Protein 5TQI (pdb70)

Foldseek 3Di:
DDAAEEEQEFAAEPPFAARCSLFQVLLVLQRHHYRYHHQKYWPHDCVVVDIDIDGDFLVVLLVVLVVCVVVPRLLRHQEYEYADDPWLSNVVSSVVSLVVNCVSHVNHFYEYELHPDDDADLAQDPTSRVCCLPPVLQRHQEYAAEARSLSNNQVHDDAAPQSSQVSVLVSVVNHHFKYKHLFHHHPPDPPQWTWIWIYGNPFIKIWIDGHDDAPAAAHHLSVNLSNQLVSVVVVPDDNQRSNFLSNQLSNQQRVVCVVVNHRGTPCVVSSVCSNPNPDTIHIDTDYD/DAAEEEFEFAAEPPFAARCSQFQVLLVLQRHHYRYDHQKYWPHDCVVVDIDIDGDFLVVSLVVLVVCVVVVNLLRHQEYEYEDDPFLSNVVSSLVSLVVSCVSHVNHFYEYELHPDDDADQAQDPTSLCCCQPPVLQRHQEYAAAARSLSNNQSHDAAAPQSSQVSVLVSVVNHYFKYKRVFHHHPPDDPQWTKIWIYGNPFIKIWTDGHDDAPAAAHHLSVNLSSQLVSCVVVPDDRQVSNFLSRQLSNQQRVVCVVVSHRGTPPVVSSVCNNPPPDTIHIDTDYD

Radius of gyration: 24.23 Å; Cα contacts (8 Å, |Δi|>4): 1344; chains: 2; bounding box: 71×42×58 Å

Nearest PDB structures (foldseek):
  5tqi-assembly1_B  TM=9.957E-01  e=3.378E-58  Burkholderia multivorans ATCC 17616
  5trw-assembly1_A-2  TM=9.930E-01  e=1.772E-45  Paraburkholderia xenovorans LB400
  5b6a-assembly1_A-2  TM=9.728E-01  e=1.482E-38  Pseudomonas aeruginosa PAO1
  2ddm-assembly1_B  TM=9.161E-01  e=6.500E-19  Escherichia coli
  5zw9-assembly1_A  TM=9.145E-01  e=2.032E-16  Salmonella enterica

Secondary structure (DSSP, 8-state):
-PPPEEEEEEEEESSS-SBHHHHHHHHHHTT-EEEEEEEEEESS-GGGS---EEE--HHHHHHHHHHHHHTT-GGG--EEEE---SSHHHHHHHHHHHHHHHHH-TT-EEEE-----S--SSSPPTTHHHHHHHHGGGT-SEE---HHHHHHHHTS---SHHHHHHHHHHHHTTS-SEEEEEEE--TTS-TTEEEEEEEESS-EEEEEEEPPP-SSPPTTHHHHHHHHHHHHHHTT--HHHHHHHHHHHHHHHHHHHHHTT-SS--TTTTHHHHHS-SS----EE---/---EEEEEEEEESSS-STHHHHHHHHHHTT-EEEEEEEEEESS-GGGS---EEE--HHHHHHHHHHHHHTT-GGG--EEEE---SSHHHHHHHHHHHHHHHHH-TT-EEEE-----S--SSSPPTTHHHHHHHTSTTT-SEE---HHHHHHHHTS---SHHHHHHHHHHHHTTS-SEEEEEEE--TTS-TTEEEEEEEESS-EEEEEEEPP--SSPPTTHHHHHHHHHHHHHHTT--HHHHHHHHHHHHHHHHHHHHHTT-SS--TTTTHHHHHS-SS----EE---

B-factor: mean 16.96, std 9.17, range [5.1, 55.09]

Solvent-accessible surface area: 21378 Å² total; per-residue (Å²): 164,88,59,81,13,0,0,0,3,4,7,11,2,1,18,7,11,10,2,5,19,0,0,19,6,0,0,17,15,6,19,0,34,10,9,14,0,10,2,16,14,17,0,0,4,82,100,58,57,93,116,10,25,23,74,25,90,23,72,48,0,106,86,0,8,79,8,0,36,65,37,27,0,1,128,114,0,28,0,1,1,4,9,60,16,48,38,51,53,8,0,128,11,6,8,96,7,0,120,35,0,62,85,84,20,120,129,6,61,0,2,1,4,2,18,22,55,102,51,41,52,64,156,37,77,102,24,31,16,78,15,4,13,86,83,8,0,79,31,4,45,1,0,0,0,41,5,34,3,0,17,2,9,22,52,85,143,2,54,20,20,44,75,0,0,58,0,0,55,63,3,17,91,96,46,1,62,14,0,0,0,14,58,3,95,24,155,113,22,86,96,84,75,9,6,2,0,0,0,18,131,124,66,6,31,19,0,34,4,30,75,41,81,33,151,54,104,3,26,7,8,23,23,0,3,1,0,0,1,0,0,42,88,16,129,64,24,65,14,93,41,0,0,30,13,0,0,1,0,2,6,14,0,3,86,30,0,91,77,43,209,32,57,22,4,44,1,5,57,7,12,92,51,0,13,161,9,89,92,133,32,46,8,114,110,33,86,111,143,72,78,19,0,0,0,3,7,18,12,2,2,24,9,18,11,7,5,19,0,0,19,6,0,0,15,24,6,17,0,17,6,2,15,0,11,2,32,13,15,0,0,5,91,117,62,59,98,110,11,27,18,76,34,94,24,73,49,1,66,87,0,3,86,7,0,41,68,32,37,0,2,128,103,0,28,0,2,1,8,11,108,16,52,44,52,58,25,5,118,3,7,25,69,2,9,139,22,0,63,65,106,19,113,130,6,64,0,4,3,4,2,19,24,54,116,47,44,50,60,202,42,96,115,28,30,18,76,8,7,13,92,80,8,1,79,69,3,46,1,0,0,0,38,8,34,2,0,28,2,9,25,51,87,183,3,70,23,24,43,80,0,0,57,0,0,51,62,3,20,94,97,43,1,64,14,0,0,0,19,55,3,95,26,158,106,21,87,96,82,68,16,5,2,0,0,0,18,130,122,62,2,37,7,0,36,7,30,76,48,88,27,112,55,105,4,25,8,12,25,27,0,3,2,0,0,0,0,0,39,80,15,128,64,27,65,10,95,41,0,0,18,16,0,0,0,0,1,6,11,0,4,83,31,0,62,90,44,152,130,60,21,5,35,1,4,58,7,12,78,54,0,35,180,16,83,92,116,28,40,8,119,110,30,83,110

Structure (mmCIF, N/CA/C/O backbone):
data_5TQI
#
_entry.id   5TQI
#
_cell.length_a   82.970
_cell.length_b   42.490
_cell.length_c   90.510
_cell.angle_alpha   90.000
_cell.angle_beta   115.560
_cell.angle_gamma   90.000
#
_symmetry.space_group_name_H-M   'P 1 21 1'
#
loop_
_entity.id
_entity.type
_entity.pdbx_description
1 polymer 'Pyridoxal kinase PdxY'
2 non-polymer 'CHLORIDE ION'
3 water water
#
loop_
_atom_site.group_PDB
_atom_site.id
_atom_site.type_symbol
_atom_site.label_atom_id
_atom_site.label_alt_id
_atom_site.label_comp_id
_atom_site.label_asym_id
_atom_site.label_entity_id
_atom_site.label_seq_id
_atom_site.pdbx_PDB_ins_code
_atom_site.Cartn_x
_atom_site.Cartn_y
_atom_site.Cartn_z
_atom_site.occupancy
_atom_site.B_iso_or_equiv
_atom_site.auth_seq_id
_atom_site.auth_comp_id
_atom_site.auth_asym_id
_atom_site.auth_atom_id
_atom_site.pdbx_PDB_model_num
ATOM 1 N N . HIS A 1 7 ? 17.883 13.892 34.398 1.00 49.35 -1 HIS A N 1
ATOM 2 C CA . HIS A 1 7 ? 19.322 13.709 34.237 1.00 48.32 -1 HIS A CA 1
ATOM 3 C C . HIS A 1 7 ? 19.711 12.239 34.402 1.00 46.06 -1 HIS A C 1
ATOM 4 O O . HIS A 1 7 ? 20.895 11.896 34.422 1.00 47.66 -1 HIS A O 1
ATOM 6 N N . HIS A 1 8 ? 18.705 11.375 34.515 1.00 41.18 0 HIS A N 1
ATOM 7 C CA . HIS A 1 8 ? 18.936 9.956 34.758 1.00 35.50 0 HIS A CA 1
ATOM 8 C C . HIS A 1 8 ? 19.256 9.251 33.442 1.00 29.92 0 HIS A C 1
ATOM 9 O O . HIS A 1 8 ? 18.482 9.323 32.482 1.00 32.20 0 HIS A O 1
ATOM 11 N N . MET A 1 9 ? 20.398 8.575 33.405 1.00 22.60 1 MET A N 1
ATOM 12 C CA . MET A 1 9 ? 20.831 7.855 32.218 1.00 19.01 1 MET A CA 1
ATOM 13 C C . MET A 1 9 ? 19.890 6.690 31.926 1.00 13.73 1 MET A C 1
ATOM 14 O O . MET A 1 9 ? 19.562 5.908 32.823 1.00 16.02 1 MET A O 1
ATOM 19 N N . LYS A 1 10 ? 19.472 6.559 30.668 1.00 11.63 2 LYS A N 1
ATOM 20 C CA . LYS A 1 10 ? 18.629 5.454 30.229 1.00 9.33 2 LYS A CA 1
ATOM 21 C C . LYS A 1 10 ? 19.488 4.295 29.728 1.00 8.31 2 LYS A C 1
ATOM 22 O O . LYS A 1 10 ? 20.633 4.479 29.312 1.00 9.55 2 LYS A O 1
ATOM 28 N N . ASN A 1 11 ? 18.919 3.086 29.790 1.00 8.51 3 ASN A N 1
ATOM 29 C CA . ASN A 1 11 ? 19.600 1.845 29.429 1.00 8.53 3 ASN A CA 1
ATOM 30 C C . ASN A 1 11 ? 18.804 1.109 28.365 1.00 8.17 3 ASN A C 1
ATOM 31 O O . ASN A 1 11 ? 17.605 0.861 28.542 1.00 10.76 3 ASN A O 1
ATOM 36 N N . VAL A 1 12 ? 19.477 0.712 27.289 1.00 7.75 4 VAL A N 1
ATOM 37 C CA . VAL A 1 12 ? 18.859 -0.064 26.224 1.00 7.62 4 VAL A CA 1
ATOM 38 C C . VAL A 1 12 ? 19.611 -1.382 26.091 1.00 7.19 4 VAL A C 1
ATOM 39 O O . VAL A 1 12 ? 20.847 -1.396 26.027 1.00 9.47 4 VAL A O 1
ATOM 43 N N . LEU A 1 13 ? 18.868 -2.483 26.091 1.00 6.83 5 LEU A N 1
ATOM 44 C CA . LEU A 1 13 ? 19.429 -3.797 25.804 1.00 6.39 5 LEU A CA 1
ATOM 45 C C . LEU A 1 13 ? 19.294 -4.019 24.304 1.00 5.74 5 LEU A C 1
ATOM 46 O O . LEU A 1 13 ? 18.175 -4.038 23.782 1.00 7.96 5 LEU A O 1
ATOM 51 N N . SER A 1 14 ? 20.430 -4.147 23.599 1.00 5.77 6 SER A N 1
ATOM 52 C CA . SER A 1 14 ? 20.440 -4.198 22.136 1.00 5.46 6 SER A CA 1
ATOM 53 C C . SER A 1 14 ? 20.870 -5.597 21.712 1.00 6.08 6 SER A C 1
ATOM 54 O O . SER A 1 14 ? 22.032 -5.980 21.905 1.00 7.57 6 SER A O 1
ATOM 57 N N . ILE A 1 15 ? 19.932 -6.351 21.139 1.00 6.66 7 ILE A N 1
ATOM 58 C CA . ILE A 1 15 ? 20.095 -7.771 20.844 1.00 6.50 7 ILE A CA 1
ATOM 59 C C . ILE A 1 15 ? 20.269 -7.891 19.337 1.00 5.10 7 ILE A C 1
ATOM 60 O O . ILE A 1 15 ? 19.287 -7.875 18.589 1.00 7.27 7 ILE A O 1
ATOM 65 N N . GLN A 1 16 ? 21.519 -7.973 18.878 1.00 6.44 8 GLN A N 1
ATOM 66 C CA . GLN A 1 16 ? 21.818 -7.900 17.459 1.00 7.91 8 GLN A CA 1
ATOM 67 C C . GLN A 1 16 ? 23.100 -8.671 17.186 1.00 7.86 8 GLN A C 1
ATOM 68 O O . GLN A 1 16 ? 23.786 -9.120 18.102 1.00 9.46 8 GLN A O 1
ATOM 74 N N . SER A 1 17 ? 23.426 -8.804 15.903 1.00 8.64 9 SER A N 1
ATOM 75 C CA . SER A 1 17 ? 24.713 -9.354 15.514 1.00 9.47 9 SER A CA 1
ATOM 76 C C . SER A 1 17 ? 25.829 -8.373 15.853 1.00 10.36 9 SER A C 1
ATOM 77 O O . SER A 1 17 ? 25.605 -7.180 16.064 1.00 11.80 9 SER A O 1
ATOM 80 N N . HIS A 1 18 ? 27.049 -8.890 15.911 1.00 10.61 10 HIS A N 1
ATOM 81 C CA . HIS A 1 18 ? 28.240 -8.065 16.057 1.00 9.81 10 HIS A CA 1
ATOM 82 C C . HIS A 1 18 ? 29.156 -8.379 14.890 1.00 11.17 10 HIS A C 1
ATOM 83 O O . HIS A 1 18 ? 29.375 -9.551 14.576 1.00 12.60 10 HIS A O 1
ATOM 90 N N . VAL A 1 19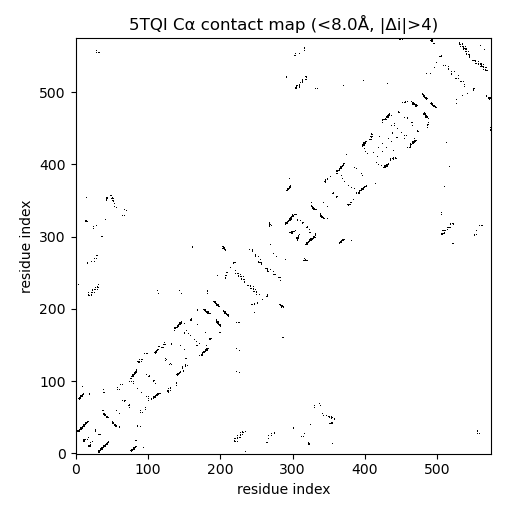 ? 29.687 -7.344 14.245 1.00 11.46 11 VAL A N 1
ATOM 91 C CA A VAL A 1 19 ? 30.615 -7.477 13.123 0.50 11.48 11 VAL A CA 1
ATOM 92 C CA B VAL A 1 19 ? 30.643 -7.540 13.165 0.50 12.91 11 VAL A CA 1
ATOM 93 C C . VAL A 1 19 ? 31.957 -6.870 13.542 1.00 10.35 11 VAL A C 1
ATOM 94 O O . VAL A 1 19 ? 32.004 -5.689 13.909 1.00 12.82 11 VAL A O 1
ATOM 101 N N . ILE A 1 20 ? 33.032 -7.656 13.481 1.00 9.47 12 ILE A N 1
ATOM 102 C CA . ILE A 1 20 ? 34.328 -7.180 13.960 1.00 10.85 12 ILE A CA 1
ATOM 103 C C . ILE A 1 20 ? 34.841 -6.043 13.085 1.00 9.85 12 ILE A C 1
ATOM 104 O O . ILE A 1 20 ? 35.167 -4.952 13.575 1.00 9.01 12 ILE A O 1
ATOM 109 N N . TYR A 1 21 ? 34.925 -6.281 11.777 1.00 9.58 13 TYR A N 1
ATOM 110 C CA . TYR A 1 21 ? 35.319 -5.257 10.822 1.00 9.15 13 TYR A CA 1
ATOM 111 C C . TYR A 1 21 ? 34.061 -4.634 10.238 1.00 9.92 13 TYR A C 1
ATOM 112 O O . TYR A 1 21 ? 33.182 -5.350 9.748 1.00 12.38 13 TYR A O 1
ATOM 121 N N . GLY A 1 22 ? 33.977 -3.311 10.278 1.00 9.54 14 GLY A N 1
ATOM 122 C CA . GLY A 1 22 ? 32.854 -2.646 9.648 1.00 9.92 14 GLY A CA 1
ATOM 123 C C . GLY A 1 22 ? 31.673 -2.459 10.580 1.00 11.04 14 GLY A C 1
ATOM 124 O O . GLY A 1 22 ? 31.747 -2.672 11.796 1.00 12.81 14 GLY A O 1
ATOM 125 N N . HIS A 1 23 ? 30.551 -2.046 9.992 1.00 10.06 15 HIS A N 1
ATOM 126 C CA . HIS A 1 23 ? 29.417 -1.541 10.772 1.00 9.03 15 HIS A CA 1
ATOM 127 C C . HIS A 1 23 ? 28.107 -2.168 10.311 1.00 9.93 15 HIS A C 1
ATOM 128 O O . HIS A 1 23 ? 27.574 -1.806 9.259 1.00 13.42 15 HIS A O 1
ATOM 135 N N . ALA A 1 24 ? 27.591 -3.094 11.109 1.00 10.29 16 ALA A N 1
ATOM 136 C CA . ALA A 1 24 ? 26.233 -3.600 10.967 1.00 11.75 16 ALA A CA 1
ATOM 137 C C . ALA A 1 24 ? 25.808 -4.150 12.316 1.00 10.43 16 ALA A C 1
ATOM 138 O O . ALA A 1 24 ? 26.643 -4.451 13.172 1.00 10.19 16 ALA A O 1
ATOM 140 N N . GLY A 1 25 ? 24.498 -4.291 12.491 1.00 10.11 17 GLY A N 1
ATOM 141 C CA . GLY A 1 25 ? 23.996 -4.755 13.772 1.00 9.86 17 GLY A CA 1
ATOM 142 C C . GLY A 1 25 ? 24.506 -3.885 14.905 1.00 8.32 17 GLY A C 1
ATOM 143 O O . GLY A 1 25 ? 24.473 -2.654 14.835 1.00 9.70 17 GLY A O 1
ATOM 144 N N . ASN A 1 26 ? 24.998 -4.525 15.967 1.00 8.59 18 ASN A N 1
ATOM 145 C CA . ASN A 1 26 ? 25.495 -3.768 17.107 1.00 7.35 18 ASN A CA 1
ATOM 146 C C . ASN A 1 26 ? 26.710 -2.916 16.752 1.00 8.42 18 ASN A C 1
ATOM 147 O O . ASN A 1 26 ? 26.953 -1.897 17.414 1.00 9.16 18 ASN A O 1
ATOM 152 N N . SER A 1 27 ? 27.480 -3.289 15.724 1.00 8.27 19 SER A N 1
ATOM 153 C CA A SER A 1 27 ? 28.597 -2.465 15.271 0.50 6.68 19 SER A CA 1
ATOM 154 C CA B SER A 1 27 ? 28.583 -2.400 15.376 0.50 8.11 19 SER A CA 1
ATOM 155 C C . SER A 1 27 ? 28.138 -1.223 14.519 1.00 8.07 19 SER A C 1
ATOM 156 O O . SER A 1 27 ? 28.971 -0.368 14.186 1.00 10.54 19 SER A O 1
ATOM 161 N N . ALA A 1 28 ? 26.845 -1.127 14.204 1.00 7.71 20 ALA A N 1
ATOM 162 C CA . ALA A 1 28 ? 26.272 0.100 13.683 1.00 8.21 20 ALA A CA 1
ATOM 163 C C . ALA A 1 28 ? 25.381 0.802 14.696 1.00 8.70 20 ALA A C 1
ATOM 164 O O . ALA A 1 28 ? 25.127 2.000 14.543 1.00 13.03 20 ALA A O 1
ATOM 166 N N . ALA A 1 29 ? 24.931 0.103 15.742 1.00 8.30 21 ALA A N 1
ATOM 167 C CA . ALA A 1 29 ? 23.909 0.626 16.649 1.00 7.21 21 ALA A CA 1
ATOM 168 C C . ALA A 1 29 ? 24.461 1.096 17.987 1.00 6.78 21 ALA A C 1
ATOM 169 O O . ALA A 1 29 ? 23.982 2.096 18.524 1.00 8.77 21 ALA A O 1
ATOM 171 N N . VAL A 1 30 ? 25.441 0.386 18.550 1.00 7.58 22 VAL A N 1
ATOM 172 C CA . VAL A 1 30 ? 25.829 0.639 19.934 1.00 5.80 22 VAL A CA 1
ATOM 173 C C . VAL A 1 30 ? 26.486 2.002 20.063 1.00 7.84 22 VAL A C 1
ATOM 174 O O . VAL A 1 30 ? 26.052 2.834 20.874 1.00 8.03 22 VAL A O 1
ATOM 178 N N . PHE A 1 31 ? 27.540 2.252 19.266 1.00 7.88 23 PHE A N 1
ATOM 179 C CA . PHE A 1 31 ? 28.247 3.528 19.369 1.00 7.86 23 PHE A CA 1
ATOM 180 C C . PHE A 1 31 ? 27.338 4.726 19.148 1.00 8.55 23 PHE A C 1
ATOM 181 O O . PHE A 1 31 ? 27.420 5.684 19.936 1.00 8.30 23 PHE A O 1
ATOM 189 N N . PRO A 1 32 ? 26.485 4.768 18.119 1.00 8.08 24 PRO A N 1
ATOM 190 C CA . PRO A 1 32 ? 25.628 5.951 17.964 1.00 8.34 24 PRO A CA 1
ATOM 191 C C . PRO A 1 32 ? 24.736 6.204 19.161 1.00 7.17 24 PRO A C 1
ATOM 192 O O . PRO A 1 32 ? 24.584 7.362 19.572 1.00 8.65 24 PRO A O 1
ATOM 196 N N . MET A 1 33 ? 24.137 5.158 19.739 1.00 7.00 25 MET A N 1
ATOM 197 C CA . MET A 1 33 ? 23.299 5.370 20.917 1.00 6.88 25 MET A CA 1
ATOM 198 C C . MET A 1 33 ? 24.127 5.876 22.095 1.00 5.77 25 MET A C 1
ATOM 199 O O . MET A 1 33 ? 23.701 6.787 22.812 1.00 6.93 25 MET A O 1
ATOM 204 N N . GLN A 1 34 ? 25.311 5.294 22.308 1.00 6.59 26 GLN A N 1
ATOM 205 C CA . GLN A 1 34 ? 26.200 5.772 23.365 1.00 6.65 26 GLN A CA 1
ATOM 206 C C . GLN A 1 34 ? 26.590 7.223 23.130 1.00 6.71 26 GLN A C 1
ATOM 207 O O . GLN A 1 34 ? 26.609 8.032 24.065 1.00 7.88 26 GLN A O 1
ATOM 213 N N . ARG A 1 35 ? 26.924 7.562 21.885 1.00 7.03 27 ARG A N 1
ATOM 214 C CA . ARG A 1 35 ? 27.323 8.926 21.561 1.00 6.62 27 ARG A CA 1
ATOM 215 C C . ARG A 1 35 ? 26.180 9.902 21.818 1.00 7.10 27 ARG A C 1
ATOM 216 O O . ARG A 1 35 ? 26.415 11.089 22.084 1.00 9.53 27 ARG A O 1
ATOM 224 N N . LEU A 1 36 ? 24.941 9.424 21.718 1.00 7.94 28 LEU A N 1
ATOM 225 C CA . LEU A 1 36 ? 23.753 10.217 21.984 1.00 8.96 28 LEU A CA 1
ATOM 226 C C . LEU A 1 36 ? 23.368 10.222 23.461 1.00 8.87 28 LEU A C 1
ATOM 227 O O . LEU A 1 36 ? 22.313 10.758 23.817 1.00 10.30 28 LEU A O 1
ATOM 232 N N . GLY A 1 37 ? 24.203 9.650 24.328 1.00 7.87 29 GLY A N 1
ATOM 233 C CA . GLY A 1 37 ? 23.994 9.768 25.756 1.00 9.29 29 GLY A CA 1
ATOM 234 C C . GLY A 1 37 ? 23.112 8.718 26.386 1.00 9.12 29 GLY A C 1
ATOM 235 O O . GLY A 1 37 ? 22.500 8.984 27.429 1.00 12.87 29 GLY A O 1
ATOM 236 N N . VAL A 1 38 ? 23.011 7.538 25.781 1.00 8.39 30 VAL A N 1
ATOM 237 C CA . VAL A 1 38 ? 22.231 6.421 26.303 1.00 8.95 30 VAL A CA 1
ATOM 238 C C . VAL A 1 38 ? 23.189 5.268 26.576 1.00 9.52 30 VAL A C 1
ATOM 239 O O . VAL A 1 38 ? 24.088 5.002 25.772 1.00 11.12 30 VAL A O 1
ATOM 243 N N . ASN A 1 39 ? 23.025 4.607 27.725 1.00 8.41 31 ASN A N 1
ATOM 244 C CA . ASN A 1 39 ? 23.815 3.416 28.014 1.00 9.37 31 ASN A CA 1
ATOM 245 C C . ASN A 1 39 ? 23.273 2.253 27.203 1.00 8.96 31 ASN A C 1
ATOM 246 O O . ASN A 1 39 ? 22.054 2.085 27.076 1.00 9.46 31 ASN A O 1
ATOM 251 N N . VAL A 1 40 ? 24.176 1.423 26.682 1.00 7.75 32 VAL A N 1
ATOM 252 C CA . VAL A 1 40 ? 23.793 0.291 25.850 1.00 8.02 32 VAL A CA 1
ATOM 253 C C . VAL A 1 40 ? 24.376 -0.979 26.438 1.00 7.00 32 VAL A C 1
ATOM 254 O O . VAL A 1 40 ? 25.576 -1.041 26.731 1.00 9.55 32 VAL A O 1
ATOM 258 N N . TRP A 1 41 ? 23.522 -1.992 26.609 1.00 7.19 33 TRP A N 1
ATOM 259 C CA . TRP A 1 41 ? 23.938 -3.328 27.006 1.00 6.88 33 TRP A CA 1
ATOM 260 C C . TRP A 1 41 ? 23.868 -4.183 25.752 1.00 7.19 33 TRP A C 1
ATOM 261 O O . TRP A 1 41 ? 22.769 -4.603 25.359 1.00 7.96 33 TRP A O 1
ATOM 272 N N . PRO A 1 42 ? 24.983 -4.433 25.064 1.00 7.87 34 PRO A N 1
ATOM 273 C CA . PRO A 1 42 ? 24.909 -5.167 23.796 1.00 7.51 34 PRO A CA 1
ATOM 274 C C . PRO A 1 42 ? 24.937 -6.666 24.015 1.00 7.44 34 PRO A C 1
ATOM 275 O O . PRO A 1 42 ? 25.917 -7.202 24.540 1.00 8.58 34 PRO A O 1
ATOM 279 N N . LEU A 1 43 ? 23.870 -7.352 23.632 1.00 6.90 35 LEU A N 1
ATOM 280 C CA A LEU A 1 43 ? 23.851 -8.807 23.610 0.71 6.71 35 LEU A CA 1
ATOM 281 C CA B LEU A 1 43 ? 23.843 -8.810 23.609 0.29 6.86 35 LEU A CA 1
ATOM 282 C C . LEU A 1 43 ? 24.094 -9.215 22.163 1.00 6.79 35 LEU A C 1
ATOM 283 O O . LEU A 1 43 ? 23.244 -8.984 21.295 1.00 8.70 35 LEU A O 1
ATOM 292 N N . ASN A 1 44 ? 25.256 -9.808 21.904 1.00 8.82 36 ASN A N 1
ATOM 293 C CA . ASN A 1 44 ? 25.647 -10.170 20.547 1.00 8.04 36 ASN A CA 1
ATOM 294 C C . ASN A 1 44 ? 25.200 -11.601 20.268 1.00 9.54 36 ASN A C 1
ATOM 295 O O . ASN A 1 44 ? 25.714 -12.552 20.868 1.00 11.79 36 ASN A O 1
ATOM 300 N N . THR A 1 45 ? 24.255 -11.756 19.344 1.00 9.91 37 THR A N 1
ATOM 301 C CA . THR A 1 45 ? 23.741 -13.078 19.007 1.00 12.11 37 THR A CA 1
ATOM 302 C C . THR A 1 45 ? 24.692 -13.853 18.108 1.00 11.76 37 THR A C 1
ATOM 303 O O . THR A 1 45 ? 24.602 -15.088 18.036 1.00 14.19 37 THR A O 1
ATOM 307 N N . VAL A 1 46 ? 25.580 -13.153 17.406 1.00 11.00 38 VAL A N 1
ATOM 308 C CA . VAL A 1 46 ? 26.613 -13.783 16.597 1.00 13.03 38 VAL A CA 1
ATOM 309 C C . VAL A 1 46 ? 27.752 -12.787 16.478 1.00 11.07 38 VAL A C 1
ATOM 310 O O . VAL A 1 46 ? 27.551 -11.576 16.574 1.00 11.62 38 VAL A O 1
ATOM 314 N N . GLN A 1 47 ? 28.959 -13.305 16.288 1.00 10.95 39 GLN A N 1
ATOM 315 C 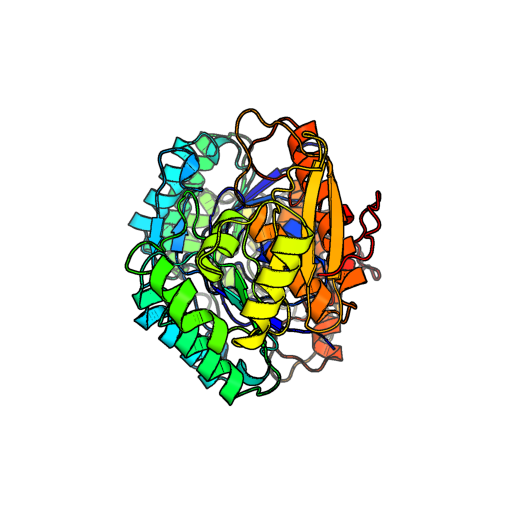CA . GLN A 1 47 ? 30.125 -12.482 16.004 1.00 9.73 39 GLN A CA 1
ATOM 316 C C . GLN A 1 47 ? 30.636 -12.866 14.625 1.00 10.87 39 GLN A C 1
ATOM 317 O O . GLN A 1 47 ? 31.034 -14.014 14.411 1.00 12.37 39 GLN A O 1
ATOM 323 N N . LEU A 1 48 ? 30.587 -11.924 13.689 1.00 12.23 40 LEU A N 1
ATOM 324 C CA . LEU A 1 48 ? 31.007 -12.150 12.315 1.00 12.08 40 LEU A CA 1
ATOM 325 C C . LEU A 1 48 ? 32.282 -11.365 12.040 1.00 9.43 40 LEU A C 1
ATOM 326 O O . LEU A 1 48 ? 32.492 -10.282 12.593 1.00 10.16 40 LEU A O 1
ATOM 331 N N . SER A 1 49 ? 33.128 -11.912 11.163 1.00 9.29 41 SER A N 1
ATOM 332 C CA . SER A 1 49 ? 34.335 -11.185 10.779 1.00 10.55 41 SER A CA 1
ATOM 333 C C . SER A 1 49 ? 33.989 -9.906 10.022 1.00 11.06 41 SER A C 1
ATOM 334 O O . SER A 1 49 ? 34.675 -8.883 10.160 1.00 11.63 41 SER A O 1
ATOM 337 N N . ASN A 1 50 ? 32.938 -9.950 9.209 1.00 11.31 42 ASN A N 1
ATOM 338 C CA . ASN A 1 50 ? 32.554 -8.878 8.299 1.00 12.71 42 ASN A CA 1
ATOM 339 C C . ASN A 1 50 ? 31.148 -9.210 7.819 1.00 12.45 42 ASN A C 1
ATOM 340 O O . ASN A 1 50 ? 30.658 -10.322 8.033 1.00 14.01 42 ASN A O 1
ATOM 345 N N . HIS A 1 51 ? 30.503 -8.250 7.157 1.00 15.58 43 HIS A N 1
ATOM 346 C CA A HIS A 1 51 ? 29.134 -8.424 6.658 0.60 15.18 43 HIS A CA 1
ATOM 347 C CA B HIS A 1 51 ? 29.133 -8.557 6.810 0.40 15.26 43 HIS A CA 1
ATOM 348 C C . HIS A 1 51 ? 29.060 -9.570 5.664 1.00 16.81 43 HIS A C 1
ATOM 349 O O . HIS A 1 51 ? 30.011 -9.814 4.915 1.00 17.05 43 HIS A O 1
ATOM 362 N N . MET A 1 52 ? 27.898 -10.215 5.590 1.00 20.92 44 MET A N 1
ATOM 363 C CA . MET A 1 52 ? 27.715 -11.283 4.619 1.00 24.70 44 MET A CA 1
ATOM 364 C C . MET A 1 52 ? 27.692 -10.773 3.185 1.00 24.23 44 MET A C 1
ATOM 365 O O . MET A 1 52 ? 27.960 -11.554 2.265 1.00 24.64 44 MET A O 1
ATOM 370 N N . GLN A 1 53 ? 27.415 -9.481 2.973 1.00 22.73 45 GLN A N 1
ATOM 371 C CA . GLN A 1 53 ? 27.378 -8.948 1.610 1.00 23.58 45 GLN A CA 1
ATOM 372 C C . GLN A 1 53 ? 28.732 -9.004 0.912 1.00 22.57 45 GLN A C 1
ATOM 373 O O . GLN A 1 53 ? 28.780 -8.880 -0.316 1.00 24.61 45 GLN A O 1
ATOM 379 N N . TYR A 1 54 ? 29.833 -9.166 1.652 1.00 19.76 46 TYR A N 1
ATOM 380 C CA . TYR A 1 54 ? 31.128 -9.338 1.001 1.00 18.93 46 TYR A CA 1
ATOM 381 C C . TYR A 1 54 ? 31.212 -10.649 0.233 1.00 22.06 46 TYR A C 1
ATOM 382 O O . TYR A 1 54 ? 32.082 -10.792 -0.633 1.00 24.56 46 TYR A O 1
ATOM 391 N N . GLY A 1 55 ? 30.336 -11.606 0.534 1.00 21.47 47 GLY A N 1
ATOM 392 C CA . GLY A 1 55 ? 30.302 -12.879 -0.142 1.00 21.80 47 GLY A CA 1
ATOM 393 C C . GLY A 1 55 ? 30.939 -14.012 0.633 1.00 24.29 47 GLY A C 1
ATOM 394 O O . GLY A 1 55 ? 30.653 -15.181 0.349 1.00 26.72 47 GLY A O 1
ATOM 395 N N . HIS A 1 56 ? 31.796 -13.697 1.598 1.00 23.16 48 HIS A N 1
ATOM 396 C CA . HIS A 1 56 ? 32.385 -14.708 2.457 1.00 24.00 48 HIS A CA 1
ATOM 397 C C . HIS A 1 56 ? 32.666 -14.074 3.805 1.00 19.98 48 HIS A C 1
ATOM 398 O O . HIS A 1 56 ? 32.939 -12.874 3.896 1.00 19.33 48 HIS A O 1
ATOM 405 N N . TRP A 1 57 ? 32.590 -14.889 4.850 1.00 17.55 49 TRP A N 1
ATOM 406 C CA . TRP A 1 57 ? 32.804 -14.396 6.202 1.00 15.65 49 TRP A CA 1
ATOM 407 C C . TRP A 1 57 ? 33.082 -15.589 7.097 1.00 13.35 49 TRP A C 1
ATOM 408 O O . TRP A 1 57 ? 32.838 -16.741 6.730 1.00 14.62 49 TRP A O 1
ATOM 419 N N . ALA A 1 58 ? 33.598 -15.294 8.282 1.00 13.26 50 ALA A N 1
ATOM 420 C CA . ALA A 1 58 ? 33.688 -16.264 9.356 1.00 12.20 50 ALA A CA 1
ATOM 421 C C . ALA A 1 58 ? 32.786 -15.794 10.487 1.00 12.16 50 ALA A C 1
ATOM 422 O O . ALA A 1 58 ? 32.481 -14.605 10.607 1.00 12.90 50 ALA A O 1
ATOM 424 N N . GLY A 1 59 ? 32.342 -16.734 11.315 1.00 13.95 51 GLY A N 1
ATOM 425 C CA . GLY A 1 59 ? 31.431 -16.359 12.377 1.00 13.74 51 GLY A CA 1
ATOM 426 C C . GLY A 1 59 ? 31.345 -17.388 13.478 1.00 13.45 51 GLY A C 1
ATOM 427 O O . GLY A 1 59 ? 31.697 -18.561 13.306 1.00 15.95 51 GLY A O 1
ATOM 428 N N . SER A 1 60 ? 30.870 -16.918 14.625 1.00 15.57 52 SER A N 1
ATOM 429 C CA A SER A 1 60 ? 30.577 -17.758 15.778 0.37 17.46 52 SER A CA 1
ATOM 430 C CA B SER A 1 60 ? 30.558 -17.775 15.758 0.63 17.96 52 SER A CA 1
ATOM 431 C C . SER A 1 60 ? 29.295 -17.233 16.399 1.00 17.41 52 SER A C 1
ATOM 432 O O . SER A 1 60 ? 29.181 -16.029 16.642 1.00 19.77 52 SER A O 1
ATOM 437 N N . ALA A 1 61 ? 28.342 -18.118 16.656 1.00 17.36 53 ALA A N 1
ATOM 438 C CA . ALA A 1 61 ? 27.054 -17.720 17.194 1.00 15.59 53 ALA A CA 1
ATOM 439 C C . ALA A 1 61 ? 26.838 -18.339 18.566 1.00 15.17 53 ALA A C 1
ATOM 440 O O . ALA A 1 61 ? 27.432 -19.360 18.917 1.00 19.25 53 ALA A O 1
ATOM 442 N N . ILE A 1 62 ? 25.981 -17.704 19.350 1.00 11.82 54 ILE A N 1
ATOM 443 C CA . ILE A 1 62 ? 25.451 -18.325 20.549 1.00 12.57 54 ILE A CA 1
ATOM 444 C C . ILE A 1 62 ? 24.049 -18.816 20.223 1.00 13.00 54 ILE A C 1
ATOM 445 O O . ILE A 1 62 ? 23.409 -18.361 19.270 1.00 16.02 54 ILE A O 1
ATOM 450 N N . ASP A 1 63 ? 23.561 -19.777 20.999 1.00 12.94 55 ASP A N 1
ATOM 451 C CA . ASP A 1 63 ? 22.223 -20.278 20.741 1.00 14.33 55 ASP A CA 1
ATOM 452 C C . ASP A 1 63 ? 21.211 -19.629 21.678 1.00 13.07 55 ASP A C 1
ATOM 453 O O . ASP A 1 63 ? 21.547 -18.810 22.545 1.00 11.51 55 ASP A O 1
ATOM 458 N N . ALA A 1 64 ? 19.947 -20.004 21.483 1.00 13.75 56 ALA A N 1
ATOM 459 C CA . ALA A 1 64 ? 18.860 -19.390 22.233 1.00 13.69 56 ALA A CA 1
ATOM 460 C C . ALA A 1 64 ? 18.999 -19.658 23.725 1.00 12.72 56 ALA A C 1
ATOM 461 O O . ALA A 1 64 ? 18.720 -18.779 24.549 1.00 14.01 56 ALA A O 1
ATOM 463 N N . ALA A 1 65 ? 19.445 -20.862 24.093 1.00 12.82 57 ALA A N 1
ATOM 464 C CA . ALA A 1 65 ? 19.618 -21.174 25.505 1.00 13.40 57 ALA A CA 1
ATOM 465 C C . ALA A 1 65 ? 20.650 -20.253 26.141 1.00 13.62 57 ALA A C 1
ATOM 466 O O . ALA A 1 65 ? 20.474 -19.804 27.283 1.00 15.01 57 ALA A O 1
ATOM 468 N N . LYS A 1 66 ? 21.726 -19.944 25.406 1.00 10.81 58 LYS A N 1
ATOM 469 C CA . LYS A 1 66 ? 22.760 -19.061 25.929 1.00 9.72 58 LYS A CA 1
ATOM 470 C C . LYS A 1 66 ? 22.252 -17.629 26.043 1.00 10.06 58 LYS A C 1
ATOM 471 O O . LYS A 1 66 ? 22.583 -16.923 27.004 1.00 10.85 58 LYS A O 1
ATOM 477 N N . MET A 1 67 ? 21.444 -17.180 25.076 1.00 10.04 59 MET A N 1
ATOM 478 C CA . MET A 1 67 ? 20.843 -15.855 25.187 1.00 10.08 59 MET A CA 1
ATOM 479 C C . MET A 1 67 ? 20.061 -15.727 26.486 1.00 10.90 59 MET A C 1
ATOM 480 O O . MET A 1 67 ? 20.193 -14.733 27.209 1.00 11.08 59 MET A O 1
ATOM 485 N N . GLU A 1 68 ? 19.242 -16.735 26.798 1.00 10.92 60 GLU A N 1
ATOM 486 C CA . GLU A 1 68 ? 18.462 -16.701 28.030 1.00 13.97 60 GLU A CA 1
ATOM 487 C C . GLU A 1 68 ? 19.369 -16.716 29.254 1.00 11.98 60 GLU A C 1
ATOM 488 O O . GLU A 1 68 ? 19.121 -16.000 30.231 1.00 13.87 60 GLU A O 1
ATOM 494 N N . GLN A 1 69 ? 20.435 -17.518 29.212 1.00 10.78 61 GLN A N 1
ATOM 495 C CA . GLN A 1 69 ? 21.336 -17.620 30.354 1.00 11.60 61 GLN A CA 1
ATOM 496 C C . GLN A 1 69 ? 22.054 -16.301 30.604 1.00 10.82 61 GLN A C 1
ATOM 497 O O . GLN A 1 69 ? 22.237 -15.888 31.758 1.00 11.79 61 GLN A O 1
ATOM 503 N N . LEU A 1 70 ? 22.481 -15.632 29.531 1.00 10.30 62 LEU A N 1
ATOM 504 C CA . LEU A 1 70 ? 23.155 -14.351 29.681 1.00 8.87 62 LEU A CA 1
ATOM 505 C C . LEU A 1 70 ? 22.223 -13.327 30.300 1.00 9.18 62 LEU A C 1
ATOM 506 O O . LEU A 1 70 ? 22.619 -12.578 31.198 1.00 9.91 62 LEU A O 1
ATOM 511 N N . VAL A 1 71 ? 20.975 -13.282 29.833 1.00 9.27 63 VAL A N 1
ATOM 512 C CA . VAL A 1 71 ? 20.008 -12.336 30.385 1.00 11.17 63 VAL A CA 1
ATOM 513 C C . VAL A 1 71 ? 19.675 -12.687 31.829 1.00 12.22 63 VAL A C 1
ATOM 514 O O . VAL A 1 71 ? 19.523 -11.794 32.669 1.00 12.34 63 VAL A O 1
ATOM 518 N N . ASP A 1 72 ? 19.598 -13.986 32.150 1.00 11.90 64 ASP A N 1
ATOM 519 C CA . ASP A 1 72 ? 19.442 -14.400 33.545 1.00 14.54 64 ASP A CA 1
ATOM 520 C C . ASP A 1 72 ? 20.544 -13.810 34.416 1.00 11.76 64 ASP A C 1
ATOM 521 O O . ASP A 1 72 ? 20.295 -13.405 35.559 1.00 11.57 64 ASP A O 1
ATOM 526 N N . GLY A 1 73 ? 21.778 -13.778 33.901 1.00 10.24 65 GLY A N 1
ATOM 527 C CA . GLY A 1 73 ? 22.877 -13.208 34.667 1.00 8.85 65 GLY A CA 1
ATOM 528 C C . GLY A 1 73 ? 22.690 -11.728 34.947 1.00 9.38 65 GLY A C 1
ATOM 529 O O . GLY A 1 73 ? 22.974 -11.255 36.050 1.00 11.74 65 GLY A O 1
ATOM 530 N N . ILE A 1 74 ? 22.214 -10.977 33.953 1.00 9.37 66 ILE A N 1
ATOM 531 C CA . ILE A 1 74 ? 21.973 -9.552 34.161 1.00 8.67 66 ILE A CA 1
ATOM 532 C C . ILE A 1 74 ? 20.883 -9.353 35.205 1.00 10.56 66 ILE A C 1
ATOM 533 O O . ILE A 1 74 ? 20.938 -8.425 36.017 1.00 12.52 66 ILE A O 1
ATOM 538 N N . ALA A 1 75 ? 19.875 -10.227 35.201 1.00 10.31 67 ALA A N 1
ATOM 539 C CA . ALA A 1 75 ? 18.824 -10.132 36.210 1.00 10.63 67 ALA A CA 1
ATOM 540 C C . ALA A 1 75 ? 19.349 -10.492 37.591 1.00 11.30 67 ALA A C 1
ATOM 541 O O . ALA A 1 75 ? 18.934 -9.895 38.594 1.00 14.52 67 ALA A O 1
ATOM 543 N N . ALA A 1 76 ? 20.269 -11.459 37.661 1.00 11.95 68 ALA A N 1
ATOM 544 C CA . ALA A 1 76 ? 20.731 -11.955 38.954 1.00 13.66 68 ALA A CA 1
ATOM 545 C C . ALA A 1 76 ? 21.443 -10.878 39.761 1.00 13.76 68 ALA A C 1
ATOM 546 O O . ALA A 1 76 ? 21.403 -10.909 40.999 1.00 17.39 68 ALA A O 1
ATOM 548 N N . ILE A 1 77 ? 22.092 -9.919 39.093 1.00 11.90 69 ILE A N 1
ATOM 549 C CA . ILE A 1 77 ? 22.781 -8.846 39.806 1.00 12.17 69 ILE A CA 1
ATOM 550 C C . ILE A 1 77 ? 21.868 -7.640 39.986 1.00 12.45 69 ILE A C 1
ATOM 551 O O . ILE A 1 77 ? 22.313 -6.577 40.430 1.00 14.84 69 ILE A O 1
ATOM 556 N N . GLY A 1 78 ? 20.592 -7.791 39.642 1.00 12.11 70 GLY A N 1
ATOM 557 C CA . GLY A 1 78 ? 19.617 -6.745 39.864 1.00 12.54 70 GLY A CA 1
ATOM 558 C C . GLY A 1 78 ? 19.549 -5.693 38.788 1.00 12.80 70 GLY A C 1
ATOM 559 O O . GLY A 1 78 ? 18.833 -4.697 38.964 1.00 15.33 70 GLY A O 1
ATOM 560 N N . ALA A 1 79 ? 20.246 -5.888 37.672 1.00 11.52 71 ALA A N 1
ATOM 561 C CA . ALA A 1 79 ? 20.350 -4.851 36.655 1.00 12.82 71 ALA A CA 1
ATOM 562 C C . ALA A 1 79 ? 19.226 -4.899 35.627 1.00 12.17 71 ALA A C 1
ATOM 563 O O . ALA A 1 79 ? 18.814 -3.847 35.129 1.00 12.31 71 ALA A O 1
ATOM 565 N N . LEU A 1 80 ? 18.721 -6.088 35.295 1.00 10.80 72 LEU A N 1
ATOM 566 C CA . LEU A 1 80 ? 17.807 -6.209 34.162 1.00 10.08 72 LEU A CA 1
ATOM 567 C C . LEU A 1 80 ? 16.541 -5.387 34.372 1.00 10.68 72 LEU A C 1
ATOM 568 O O . LEU A 1 80 ? 15.991 -4.824 33.420 1.00 11.30 72 LEU A O 1
ATOM 573 N N . LYS A 1 81 ? 16.062 -5.299 35.612 1.00 10.59 73 LYS A N 1
ATOM 574 C CA . LYS A 1 81 ? 14.849 -4.529 35.864 1.00 10.72 73 LYS A CA 1
ATOM 575 C C . LYS A 1 81 ? 15.027 -3.035 35.621 1.00 12.00 73 LYS A C 1
ATOM 576 O O . LYS A 1 81 ? 14.023 -2.313 35.573 1.00 13.79 73 LYS A O 1
ATOM 582 N N . ARG A 1 82 ? 16.263 -2.554 35.470 1.00 11.15 74 ARG A N 1
ATOM 583 C CA . ARG A 1 82 ? 16.519 -1.158 35.138 1.00 11.61 74 ARG A CA 1
ATOM 584 C C . ARG A 1 82 ? 16.626 -0.918 33.636 1.00 11.12 74 ARG A C 1
ATOM 585 O O . ARG A 1 82 ? 16.917 0.209 33.214 1.00 12.90 74 ARG A O 1
ATOM 593 N N . CYS A 1 83 ? 16.392 -1.940 32.821 1.00 10.09 75 CYS A N 1
ATOM 594 C CA . CYS A 1 83 ? 16.366 -1.751 31.380 1.00 10.00 75 CYS A CA 1
ATOM 595 C C . CYS A 1 83 ? 15.181 -0.874 30.995 1.00 8.55 75 CYS A C 1
ATOM 596 O O . CYS A 1 83 ? 14.042 -1.153 31.381 1.00 10.56 75 CYS A O 1
ATOM 599 N N . ASP A 1 84 ? 15.449 0.189 30.230 1.00 8.11 76 ASP A N 1
ATOM 600 C CA . ASP A 1 84 ? 14.404 1.106 29.785 1.00 8.01 76 ASP A CA 1
ATOM 601 C C . ASP A 1 84 ? 13.836 0.760 28.414 1.00 7.80 76 ASP A C 1
ATOM 602 O O . ASP A 1 84 ? 12.695 1.144 28.108 1.00 8.38 76 ASP A O 1
ATOM 607 N N . ALA A 1 85 ? 14.594 0.056 27.582 1.00 8.59 77 ALA A N 1
ATOM 608 C CA . ALA A 1 85 ? 14.112 -0.339 26.268 1.00 7.42 77 ALA A CA 1
ATOM 609 C C . ALA A 1 85 ? 14.911 -1.540 25.798 1.00 7.93 77 ALA A C 1
ATOM 610 O O . ALA A 1 85 ? 16.082 -1.701 26.154 1.00 9.47 77 ALA A O 1
ATOM 612 N N . VAL A 1 86 ? 14.268 -2.376 24.986 1.00 7.78 78 VAL A N 1
ATOM 613 C CA . VAL A 1 86 ? 14.934 -3.449 24.261 1.00 7.31 78 VAL A CA 1
ATOM 614 C C . VAL A 1 86 ? 14.880 -3.102 22.783 1.00 6.00 78 VAL A C 1
ATOM 615 O O . VAL A 1 86 ? 13.823 -2.706 22.279 1.00 8.42 78 VAL A O 1
ATOM 619 N N . LEU A 1 87 ? 16.021 -3.228 22.101 1.00 6.75 79 LEU A N 1
ATOM 620 C CA . LEU A 1 87 ? 16.125 -3.045 20.660 1.00 6.33 79 LEU A CA 1
ATOM 621 C C . LEU A 1 87 ? 16.609 -4.357 20.068 1.00 6.22 79 LEU A C 1
ATOM 622 O O . LEU A 1 87 ? 17.643 -4.880 20.489 1.00 8.11 79 LEU A O 1
ATOM 627 N N . SER A 1 88 ? 15.869 -4.899 19.103 1.00 6.48 80 SER A N 1
ATOM 628 C CA . SER A 1 88 ? 16.302 -6.121 18.442 1.00 7.77 80 SER A CA 1
ATOM 629 C C . SER A 1 88 ? 16.537 -5.849 16.968 1.00 8.87 80 SER A C 1
ATOM 630 O O . SER A 1 88 ? 15.917 -4.958 16.378 1.00 9.55 80 SER A O 1
ATOM 633 N N . GLY A 1 89 ? 17.447 -6.623 16.386 1.00 10.17 81 GLY A N 1
ATOM 634 C CA . GLY A 1 89 ? 17.729 -6.556 14.964 1.00 10.15 81 GLY A CA 1
ATOM 635 C C . GLY A 1 89 ? 17.781 -7.933 14.329 1.00 14.05 81 GLY A C 1
ATOM 636 O O . GLY A 1 89 ? 16.840 -8.720 14.474 1.00 14.65 81 GLY A O 1
ATOM 637 N N . PHE A 1 90 ? 18.892 -8.235 13.651 1.00 20.54 82 PHE A N 1
ATOM 638 C CA A PHE A 1 90 ? 19.058 -9.501 12.938 0.58 23.11 82 PHE A CA 1
ATOM 639 C CA B PHE A 1 90 ? 18.986 -9.497 12.933 0.42 23.45 82 PHE A CA 1
ATOM 640 C C . PHE A 1 90 ? 18.967 -10.679 13.895 1.00 23.59 82 PHE A C 1
ATOM 641 O O . PHE A 1 90 ? 19.592 -10.667 14.963 1.00 26.11 82 PHE A O 1
ATOM 656 N N . ALA A 1 91 ? 18.207 -11.697 13.513 1.00 19.73 83 ALA A N 1
ATOM 657 C CA . ALA A 1 91 ? 18.152 -12.961 14.227 1.00 20.78 83 ALA A CA 1
ATOM 658 C C . ALA A 1 91 ? 18.709 -14.036 13.308 1.00 21.20 83 ALA A C 1
ATOM 659 O O . ALA A 1 91 ? 18.293 -14.141 12.149 1.00 22.42 83 ALA A O 1
ATOM 661 N N . GLY A 1 92 ? 19.660 -14.818 13.820 1.00 20.36 84 GLY A N 1
ATOM 662 C CA . GLY A 1 92 ? 20.308 -15.836 13.017 1.00 20.47 84 GLY A CA 1
ATOM 663 C C . GLY A 1 92 ? 19.553 -17.140 12.880 1.00 20.33 84 GLY A C 1
ATOM 664 O O . GLY A 1 92 ? 19.951 -17.980 12.066 1.00 24.37 84 GLY A O 1
ATOM 665 N N . SER A 1 93 ? 18.487 -17.333 13.651 1.00 18.11 85 SER A N 1
ATOM 666 C CA . SER A 1 93 ? 17.721 -18.569 13.619 1.00 14.89 85 SER A CA 1
ATOM 667 C C . SER A 1 93 ? 16.355 -18.298 14.229 1.00 14.55 85 SER A C 1
ATOM 668 O O . SER A 1 93 ? 16.198 -17.342 14.997 1.00 12.98 85 SER A O 1
ATOM 671 N N . PRO A 1 94 ? 15.345 -19.109 13.894 1.00 14.14 86 PRO A N 1
ATOM 672 C CA . PRO A 1 94 ? 14.040 -18.958 14.557 1.00 14.43 86 PRO A CA 1
ATOM 673 C C . PRO A 1 94 ? 14.130 -19.068 16.067 1.00 13.77 86 PRO A C 1
ATOM 674 O O . PRO A 1 94 ? 13.405 -18.367 16.780 1.00 14.38 86 PRO A O 1
ATOM 678 N N . ALA A 1 95 ? 15.014 -19.927 16.580 1.00 13.94 87 ALA A N 1
ATOM 679 C CA . ALA A 1 95 ? 15.115 -20.072 18.027 1.00 13.57 87 ALA A CA 1
ATOM 680 C C . ALA A 1 95 ? 15.632 -18.794 18.672 1.00 12.96 87 ALA A C 1
ATOM 681 O O . ALA A 1 95 ? 15.200 -18.428 19.773 1.00 13.13 87 ALA A O 1
ATOM 683 N N . GLN A 1 96 ? 16.564 -18.108 18.008 1.00 11.08 88 GLN A N 1
ATOM 684 C CA . GLN A 1 96 ? 17.052 -16.839 18.536 1.00 10.73 88 GLN A CA 1
ATOM 685 C C . GLN A 1 96 ? 15.949 -15.792 18.559 1.00 10.76 88 GLN A C 1
ATOM 686 O O . GLN A 1 96 ? 15.844 -15.016 19.518 1.00 11.25 88 GLN A O 1
ATOM 692 N N . ALA A 1 97 ? 15.133 -15.738 17.502 1.00 11.15 89 ALA A N 1
ATOM 693 C CA . ALA A 1 97 ? 14.030 -14.783 17.470 1.00 11.02 89 ALA A CA 1
ATOM 694 C C . ALA A 1 97 ? 13.033 -15.073 18.583 1.00 10.57 89 ALA A C 1
ATOM 695 O O . ALA A 1 97 ? 12.536 -14.151 19.240 1.00 10.82 89 ALA A O 1
ATOM 697 N N . ARG A 1 98 ? 12.742 -16.355 18.825 1.00 11.47 90 ARG A N 1
ATOM 698 C CA . ARG A 1 98 ? 11.873 -16.707 19.940 1.00 12.47 90 ARG A CA 1
ATOM 699 C C . ARG A 1 98 ? 12.492 -16.312 21.276 1.00 12.05 90 ARG A C 1
ATOM 700 O O . ARG A 1 98 ? 11.784 -15.854 22.182 1.00 15.35 90 ARG A O 1
ATOM 708 N N . ALA A 1 99 ? 13.810 -16.481 21.423 1.00 10.09 91 ALA A N 1
ATOM 709 C CA . ALA A 1 99 ? 14.470 -16.083 22.664 1.00 10.03 91 ALA A CA 1
ATOM 710 C C . ALA A 1 99 ? 14.368 -14.577 22.879 1.00 10.25 91 ALA A C 1
ATOM 711 O O . ALA A 1 99 ? 14.206 -14.114 24.017 1.00 12.09 91 ALA A O 1
ATOM 713 N N . THR A 1 100 ? 14.460 -13.799 21.797 1.00 9.38 92 THR A N 1
ATOM 714 C CA . THR A 1 100 ? 14.322 -12.352 21.908 1.00 9.99 92 THR A CA 1
ATOM 715 C C . THR A 1 100 ? 12.959 -11.984 22.485 1.00 11.51 92 THR A C 1
ATOM 716 O O . THR A 1 100 ? 12.854 -11.132 23.379 1.00 11.00 92 THR A O 1
ATOM 720 N N . VAL A 1 101 ? 11.899 -12.621 21.981 1.00 10.38 93 VAL A N 1
ATOM 721 C CA . VAL A 1 101 ? 10.552 -12.368 22.494 1.00 12.28 93 VAL A CA 1
ATOM 722 C C . VAL A 1 101 ? 10.470 -12.682 23.983 1.00 10.39 93 VAL A C 1
ATOM 723 O O . VAL A 1 101 ? 9.870 -11.928 24.760 1.00 11.69 93 VAL A O 1
ATOM 727 N N . GLU A 1 102 ? 11.073 -13.794 24.410 1.00 10.18 94 GLU A N 1
ATOM 728 C CA . GLU A 1 102 ? 11.000 -14.146 25.829 1.00 11.03 94 GLU A CA 1
ATOM 729 C C . GLU A 1 102 ? 11.776 -13.157 26.696 1.00 9.44 94 GLU A C 1
ATOM 730 O O . GLU A 1 102 ? 11.366 -12.852 27.828 1.00 10.29 94 GLU A O 1
ATOM 736 N N . ILE A 1 103 ? 12.892 -12.642 26.182 1.00 7.94 95 ILE A N 1
ATOM 737 C CA . ILE A 1 103 ? 13.643 -11.619 26.904 1.00 6.61 95 ILE A CA 1
ATOM 738 C C . ILE A 1 103 ? 12.815 -10.351 27.032 1.00 6.98 95 ILE A C 1
ATOM 739 O O . ILE A 1 103 ? 12.751 -9.735 28.103 1.00 8.16 95 ILE A O 1
ATOM 744 N N . VAL A 1 104 ? 12.189 -9.930 25.929 1.00 7.62 96 VAL A N 1
ATOM 745 C CA . VAL A 1 104 ? 11.324 -8.754 25.955 1.00 8.68 96 VAL A CA 1
ATOM 746 C C . VAL A 1 104 ? 10.214 -8.933 26.983 1.00 9.24 96 VAL A C 1
ATOM 747 O O . VAL A 1 104 ? 9.930 -8.030 27.773 1.00 9.72 96 VAL A O 1
ATOM 751 N N . ARG A 1 105 ? 9.559 -10.099 26.977 1.00 9.06 97 ARG A N 1
ATOM 752 C CA . ARG A 1 105 ? 8.471 -10.336 27.925 1.00 9.40 97 ARG A CA 1
ATOM 753 C C . ARG A 1 105 ? 8.952 -10.155 29.363 1.00 10.59 97 ARG A C 1
ATOM 754 O O . ARG A 1 105 ? 8.264 -9.537 30.190 1.00 10.96 97 ARG A O 1
ATOM 762 N N . ALA A 1 106 ? 10.146 -10.670 29.669 1.00 9.08 98 ALA A N 1
ATOM 763 C CA . ALA A 1 106 ? 10.694 -10.562 31.017 1.00 9.95 98 ALA A CA 1
ATOM 764 C C . ALA A 1 106 ? 10.991 -9.115 31.373 1.00 9.74 98 ALA A C 1
ATOM 765 O O . ALA A 1 106 ? 10.618 -8.645 32.455 1.00 10.10 98 ALA A O 1
ATOM 767 N N . VAL A 1 107 ? 11.676 -8.393 30.480 1.00 8.07 99 VAL A N 1
ATOM 768 C CA . VAL A 1 107 ? 11.994 -6.996 30.759 1.00 8.86 99 VAL A CA 1
ATOM 769 C C . VAL A 1 107 ? 10.723 -6.201 31.017 1.00 9.04 99 VAL A C 1
ATOM 770 O O . VAL A 1 107 ? 10.648 -5.414 31.963 1.00 10.56 99 VAL A O 1
ATOM 774 N N . LYS A 1 108 ? 9.702 -6.394 30.175 1.00 9.84 100 LYS A N 1
ATOM 775 C CA . LYS A 1 108 ? 8.491 -5.589 30.314 1.00 9.54 100 LYS A CA 1
ATOM 776 C C . LYS A 1 108 ? 7.715 -5.939 31.580 1.00 10.01 100 LYS A C 1
ATOM 777 O O . LYS A 1 108 ? 7.051 -5.070 32.159 1.00 12.57 100 LYS A O 1
ATOM 783 N N . ALA A 1 109 ? 7.797 -7.191 32.035 1.00 10.06 101 ALA A N 1
ATOM 784 C CA . ALA A 1 109 ? 7.179 -7.541 33.311 1.00 12.50 101 ALA A CA 1
ATOM 785 C C . ALA A 1 109 ? 7.966 -6.990 34.497 1.00 11.53 101 ALA A C 1
ATOM 786 O O . ALA A 1 109 ? 7.376 -6.669 35.539 1.00 13.47 101 ALA A O 1
ATOM 788 N N . MET A 1 110 ? 9.291 -6.879 34.367 1.00 10.64 102 MET A N 1
ATOM 789 C CA . MET A 1 110 ? 10.095 -6.310 35.445 1.00 11.05 102 MET A CA 1
ATOM 790 C C . MET A 1 110 ? 9.928 -4.802 35.522 1.00 11.46 102 MET A C 1
ATOM 791 O O . MET A 1 110 ? 9.913 -4.225 36.618 1.00 14.13 102 MET A O 1
ATOM 796 N N . ASN A 1 111 ? 9.831 -4.143 34.371 1.00 9.86 103 ASN A N 1
ATOM 797 C CA . ASN A 1 111 ? 9.734 -2.688 34.303 1.00 9.49 103 ASN A CA 1
ATOM 798 C C . ASN A 1 111 ? 8.541 -2.317 33.433 1.00 11.70 103 ASN A C 1
ATOM 799 O O . ASN A 1 111 ? 8.642 -2.344 32.193 1.00 11.94 103 ASN A O 1
ATOM 804 N N . PRO A 1 112 ? 7.414 -1.927 34.034 1.00 15.79 104 PRO A N 1
ATOM 805 C CA . PRO A 1 112 ? 6.213 -1.631 33.236 1.00 16.62 104 PRO A CA 1
ATOM 806 C C . PRO A 1 112 ? 6.344 -0.413 32.341 1.00 16.35 104 PRO A C 1
ATOM 807 O O . PRO A 1 112 ? 5.449 -0.178 31.516 1.00 17.44 104 PRO A O 1
ATOM 811 N N . ASN A 1 113 ? 7.417 0.365 32.474 1.00 14.20 105 ASN A N 1
ATOM 812 C CA . ASN A 1 113 ? 7.662 1.490 31.587 1.00 12.07 105 ASN A CA 1
ATOM 813 C C . ASN A 1 113 ? 8.588 1.138 30.436 1.00 11.22 105 ASN A C 1
ATOM 814 O O . ASN A 1 113 ? 8.757 1.960 29.527 1.00 12.19 105 ASN A O 1
ATOM 819 N N . ALA A 1 114 ? 9.186 -0.052 30.444 1.00 9.60 106 ALA A N 1
ATOM 820 C CA . ALA A 1 114 ? 10.092 -0.415 29.361 1.00 8.28 106 ALA A CA 1
ATOM 821 C C . ALA A 1 114 ? 9.311 -0.654 28.074 1.00 9.20 106 ALA A C 1
ATOM 822 O O . ALA A 1 114 ? 8.150 -1.078 28.087 1.00 11.76 106 ALA A O 1
ATOM 824 N N . TRP A 1 115 ? 9.956 -0.370 26.950 1.00 7.99 107 TRP A N 1
ATOM 825 C CA . TRP A 1 115 ? 9.342 -0.617 25.659 1.00 7.79 107 TRP A CA 1
ATOM 826 C C . TRP A 1 115 ? 10.286 -1.395 24.752 1.00 8.30 107 TRP A C 1
ATOM 827 O O . TRP A 1 115 ? 11.497 -1.429 24.962 1.00 8.98 107 TRP A O 1
ATOM 838 N N . TYR A 1 116 ? 9.700 -2.060 23.761 1.00 8.02 108 TYR A N 1
ATOM 839 C CA . TYR A 1 116 ? 10.440 -2.890 22.823 1.00 7.23 108 TYR A CA 1
ATOM 840 C C . TYR A 1 116 ? 10.355 -2.279 21.435 1.00 7.88 108 TYR A C 1
ATOM 841 O O . TYR A 1 116 ? 9.257 -2.012 20.932 1.00 8.91 108 TYR A O 1
ATOM 850 N N . PHE A 1 117 ? 11.515 -2.048 20.825 1.00 8.00 109 PHE A N 1
ATOM 851 C CA . PHE A 1 117 ? 11.596 -1.536 19.464 1.00 8.38 109 PHE A CA 1
ATOM 852 C C . PHE A 1 117 ? 12.196 -2.636 18.596 1.00 8.98 109 PHE A C 1
ATOM 853 O O . PHE A 1 117 ? 13.351 -3.031 18.791 1.00 8.12 109 PHE A O 1
ATOM 861 N N . CYS A 1 118 ? 11.405 -3.140 17.654 1.00 7.77 110 CYS A N 1
ATOM 862 C CA . CYS A 1 118 ? 11.804 -4.248 16.798 1.00 8.49 110 CYS A CA 1
ATOM 863 C C . CYS A 1 118 ? 12.207 -3.701 15.438 1.00 9.67 110 CYS A C 1
ATOM 864 O O . CYS A 1 118 ? 11.373 -3.158 14.707 1.00 9.39 110 CYS A O 1
ATOM 867 N N . ASP A 1 119 ? 13.477 -3.849 15.087 1.00 10.15 111 ASP A N 1
ATOM 868 C CA . ASP A 1 119 ? 13.877 -3.660 13.703 1.00 11.18 111 ASP A CA 1
ATOM 869 C C . ASP A 1 119 ? 13.806 -5.032 13.052 1.00 10.90 111 ASP A C 1
ATOM 870 O O . ASP A 1 119 ? 14.554 -5.937 13.459 1.00 11.42 111 ASP A O 1
ATOM 875 N N . PRO A 1 120 ? 12.922 -5.250 12.071 1.00 13.33 112 PRO A N 1
ATOM 876 C CA . PRO A 1 120 ? 12.827 -6.592 11.462 1.00 14.50 112 PRO A CA 1
ATOM 877 C C . PRO A 1 120 ? 14.156 -7.135 10.949 1.00 16.80 112 PRO A C 1
ATOM 878 O O . PRO A 1 120 ? 14.424 -8.336 11.106 1.00 20.10 112 PRO A O 1
ATOM 882 N N . ALA A 1 121 ? 14.989 -6.296 10.348 1.00 18.88 113 ALA A N 1
ATOM 883 C CA . ALA A 1 121 ? 16.341 -6.660 9.917 1.00 20.59 113 ALA A CA 1
ATOM 884 C C . ALA A 1 121 ? 16.369 -8.010 9.199 1.00 20.74 113 ALA A C 1
ATOM 885 O O . ALA A 1 121 ? 17.017 -8.962 9.629 1.00 25.17 113 ALA A O 1
ATOM 887 N N . MET A 1 122 ? 15.647 -8.080 8.084 1.00 16.83 114 MET A N 1
ATOM 888 C CA . MET A 1 122 ? 15.553 -9.312 7.310 1.00 17.15 114 MET A CA 1
ATOM 889 C C . MET A 1 122 ? 16.695 -9.491 6.318 1.00 19.32 114 MET A C 1
ATOM 890 O O . MET A 1 122 ? 16.728 -10.507 5.614 1.00 21.73 114 MET A O 1
ATOM 895 N N . GLY A 1 123 ? 17.633 -8.547 6.252 1.00 20.00 115 GLY A N 1
ATOM 896 C CA . GLY A 1 123 ? 18.752 -8.722 5.340 1.00 21.70 115 GLY A CA 1
ATOM 897 C C . GLY A 1 123 ? 18.304 -8.627 3.889 1.00 21.39 115 GLY A C 1
ATOM 898 O O . GLY A 1 123 ? 17.295 -7.993 3.557 1.00 20.47 115 GLY A O 1
ATOM 899 N N . GLN A 1 124 ? 19.065 -9.276 3.010 1.00 22.97 116 GLN A N 1
ATOM 900 C CA . GLN A 1 124 ? 18.740 -9.294 1.587 1.00 24.02 116 GLN A CA 1
ATOM 901 C C . GLN A 1 124 ? 17.592 -10.273 1.371 1.00 24.53 116 GLN A C 1
ATOM 902 O O . GLN A 1 124 ? 17.754 -11.482 1.555 1.00 28.10 116 GLN A O 1
ATOM 904 N N . THR A 1 125 ? 16.430 -9.760 0.985 1.00 23.60 117 THR A N 1
ATOM 905 C CA . THR A 1 125 ? 15.270 -10.613 0.777 1.00 21.48 117 THR A CA 1
ATOM 906 C C . THR A 1 125 ? 14.341 -9.930 -0.217 1.00 21.97 117 THR A C 1
ATOM 907 O O . THR A 1 125 ? 14.612 -8.826 -0.697 1.00 25.06 117 THR A O 1
ATOM 911 N N . GLY A 1 126 ? 13.244 -10.604 -0.533 1.00 19.43 118 GLY A N 1
ATOM 912 C CA . GLY A 1 126 ? 12.261 -10.055 -1.444 1.00 18.63 118 GLY A CA 1
ATOM 913 C C . GLY A 1 126 ? 10.975 -10.836 -1.313 1.00 18.04 118 GLY A C 1
ATOM 914 O O . GLY A 1 126 ? 10.891 -11.814 -0.564 1.00 18.04 118 GLY A O 1
ATOM 915 N N . GLY A 1 127 ? 9.973 -10.393 -2.057 1.00 17.91 119 GLY A N 1
ATOM 916 C CA . GLY A 1 127 ? 8.666 -11.036 -2.050 1.00 17.08 119 GLY A CA 1
ATOM 917 C C . GLY A 1 127 ? 7.769 -10.517 -0.945 1.00 15.51 119 GLY A C 1
ATOM 918 O O . GLY A 1 127 ? 8.218 -10.056 0.103 1.00 16.90 119 GLY A O 1
ATOM 919 N N . ILE A 1 128 ? 6.458 -10.601 -1.189 1.00 13.24 120 ILE A N 1
ATOM 920 C CA . ILE A 1 128 ? 5.496 -10.244 -0.151 1.00 13.87 120 ILE A CA 1
ATOM 921 C C . ILE A 1 128 ? 5.377 -11.355 0.889 1.00 14.06 120 ILE A C 1
ATOM 922 O O . ILE A 1 128 ? 5.223 -11.087 2.085 1.00 14.19 120 ILE A O 1
ATOM 927 N N . ARG A 1 129 ? 5.455 -12.608 0.458 1.00 14.26 121 ARG A N 1
ATOM 928 C CA . ARG A 1 129 ? 5.340 -13.734 1.384 1.00 13.97 121 ARG A CA 1
ATOM 929 C C . ARG A 1 129 ? 6.526 -13.755 2.341 1.00 13.45 121 ARG A C 1
ATOM 930 O O . ARG A 1 129 ? 7.672 -13.628 1.897 1.00 13.87 121 ARG A O 1
ATOM 938 N N . PRO A 1 130 ? 6.298 -13.913 3.648 1.00 14.19 122 PRO A N 1
ATOM 939 C CA . PRO A 1 130 ? 7.421 -14.136 4.567 1.00 14.33 122 PRO A CA 1
ATOM 940 C C . PRO A 1 130 ? 7.983 -15.538 4.382 1.00 15.62 122 PRO A C 1
ATOM 941 O O . PRO A 1 130 ? 7.237 -16.515 4.267 1.00 17.65 122 PRO A O 1
ATOM 945 N N . GLU A 1 131 ? 9.308 -15.632 4.341 1.00 14.16 123 GLU A N 1
ATOM 946 C CA . GLU A 1 131 ? 9.938 -16.938 4.233 1.00 16.15 123 GLU A CA 1
ATOM 947 C C . GLU A 1 131 ? 9.731 -17.732 5.523 1.00 14.28 123 GLU A C 1
ATOM 948 O O . GLU A 1 131 ? 9.658 -17.157 6.613 1.00 14.53 123 GLU A O 1
ATOM 954 N N . PRO A 1 132 ? 9.618 -19.056 5.426 1.00 14.70 124 PRO A N 1
ATOM 955 C CA . PRO A 1 132 ? 9.488 -19.867 6.639 1.00 14.16 124 PRO A CA 1
ATOM 956 C C . PRO A 1 132 ? 10.646 -19.608 7.588 1.00 14.06 124 PRO A C 1
ATOM 957 O O . PRO A 1 132 ? 11.768 -19.313 7.172 1.00 14.29 124 PRO A O 1
ATOM 961 N N . GLY A 1 133 ? 10.360 -19.712 8.879 1.00 13.45 125 GLY A N 1
ATOM 962 C CA . GLY A 1 133 ? 11.401 -19.515 9.866 1.00 11.85 125 GLY A CA 1
ATOM 963 C C . GLY A 1 133 ? 11.407 -18.114 10.442 1.00 12.54 125 GLY A C 1
ATOM 964 O O . GLY A 1 133 ? 10.410 -17.673 11.027 1.00 13.08 125 GLY A O 1
ATOM 965 N N . VAL A 1 134 ? 12.517 -17.394 10.259 1.00 12.30 126 VAL A N 1
ATOM 966 C CA . VAL A 1 134 ? 12.688 -16.101 10.918 1.00 12.33 126 VAL A CA 1
ATOM 967 C C . VAL A 1 134 ? 11.693 -15.070 10.392 1.00 12.01 126 VAL A C 1
ATOM 968 O O . VAL A 1 134 ? 11.027 -14.385 11.178 1.00 10.91 126 VAL A O 1
ATOM 972 N N . GLU A 1 135 ? 11.588 -14.920 9.063 1.00 11.54 127 GLU A N 1
ATOM 973 C CA . GLU A 1 135 ? 10.686 -13.901 8.521 1.00 10.82 127 GLU A CA 1
ATOM 974 C C . GLU A 1 135 ? 9.251 -14.156 8.961 1.00 11.35 127 GLU A C 1
ATOM 975 O O . GLU A 1 135 ? 8.542 -13.232 9.387 1.00 11.61 127 GLU A O 1
ATOM 981 N N . GLU A 1 136 ? 8.804 -15.410 8.844 1.00 10.27 128 GLU A N 1
ATOM 982 C CA . GLU A 1 136 ? 7.477 -15.797 9.315 1.00 11.70 128 GLU A CA 1
ATOM 983 C C . GLU A 1 136 ? 7.277 -15.419 10.779 1.00 10.80 128 GLU A C 1
ATOM 984 O O . GLU A 1 136 ? 6.223 -14.893 11.158 1.00 12.29 128 GLU A O 1
ATOM 990 N N . PHE A 1 137 ? 8.281 -15.681 11.621 1.00 10.82 129 PHE A N 1
ATOM 991 C CA . PHE A 1 137 ? 8.144 -15.366 13.040 1.00 11.59 129 PHE A CA 1
ATOM 992 C C . PHE A 1 137 ? 8.046 -13.858 13.265 1.00 12.12 129 PHE A C 1
ATOM 993 O O . PHE A 1 137 ? 7.243 -13.393 14.088 1.00 12.85 129 PHE A O 1
ATOM 1001 N N . ILE A 1 138 ? 8.863 -13.081 12.559 1.00 12.79 130 ILE A N 1
ATOM 1002 C CA . ILE A 1 138 ? 8.801 -11.627 12.696 1.00 12.36 130 ILE A CA 1
ATOM 1003 C C . ILE A 1 138 ? 7.409 -11.123 12.344 1.00 14.11 130 ILE A C 1
ATOM 1004 O O . ILE A 1 138 ? 6.818 -10.305 13.063 1.00 16.29 130 ILE A O 1
ATOM 1009 N N . VAL A 1 139 ? 6.864 -11.608 11.228 1.00 13.16 131 VAL A N 1
ATOM 1010 C CA . VAL A 1 139 ? 5.569 -11.132 10.750 1.00 13.64 131 VAL A CA 1
ATOM 1011 C C . VAL A 1 139 ? 4.441 -11.579 11.675 1.00 13.25 131 VAL A C 1
ATOM 1012 O O . VAL A 1 139 ? 3.530 -10.802 11.984 1.00 14.58 131 VAL A O 1
ATOM 1016 N N . ASN A 1 140 ? 4.476 -12.830 12.133 1.00 13.28 132 ASN A N 1
ATOM 1017 C CA . ASN A 1 140 ? 3.347 -13.380 12.876 1.00 13.70 132 ASN A CA 1
ATOM 1018 C C . ASN A 1 140 ? 3.394 -13.073 14.369 1.00 15.17 132 ASN A C 1
ATOM 1019 O O . ASN A 1 140 ? 2.337 -12.936 14.996 1.00 20.37 132 ASN A O 1
ATOM 1024 N N . GLU A 1 141 ? 4.580 -12.968 14.963 1.00 14.74 133 GLU A N 1
ATOM 1025 C CA . GLU A 1 141 ? 4.697 -12.948 16.419 1.00 17.83 133 GLU A CA 1
ATOM 1026 C C . GLU A 1 141 ? 5.192 -11.633 16.995 1.00 18.03 133 GLU A C 1
ATOM 1027 O O . GLU A 1 141 ? 4.756 -11.242 18.079 1.00 20.67 133 GLU A O 1
ATOM 1033 N N . MET A 1 142 ? 6.094 -10.937 16.314 1.00 15.91 134 MET A N 1
ATOM 1034 C CA . MET A 1 142 ? 6.708 -9.764 16.931 1.00 17.13 134 MET A CA 1
ATOM 1035 C C . MET A 1 142 ? 5.804 -8.540 17.108 1.00 17.97 134 MET A C 1
ATOM 1036 O O . MET A 1 142 ? 5.962 -7.820 18.105 1.00 18.20 134 MET A O 1
ATOM 1041 N N . PRO A 1 143 ? 4.856 -8.252 16.205 1.00 16.51 135 PRO A N 1
ATOM 1042 C CA . PRO A 1 143 ? 4.037 -7.047 16.412 1.00 18.19 135 PRO A CA 1
ATOM 1043 C C . PRO A 1 143 ? 3.250 -7.049 17.710 1.00 19.68 135 PRO A C 1
ATOM 1044 O O . PRO A 1 143 ? 2.994 -5.971 18.262 1.00 19.70 135 PRO A O 1
ATOM 1048 N N . ALA A 1 144 ? 2.878 -8.227 18.227 1.00 19.22 136 ALA A N 1
ATOM 1049 C CA . ALA A 1 144 ? 2.074 -8.285 19.444 1.00 20.19 136 ALA A CA 1
ATOM 1050 C C . ALA A 1 144 ? 2.821 -7.744 20.659 1.00 19.75 136 ALA A C 1
ATOM 1051 O O . ALA A 1 144 ? 2.186 -7.251 21.601 1.00 21.11 136 ALA A O 1
ATOM 1053 N N . LEU A 1 145 ? 4.156 -7.836 20.670 1.00 16.55 137 LEU A N 1
ATOM 1054 C CA . LEU A 1 145 ? 4.948 -7.359 21.794 1.00 18.35 137 LEU A CA 1
ATOM 1055 C C . LEU A 1 145 ? 5.676 -6.059 21.515 1.00 15.79 137 LEU A C 1
ATOM 1056 O O . LEU A 1 145 ? 6.167 -5.429 22.460 1.00 16.92 137 LEU A O 1
ATOM 1061 N N . ALA A 1 146 ? 5.773 -5.643 20.258 1.00 13.79 138 ALA A N 1
ATOM 1062 C CA . ALA A 1 146 ? 6.591 -4.492 19.914 1.00 13.62 138 ALA A CA 1
ATOM 1063 C C . ALA A 1 146 ? 5.819 -3.211 20.172 1.00 13.31 138 ALA A C 1
ATOM 1064 O O . ALA A 1 146 ? 4.646 -3.095 19.808 1.00 17.11 138 ALA A O 1
ATOM 1066 N N . ASP A 1 147 ? 6.479 -2.257 20.819 1.00 10.39 139 ASP A N 1
ATOM 1067 C CA . ASP A 1 147 ? 5.929 -0.921 20.959 1.00 9.21 139 ASP A CA 1
ATOM 1068 C C . ASP A 1 147 ? 6.251 -0.064 19.751 1.00 9.72 139 ASP A C 1
ATOM 1069 O O . ASP A 1 147 ? 5.497 0.858 19.430 1.00 12.55 139 ASP A O 1
ATOM 1074 N N . GLY A 1 148 ? 7.354 -0.354 19.081 1.00 9.27 140 GLY A N 1
ATOM 1075 C CA . GLY A 1 148 ? 7.668 0.289 17.819 1.00 9.36 140 GLY A CA 1
ATOM 1076 C C . GLY A 1 148 ? 8.334 -0.710 16.900 1.00 9.73 140 GLY A C 1
ATOM 1077 O O . GLY A 1 148 ? 8.941 -1.683 17.348 1.00 9.22 140 GLY A O 1
ATOM 1078 N N . MET A 1 149 ? 8.186 -0.481 15.594 1.00 9.84 141 MET A N 1
ATOM 1079 C CA . MET A 1 149 ? 8.866 -1.296 14.595 1.00 7.34 141 MET A CA 1
ATOM 1080 C C . MET A 1 149 ? 9.446 -0.389 13.526 1.00 8.19 141 MET A C 1
ATOM 1081 O O . MET A 1 149 ? 8.862 0.646 13.198 1.00 9.25 141 MET A O 1
ATOM 1086 N N . SER A 1 150 ? 10.585 -0.792 12.961 1.00 7.35 142 SER A N 1
ATOM 1087 C CA . SER A 1 150 ? 11.272 -0.001 11.938 1.00 7.41 142 SER A CA 1
ATOM 1088 C C . SER A 1 150 ? 11.514 -0.783 10.643 1.00 7.26 142 SER A C 1
ATOM 1089 O O . SER A 1 150 ? 12.662 -0.928 10.203 1.00 9.85 142 SER A O 1
ATOM 1092 N N . PRO A 1 151 ? 10.453 -1.254 9.978 1.00 7.09 143 PRO A N 1
ATOM 1093 C CA . PRO A 1 151 ? 10.639 -1.961 8.703 1.00 7.27 143 PRO A CA 1
ATOM 1094 C C . PRO A 1 151 ? 11.142 -1.025 7.615 1.00 9.52 143 PRO A C 1
ATOM 1095 O O . PRO A 1 151 ? 10.786 0.154 7.568 1.00 9.27 143 PRO A O 1
ATOM 1099 N N . ASN A 1 152 ? 11.985 -1.563 6.733 1.00 8.73 144 ASN A N 1
ATOM 1100 C CA . ASN A 1 152 ? 12.160 -0.938 5.434 1.00 10.53 144 ASN A CA 1
ATOM 1101 C C . ASN A 1 152 ? 10.982 -1.325 4.544 1.00 9.59 144 ASN A C 1
ATOM 1102 O O . ASN A 1 152 ? 10.052 -2.013 4.976 1.00 9.80 144 ASN A O 1
ATOM 1107 N N . HIS A 1 153 ? 11.032 -0.901 3.279 1.00 11.02 145 HIS A N 1
ATOM 1108 C CA . HIS A 1 153 ? 9.898 -1.103 2.386 1.00 10.53 145 HIS A CA 1
ATOM 1109 C C . HIS A 1 153 ? 9.577 -2.582 2.209 1.00 11.56 145 HIS A C 1
ATOM 1110 O O . HIS A 1 153 ? 8.416 -2.999 2.321 1.00 12.34 145 HIS A O 1
ATOM 1117 N N . THR A 1 154 ? 10.596 -3.387 1.910 1.00 10.65 146 THR A N 1
ATOM 1118 C CA . THR A 1 154 ? 10.377 -4.814 1.714 1.00 10.63 146 THR A CA 1
ATOM 1119 C C . THR A 1 154 ? 9.818 -5.460 2.975 1.00 10.68 146 THR A C 1
ATOM 1120 O O . THR A 1 154 ? 8.912 -6.305 2.908 1.00 10.89 146 THR A O 1
ATOM 1124 N N . GLU A 1 155 ? 10.353 -5.076 4.135 1.00 9.19 147 GLU A N 1
ATOM 1125 C CA . GLU A 1 155 ? 9.876 -5.643 5.389 1.00 7.91 147 GLU A CA 1
ATOM 1126 C C . GLU A 1 155 ? 8.451 -5.195 5.683 1.00 8.73 147 GLU A C 1
ATOM 1127 O O . GLU A 1 155 ? 7.655 -5.963 6.235 1.00 9.39 147 GLU A O 1
ATOM 1133 N N . LEU A 1 156 ? 8.112 -3.954 5.318 1.00 8.52 148 LEU A N 1
ATOM 1134 C CA . LEU A 1 156 ? 6.755 -3.467 5.543 1.00 7.49 148 LEU A CA 1
ATOM 1135 C C . LEU A 1 156 ? 5.752 -4.241 4.697 1.00 8.73 148 LEU A C 1
ATOM 1136 O O . LEU A 1 156 ? 4.665 -4.587 5.174 1.00 10.55 148 LEU A O 1
ATOM 1141 N N . GLN A 1 157 ? 6.101 -4.527 3.439 1.00 9.27 149 GLN A N 1
ATOM 1142 C CA . GLN A 1 157 ? 5.215 -5.334 2.599 1.00 9.77 149 GLN A CA 1
ATOM 1143 C C . GLN A 1 157 ? 4.982 -6.713 3.200 1.00 11.66 149 GLN A C 1
ATOM 1144 O O . GLN A 1 157 ? 3.865 -7.247 3.139 1.00 12.23 149 GLN A O 1
ATOM 1150 N N . LYS A 1 158 ? 6.031 -7.318 3.758 1.00 9.76 150 LYS A N 1
ATOM 1151 C CA . LYS A 1 158 ? 5.872 -8.628 4.387 1.00 9.41 150 LYS A CA 1
ATOM 1152 C C . LYS A 1 158 ? 5.015 -8.538 5.643 1.00 9.66 150 LYS A C 1
ATOM 1153 O O . LYS A 1 158 ? 4.141 -9.381 5.866 1.00 12.28 150 LYS A O 1
ATOM 1159 N N . LEU A 1 159 ? 5.239 -7.513 6.468 1.00 9.05 151 LEU A N 1
ATOM 1160 C CA . LEU A 1 159 ? 4.438 -7.357 7.678 1.00 10.76 151 LEU A CA 1
ATOM 1161 C C . LEU A 1 159 ? 2.971 -7.116 7.344 1.00 12.99 151 LEU A C 1
ATOM 1162 O O . LEU A 1 159 ? 2.074 -7.604 8.044 1.00 13.74 151 LEU A O 1
ATOM 1167 N N . ALA A 1 160 ? 2.708 -6.357 6.283 1.00 13.50 152 ALA A N 1
ATOM 1168 C CA . ALA A 1 160 ? 1.349 -6.005 5.907 1.00 14.80 152 ALA A CA 1
ATOM 1169 C C . ALA A 1 160 ? 0.714 -6.992 4.936 1.00 15.56 152 ALA A C 1
ATOM 1170 O O . ALA A 1 160 ? -0.504 -6.949 4.747 1.00 18.56 152 ALA A O 1
ATOM 1172 N N . GLY A 1 161 ? 1.498 -7.870 4.318 1.00 15.48 153 GLY A N 1
ATOM 1173 C CA . GLY A 1 161 ? 0.954 -8.774 3.321 1.00 16.23 153 GLY A CA 1
ATOM 1174 C C . GLY A 1 161 ? 0.421 -8.084 2.087 1.00 15.77 153 GLY A C 1
ATOM 1175 O O . GLY A 1 161 ? -0.549 -8.562 1.489 1.00 20.85 153 GLY A O 1
ATOM 1176 N N . ARG A 1 162 ? 1.028 -6.969 1.683 1.00 15.92 154 ARG A N 1
ATOM 1177 C CA . ARG A 1 162 ? 0.516 -6.187 0.570 1.00 17.50 154 ARG A CA 1
ATOM 1178 C C . ARG A 1 162 ? 1.665 -5.623 -0.245 1.00 15.01 154 ARG A C 1
ATOM 1179 O O . ARG A 1 162 ? 2.758 -5.369 0.273 1.00 14.54 154 ARG A O 1
ATOM 1187 N N . ARG A 1 163 ? 1.382 -5.393 -1.523 1.00 15.56 155 ARG A N 1
ATOM 1188 C CA . ARG A 1 163 ? 2.210 -4.528 -2.346 1.00 15.67 155 ARG A CA 1
ATOM 1189 C C . ARG A 1 163 ? 1.941 -3.079 -1.956 1.00 14.42 155 ARG A C 1
ATOM 1190 O O . ARG A 1 163 ? 0.789 -2.681 -1.765 1.00 18.00 155 ARG A O 1
ATOM 1198 N N . ILE A 1 164 ? 3.011 -2.292 -1.838 1.00 12.19 156 ILE A N 1
ATOM 1199 C CA . ILE A 1 164 ? 2.951 -0.895 -1.420 1.00 12.92 156 ILE A CA 1
ATOM 1200 C C . ILE A 1 164 ? 3.807 -0.072 -2.378 1.00 13.17 156 ILE A C 1
ATOM 1201 O O . ILE A 1 164 ? 4.984 -0.382 -2.585 1.00 15.16 156 ILE A O 1
ATOM 1206 N N . GLU A 1 165 ? 3.228 0.986 -2.954 1.00 14.87 157 GLU A N 1
ATOM 1207 C CA . GLU A 1 165 ? 3.961 1.812 -3.909 1.00 17.29 157 GLU A CA 1
ATOM 1208 C C . GLU A 1 165 ? 3.883 3.307 -3.655 1.00 17.20 157 GLU A C 1
ATOM 1209 O O . GLU A 1 165 ? 4.650 4.055 -4.276 1.00 18.06 157 GLU A O 1
ATOM 1215 N N . THR A 1 166 ? 2.979 3.772 -2.802 1.00 15.60 158 THR A N 1
ATOM 1216 C CA . THR A 1 166 ? 2.790 5.194 -2.574 1.00 15.87 158 THR A CA 1
ATOM 1217 C C . THR A 1 166 ? 2.875 5.471 -1.083 1.00 14.45 158 THR A C 1
ATOM 1218 O O . THR A 1 166 ? 2.763 4.562 -0.251 1.00 15.23 158 THR A O 1
ATOM 1222 N N . VAL A 1 167 ? 3.066 6.750 -0.754 1.00 15.94 159 VAL A N 1
ATOM 1223 C CA . VAL A 1 167 ? 3.064 7.159 0.646 1.00 13.52 159 VAL A CA 1
ATOM 1224 C C . VAL A 1 167 ? 1.746 6.782 1.307 1.00 12.75 159 VAL A C 1
ATOM 1225 O O . VAL A 1 167 ? 1.726 6.220 2.405 1.00 11.60 159 VAL A O 1
ATOM 1229 N N . ALA A 1 168 ? 0.620 7.083 0.646 1.00 13.43 160 ALA A N 1
ATOM 1230 C CA . ALA A 1 168 ? -0.681 6.840 1.266 1.00 12.12 160 ALA A CA 1
ATOM 1231 C C . ALA A 1 168 ? -0.918 5.354 1.501 1.00 11.72 160 ALA A C 1
ATOM 1232 O O . ALA A 1 168 ? -1.475 4.963 2.536 1.00 10.82 160 ALA A O 1
ATOM 1234 N N . GLU A 1 169 ? -0.502 4.511 0.552 1.00 12.30 161 GLU A N 1
ATOM 1235 C CA . GLU A 1 169 ? -0.585 3.068 0.763 1.00 11.29 161 GLU A CA 1
ATOM 1236 C C . GLU A 1 169 ? 0.290 2.635 1.931 1.00 10.50 161 GLU A C 1
ATOM 1237 O O . GLU A 1 169 ? -0.084 1.741 2.702 1.00 11.81 161 GLU A O 1
ATOM 1243 N N . ALA A 1 170 ? 1.468 3.246 2.071 1.00 9.26 162 ALA A N 1
ATOM 1244 C CA . ALA A 1 170 ? 2.341 2.890 3.183 1.00 8.33 162 ALA A CA 1
ATOM 1245 C C . ALA A 1 170 ? 1.750 3.321 4.520 1.00 10.12 162 ALA A C 1
ATOM 1246 O O . ALA A 1 170 ? 1.831 2.575 5.501 1.00 10.72 162 ALA A O 1
ATOM 1248 N N . VAL A 1 171 ? 1.155 4.520 4.585 1.00 9.42 163 VAL A N 1
ATOM 1249 C CA . VAL A 1 171 ? 0.520 4.947 5.832 1.00 10.21 163 VAL A CA 1
ATOM 1250 C C . VAL A 1 171 ? -0.585 3.976 6.219 1.00 10.83 163 VAL A C 1
ATOM 1251 O O . VAL A 1 171 ? -0.710 3.584 7.388 1.00 11.16 163 VAL A O 1
ATOM 1255 N N . ASP A 1 172 ? -1.397 3.561 5.241 1.00 11.53 164 ASP A N 1
ATOM 1256 C CA . ASP A 1 172 ? -2.466 2.615 5.537 1.00 12.42 164 ASP A CA 1
ATOM 1257 C C . ASP A 1 172 ? -1.907 1.297 6.059 1.00 12.64 164 ASP A C 1
ATOM 1258 O O . ASP A 1 172 ? -2.443 0.727 7.016 1.00 12.63 164 ASP A O 1
ATOM 1263 N N . ALA A 1 173 ? -0.832 0.795 5.439 1.00 10.57 165 ALA A N 1
ATOM 1264 C CA . ALA A 1 173 ? -0.211 -0.441 5.911 1.00 10.60 165 ALA A CA 1
ATOM 1265 C C . ALA A 1 173 ? 0.291 -0.284 7.337 1.00 10.61 165 ALA A C 1
ATOM 1266 O O . ALA A 1 173 ? 0.130 -1.187 8.169 1.00 11.18 165 ALA A O 1
ATOM 1268 N N . CYS A 1 174 ? 0.896 0.865 7.637 1.00 11.02 166 CYS A N 1
ATOM 1269 C CA . CYS A 1 174 ? 1.366 1.129 8.993 1.00 11.12 166 CYS A CA 1
ATOM 1270 C C . CYS A 1 174 ? 0.212 1.134 9.983 1.00 11.73 166 CYS A C 1
ATOM 1271 O O . CYS A 1 174 ? 0.338 0.601 11.090 1.00 10.86 166 CYS A O 1
ATOM 1274 N N . ARG A 1 175 ? -0.916 1.749 9.610 1.00 12.20 167 ARG A N 1
ATOM 1275 C CA . ARG A 1 175 ? -2.054 1.816 10.520 1.00 13.05 167 ARG A CA 1
ATOM 1276 C C . ARG A 1 175 ? -2.630 0.432 10.793 1.00 14.47 167 ARG A C 1
ATOM 1277 O O . ARG A 1 175 ? -3.040 0.138 11.920 1.00 14.72 167 ARG A O 1
ATOM 1285 N N . THR A 1 176 ? -2.661 -0.436 9.779 1.00 14.68 168 THR A N 1
ATOM 1286 C CA . THR A 1 176 ? -3.119 -1.803 10.000 1.00 17.29 168 THR A CA 1
ATOM 1287 C C . THR A 1 176 ? -2.173 -2.547 10.937 1.00 15.31 168 THR A C 1
ATOM 1288 O O . THR A 1 176 ? -2.612 -3.331 11.787 1.00 17.23 168 THR A O 1
ATOM 1292 N N . LEU A 1 177 ? -0.867 -2.303 10.803 1.00 13.52 169 LEU A N 1
ATOM 1293 C CA . LEU A 1 177 ? 0.109 -2.930 11.684 1.00 13.85 169 LEU A CA 1
ATOM 1294 C C . LEU A 1 177 ? -0.013 -2.389 13.104 1.00 13.29 169 LEU A C 1
ATOM 1295 O O . LEU A 1 177 ? 0.094 -3.144 14.080 1.00 14.85 169 LEU A O 1
ATOM 1300 N N . ILE A 1 178 ? -0.258 -1.083 13.237 1.00 12.43 170 ILE A N 1
ATOM 1301 C CA . ILE A 1 178 ? -0.437 -0.475 14.555 1.00 13.01 170 ILE A CA 1
ATOM 1302 C C . ILE A 1 178 ? -1.626 -1.097 15.280 1.00 15.12 170 ILE A C 1
ATOM 1303 O O . ILE A 1 178 ? -1.592 -1.293 16.503 1.00 18.05 170 ILE A O 1
ATOM 1308 N N . ALA A 1 179 ? -2.679 -1.451 14.537 1.00 17.43 171 ALA A N 1
ATOM 1309 C CA . ALA A 1 179 ? -3.826 -2.129 15.137 1.00 18.40 171 ALA A CA 1
ATOM 1310 C C . ALA A 1 179 ? -3.473 -3.501 15.701 1.00 20.69 171 ALA A C 1
ATOM 1311 O O . ALA A 1 179 ? -4.258 -4.051 16.484 1.00 23.34 171 ALA A O 1
ATOM 1313 N N . ARG A 1 180 ? -2.319 -4.059 15.331 1.00 20.49 172 ARG A N 1
ATOM 1314 C CA A ARG A 1 180 ? -1.867 -5.335 15.868 0.47 21.56 172 ARG A CA 1
ATOM 1315 C CA B ARG A 1 180 ? -1.845 -5.335 15.853 0.53 22.10 172 ARG A CA 1
ATOM 1316 C C . ARG A 1 180 ? -1.008 -5.193 17.118 1.00 21.75 172 ARG A C 1
ATOM 1317 O O . ARG A 1 180 ? -0.609 -6.211 17.689 1.00 25.49 172 ARG A O 1
ATOM 1332 N N . GLY A 1 181 ? -0.707 -3.968 17.559 1.00 21.58 173 GLY A N 1
ATOM 1333 C CA . GLY A 1 181 ? 0.104 -3.797 18.746 1.00 21.12 173 GLY A CA 1
ATOM 1334 C C . GLY A 1 181 ? 0.997 -2.568 18.805 1.00 19.12 173 GLY A C 1
ATOM 1335 O O . GLY A 1 181 ? 0.905 -1.765 19.740 1.00 20.87 173 GLY A O 1
ATOM 1336 N N . PRO A 1 182 ? 1.904 -2.415 17.838 1.00 16.29 174 PRO A N 1
ATOM 1337 C CA . PRO A 1 182 ? 2.888 -1.325 17.916 1.00 13.15 174 PRO A CA 1
ATOM 1338 C C . PRO A 1 182 ? 2.225 0.042 17.901 1.00 13.05 174 PRO A C 1
ATOM 1339 O O . PRO A 1 182 ? 1.213 0.256 17.237 1.00 16.67 174 PRO A O 1
ATOM 1343 N N . LYS A 1 183 ? 2.829 0.984 18.628 1.00 11.96 175 LYS A N 1
ATOM 1344 C CA . LYS A 1 183 ? 2.338 2.356 18.629 1.00 11.77 175 LYS A CA 1
ATOM 1345 C C . LYS A 1 183 ? 2.975 3.210 17.548 1.00 11.36 175 LYS A C 1
ATOM 1346 O O . LYS A 1 183 ? 2.373 4.199 17.128 1.00 14.56 175 LYS A O 1
ATOM 1348 N N . ILE A 1 184 ? 4.183 2.873 17.098 1.00 9.89 176 ILE A N 1
ATOM 1349 C CA A ILE A 1 184 ? 4.889 3.686 16.121 0.54 10.45 176 ILE A CA 1
ATOM 1350 C CA B ILE A 1 184 ? 4.934 3.692 16.144 0.46 10.42 176 ILE A CA 1
ATOM 1351 C C . ILE A 1 184 ? 5.529 2.769 15.094 1.00 10.44 176 ILE A C 1
ATOM 1352 O O . ILE A 1 184 ? 6.124 1.745 15.442 1.00 10.55 176 ILE A O 1
ATOM 1361 N N . ILE A 1 185 ? 5.387 3.127 13.820 1.00 8.99 177 ILE A N 1
ATOM 1362 C CA . ILE A 1 185 ? 6.095 2.450 12.741 1.00 7.99 177 ILE A CA 1
ATOM 1363 C C . ILE A 1 185 ? 7.018 3.477 12.111 1.00 9.20 177 ILE A C 1
ATOM 1364 O O . ILE A 1 185 ? 6.557 4.516 11.627 1.00 9.49 177 ILE A O 1
ATOM 1369 N N . LEU A 1 186 ? 8.310 3.200 12.128 1.00 7.74 178 LEU A N 1
ATOM 1370 C CA . LEU A 1 186 ? 9.291 4.000 11.413 1.00 7.02 178 LEU A CA 1
ATOM 1371 C C . LEU A 1 186 ? 9.602 3.246 10.129 1.00 7.23 178 LEU A C 1
ATOM 1372 O O . LEU A 1 186 ? 10.225 2.188 10.165 1.00 8.66 178 LEU A O 1
ATOM 1377 N N . VAL A 1 187 ? 9.103 3.735 8.997 1.00 7.93 179 VAL A N 1
ATOM 1378 C CA . VAL A 1 187 ? 9.467 3.112 7.724 1.00 7.64 179 VAL A CA 1
ATOM 1379 C C . VAL A 1 187 ? 10.830 3.684 7.349 1.00 8.96 179 VAL A C 1
ATOM 1380 O O . VAL A 1 187 ? 10.940 4.834 6.904 1.00 9.12 179 VAL A O 1
ATOM 1384 N N . LYS A 1 188 ? 11.886 2.898 7.580 1.00 9.66 180 LYS A N 1
ATOM 1385 C CA . LYS A 1 188 ? 13.246 3.429 7.535 1.00 9.28 180 LYS A CA 1
ATOM 1386 C C . LYS A 1 188 ? 13.764 3.639 6.118 1.00 10.13 180 LYS A C 1
ATOM 1387 O O . LYS A 1 188 ? 14.807 4.287 5.948 1.00 11.39 180 LYS A O 1
ATOM 1393 N N . HIS A 1 189 ? 13.057 3.122 5.115 1.00 10.86 181 HIS A N 1
ATOM 1394 C CA . HIS A 1 189 ? 13.309 3.441 3.712 1.00 9.80 181 HIS A CA 1
ATOM 1395 C C . HIS A 1 189 ? 12.033 3.109 2.962 1.00 10.44 181 HIS A C 1
ATOM 1396 O O . HIS A 1 189 ? 11.615 1.949 2.953 1.00 12.34 181 HIS A O 1
ATOM 1403 N N . LEU A 1 190 ? 11.422 4.108 2.340 1.00 12.01 182 LEU A N 1
ATOM 1404 C CA . LEU A 1 190 ? 10.164 3.940 1.629 1.00 13.01 182 LEU A CA 1
ATOM 1405 C C . LEU A 1 190 ? 10.413 4.092 0.140 1.00 14.23 182 LEU A C 1
ATOM 1406 O O . LEU A 1 190 ? 11.051 5.059 -0.289 1.00 14.74 182 LEU A O 1
ATOM 1411 N N . HIS A 1 191 ? 9.899 3.148 -0.644 1.00 15.54 183 HIS A N 1
ATOM 1412 C CA . HIS A 1 191 ? 9.974 3.224 -2.101 1.00 18.42 183 HIS A CA 1
ATOM 1413 C C . HIS A 1 191 ? 8.699 3.902 -2.587 1.00 20.41 183 HIS A C 1
ATOM 1414 O O . HIS A 1 191 ? 7.653 3.263 -2.727 1.00 23.36 183 HIS A O 1
ATOM 1421 N N . ASP A 1 192 ? 8.787 5.211 -2.826 1.00 17.51 184 ASP A N 1
ATOM 1422 C CA . ASP A 1 192 ? 7.653 6.036 -3.230 1.00 17.71 184 ASP A CA 1
ATOM 1423 C C . ASP A 1 192 ? 7.747 6.278 -4.733 1.00 18.56 184 ASP A C 1
ATOM 1424 O O . ASP A 1 192 ? 8.604 7.041 -5.191 1.00 19.50 184 ASP A O 1
ATOM 1429 N N . ARG A 1 193 ? 6.851 5.646 -5.499 1.00 17.93 185 ARG A N 1
ATOM 1430 C CA . ARG A 1 193 ? 6.920 5.781 -6.950 1.00 20.61 185 ARG A CA 1
ATOM 1431 C C . ARG A 1 193 ? 6.645 7.201 -7.424 1.00 21.42 185 ARG A C 1
ATOM 1432 O O . ARG A 1 193 ? 6.957 7.518 -8.575 1.00 24.86 185 ARG A O 1
ATOM 1440 N N . ASN A 1 194 ? 6.091 8.060 -6.569 1.00 20.57 186 ASN A N 1
ATOM 1441 C CA . ASN A 1 194 ? 5.843 9.453 -6.913 1.00 22.23 186 ASN A CA 1
ATOM 1442 C C . ASN A 1 194 ? 6.976 10.381 -6.504 1.00 22.40 186 ASN A C 1
ATOM 1443 O O . ASN A 1 194 ? 6.920 11.576 -6.812 1.00 24.14 186 ASN A O 1
ATOM 1448 N N . SER A 1 195 ? 7.984 9.873 -5.833 1.00 22.53 187 SER A N 1
ATOM 1449 C CA . SER A 1 195 ? 9.063 10.732 -5.376 1.00 25.90 187 SER A CA 1
ATOM 1450 C C . SER A 1 195 ? 10.134 10.855 -6.454 1.00 29.06 187 SER A C 1
ATOM 1451 O O . SER A 1 195 ? 10.395 9.892 -7.182 1.00 31.40 187 SER A O 1
ATOM 1454 N N . PRO A 1 196 ? 10.761 12.027 -6.570 1.00 29.51 188 PRO A N 1
ATOM 1455 C CA . PRO A 1 196 ? 11.926 12.150 -7.452 1.00 31.35 188 PRO A CA 1
ATOM 1456 C C . PRO A 1 196 ? 12.993 11.128 -7.086 1.00 30.22 188 PRO A C 1
ATOM 1457 O O . PRO A 1 196 ? 13.142 10.732 -5.925 1.00 29.07 188 PRO A O 1
ATOM 1461 N N . ALA A 1 197 ? 13.743 10.705 -8.104 1.00 31.93 189 ALA A N 1
ATOM 1462 C CA . ALA A 1 197 ? 14.679 9.600 -7.946 1.00 31.97 189 ALA A CA 1
ATOM 1463 C C . ALA A 1 197 ? 15.831 9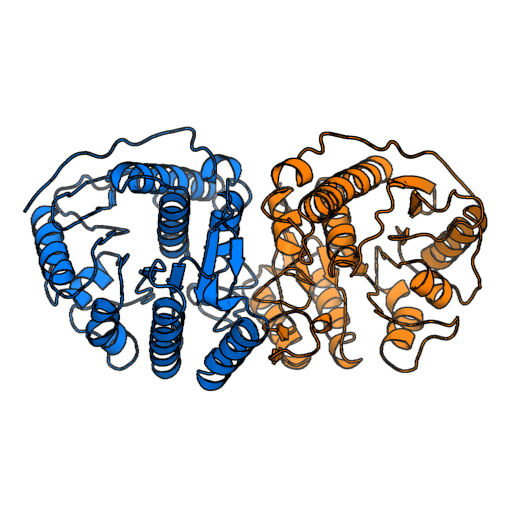.920 -7.002 1.00 31.99 189 ALA A C 1
ATOM 1464 O O . ALA A 1 197 ? 16.442 8.991 -6.465 1.00 34.15 189 ALA A O 1
ATOM 1466 N N . ASP A 1 198 ? 16.145 11.197 -6.779 1.00 29.92 190 ASP A N 1
ATOM 1467 C CA . ASP A 1 198 ? 17.294 11.564 -5.959 1.00 27.34 190 ASP A CA 1
ATOM 1468 C C . ASP A 1 198 ? 16.941 11.791 -4.493 1.00 22.78 190 ASP A C 1
ATOM 1469 O O . ASP A 1 198 ? 17.749 12.368 -3.755 1.00 21.83 190 ASP A O 1
ATOM 1474 N N . ARG A 1 199 ? 15.761 11.360 -4.059 1.00 20.14 191 ARG A N 1
ATOM 1475 C CA . ARG A 1 199 ? 15.328 11.519 -2.678 1.00 17.18 191 ARG A CA 1
ATOM 1476 C C . ARG A 1 199 ? 15.311 10.167 -1.980 1.00 15.21 191 ARG A C 1
ATOM 1477 O O . ARG A 1 199 ? 14.855 9.169 -2.545 1.00 15.11 191 ARG A O 1
ATOM 1485 N N . PHE A 1 200 ? 15.788 10.147 -0.743 1.00 12.03 192 PHE A N 1
ATOM 1486 C CA . PHE A 1 200 ? 15.646 8.999 0.142 1.00 10.23 192 PHE A CA 1
ATOM 1487 C C . PHE A 1 200 ? 14.493 9.297 1.094 1.00 9.67 192 PHE A C 1
ATOM 1488 O O . PHE A 1 200 ? 14.554 10.267 1.853 1.00 13.05 192 PHE A O 1
ATOM 1496 N N . ASN A 1 201 ? 13.445 8.477 1.046 1.00 10.70 193 ASN A N 1
ATOM 1497 C CA . ASN A 1 201 ? 12.214 8.751 1.779 1.00 10.17 193 ASN A CA 1
ATOM 1498 C C . ASN A 1 201 ? 12.104 7.898 3.035 1.00 9.19 193 ASN A C 1
ATOM 1499 O O . ASN A 1 201 ? 12.421 6.706 3.017 1.00 9.36 193 ASN A O 1
ATOM 1504 N N . MET A 1 202 ? 11.632 8.514 4.121 1.00 8.59 194 MET A N 1
ATOM 1505 C CA . MET A 1 202 ? 11.277 7.802 5.340 1.00 8.83 194 MET A CA 1
ATOM 1506 C C . MET A 1 202 ? 9.910 8.269 5.819 1.00 8.60 194 MET A C 1
ATOM 1507 O O . MET A 1 202 ? 9.444 9.353 5.470 1.00 9.46 194 MET A O 1
ATOM 1512 N N . LEU A 1 203 ? 9.281 7.452 6.663 1.00 8.82 195 LEU A N 1
ATOM 1513 C CA A LEU A 1 203 ? 7.968 7.755 7.208 0.44 10.06 195 LEU A CA 1
ATOM 1514 C CA B LEU A 1 203 ? 7.979 7.787 7.224 0.56 9.17 195 LEU A CA 1
ATOM 1515 C C . LEU A 1 203 ? 7.964 7.426 8.696 1.00 9.39 195 LEU A C 1
ATOM 1516 O O . LEU A 1 203 ? 8.588 6.459 9.123 1.00 11.54 195 LEU A O 1
ATOM 1525 N N . ALA A 1 204 ? 7.238 8.216 9.480 1.00 8.16 196 ALA A N 1
ATOM 1526 C CA . ALA A 1 204 ? 6.970 7.874 10.875 1.00 8.93 196 ALA A CA 1
ATOM 1527 C C . ALA A 1 204 ? 5.466 7.952 11.081 1.00 9.04 196 ALA A C 1
ATOM 1528 O O . ALA A 1 204 ? 4.857 8.998 10.835 1.00 11.77 196 ALA A O 1
ATOM 1530 N N . VAL A 1 205 ? 4.860 6.854 11.505 1.00 8.40 197 VAL A N 1
ATOM 1531 C CA . VAL A 1 205 ? 3.408 6.781 11.594 1.00 8.21 197 VAL A CA 1
ATOM 1532 C C . VAL A 1 205 ? 3.022 6.315 12.987 1.00 8.75 197 VAL A C 1
ATOM 1533 O O . VAL A 1 205 ? 3.564 5.326 13.488 1.00 8.71 197 VAL A O 1
ATOM 1537 N N . THR A 1 206 ? 2.096 7.031 13.614 1.00 10.14 198 THR A N 1
ATOM 1538 C CA . THR A 1 206 ? 1.437 6.574 14.827 1.00 10.50 198 THR A CA 1
ATOM 1539 C C . THR A 1 206 ? -0.050 6.488 14.533 1.00 11.33 198 THR A C 1
ATOM 1540 O O . THR A 1 206 ? -0.482 6.719 13.408 1.00 11.83 198 THR A O 1
ATOM 1544 N N . GLU A 1 207 ? -0.843 6.160 15.550 1.00 16.48 199 GLU A N 1
ATOM 1545 C CA . GLU A 1 207 ? -2.280 6.060 15.321 1.00 19.14 199 GLU A CA 1
ATOM 1546 C C . GLU A 1 207 ? -2.881 7.398 14.900 1.00 18.95 199 GLU A C 1
ATOM 1547 O O . GLU A 1 207 ? -3.873 7.426 14.159 1.00 22.49 199 GLU A O 1
ATOM 1553 N N . THR A 1 208 ? -2.286 8.513 15.335 1.00 17.96 200 THR A N 1
ATOM 1554 C CA . THR A 1 208 ? -2.833 9.838 15.069 1.00 21.18 200 THR A CA 1
ATOM 1555 C C . THR A 1 208 ? -1.918 10.766 14.276 1.00 21.83 200 THR A C 1
ATOM 1556 O O . THR A 1 208 ? -2.382 11.828 13.843 1.00 24.16 200 THR A O 1
ATOM 1560 N N . GLU A 1 209 ? -0.643 10.421 14.089 1.00 19.77 201 GLU A N 1
ATOM 1561 C CA . GLU A 1 209 ? 0.304 11.253 13.356 1.00 19.58 201 GLU A CA 1
ATOM 1562 C C . GLU A 1 209 ? 0.863 10.470 12.176 1.00 11.78 201 GLU A C 1
ATOM 1563 O O . GLU A 1 209 ? 0.936 9.239 12.207 1.00 11.45 201 GLU A O 1
ATOM 1569 N N . ALA A 1 210 ? 1.297 11.195 11.146 1.00 13.51 202 ALA A N 1
ATOM 1570 C CA . ALA A 1 210 ? 2.086 10.600 10.076 1.00 10.82 202 ALA A CA 1
ATOM 1571 C C . ALA A 1 210 ? 2.999 11.674 9.508 1.00 9.40 202 ALA A C 1
ATOM 1572 O O . ALA A 1 210 ? 2.531 12.759 9.154 1.00 12.00 202 ALA A O 1
ATOM 1574 N N . TRP A 1 211 ? 4.293 11.377 9.429 1.00 9.33 203 TRP A N 1
ATOM 1575 C CA . TRP A 1 211 ? 5.289 12.337 8.973 1.00 10.10 203 TRP A CA 1
ATOM 1576 C C . TRP A 1 211 ? 6.073 11.722 7.830 1.00 10.46 203 TRP A C 1
ATOM 1577 O O . TRP A 1 211 ? 6.482 10.563 7.918 1.00 11.19 203 TRP A O 1
ATOM 1588 N N . ILE A 1 212 ? 6.265 12.491 6.763 1.00 10.79 204 ILE A N 1
ATOM 1589 C CA . ILE A 1 212 ? 7.177 12.151 5.676 1.00 11.34 204 ILE A CA 1
ATOM 1590 C C . ILE A 1 212 ? 8.461 12.927 5.888 1.00 9.92 204 ILE A C 1
ATOM 1591 O O . ILE A 1 212 ? 8.425 14.114 6.232 1.00 11.00 204 ILE A O 1
ATOM 1596 N N . GLY A 1 213 ? 9.592 12.279 5.651 1.00 9.70 205 GLY A N 1
ATOM 1597 C CA . GLY A 1 213 ? 10.866 12.965 5.617 1.00 10.63 205 GLY A CA 1
ATOM 1598 C C . GLY A 1 213 ? 11.671 12.530 4.412 1.00 10.59 205 GLY A C 1
ATOM 1599 O O . GLY A 1 213 ? 11.542 11.406 3.923 1.00 11.13 205 GLY A O 1
ATOM 1600 N N . GLN A 1 214 ? 12.504 13.447 3.923 1.00 11.55 206 GLN A N 1
ATOM 1601 C CA . GLN A 1 214 ? 13.389 13.146 2.806 1.00 10.48 206 GLN A CA 1
ATOM 1602 C C . GLN A 1 214 ? 14.781 13.699 3.071 1.00 11.81 206 GLN A C 1
ATOM 1603 O O . GLN A 1 214 ? 14.932 14.783 3.642 1.00 13.13 206 GLN A O 1
ATOM 1609 N N . ARG A 1 215 ? 15.788 12.954 2.642 1.00 12.68 207 ARG A N 1
ATOM 1610 C CA . ARG A 1 215 ? 17.167 13.409 2.594 1.00 13.55 207 ARG A CA 1
ATOM 1611 C C . ARG A 1 215 ? 17.722 13.054 1.223 1.00 13.04 207 ARG A C 1
ATOM 1612 O O . ARG A 1 215 ? 17.133 12.242 0.503 1.00 13.30 207 ARG A O 1
ATOM 1620 N N . PRO A 1 216 ? 18.828 13.676 0.811 1.00 15.47 208 PRO A N 1
ATOM 1621 C CA . PRO A 1 216 ? 19.414 13.331 -0.492 1.00 15.02 208 PRO A CA 1
ATOM 1622 C C . PRO A 1 216 ? 19.751 11.849 -0.581 1.00 14.92 208 PRO A C 1
ATOM 1623 O O . PRO A 1 216 ? 20.266 11.250 0.366 1.00 17.73 208 PRO A O 1
ATOM 1627 N N . LEU A 1 217 ? 19.438 11.258 -1.732 1.00 15.94 209 LEU A N 1
ATOM 1628 C CA . LEU A 1 217 ? 19.820 9.886 -2.036 1.00 16.53 209 LEU A CA 1
ATOM 1629 C C . LEU A 1 217 ? 21.201 9.906 -2.680 1.00 17.91 209 LEU A C 1
ATOM 1630 O O . LEU A 1 217 ? 21.414 10.596 -3.684 1.00 22.45 209 LEU A O 1
ATOM 1635 N N . TYR A 1 218 ? 22.135 9.163 -2.097 1.00 17.14 210 TYR A N 1
ATOM 1636 C CA . TYR A 1 218 ? 23.486 9.039 -2.628 1.00 17.52 210 TYR A CA 1
ATOM 1637 C C . TYR A 1 218 ? 23.624 7.711 -3.355 1.00 21.45 210 TYR A C 1
ATOM 1638 O O . TYR A 1 218 ? 23.243 6.659 -2.827 1.00 22.16 210 TYR A O 1
ATOM 1647 N N . ALA A 1 219 ? 24.158 7.768 -4.567 1.00 23.82 211 ALA A N 1
ATOM 1648 C CA . ALA A 1 219 ? 24.346 6.584 -5.391 1.00 27.22 211 ALA A CA 1
ATOM 1649 C C . ALA A 1 219 ? 25.693 5.962 -5.051 1.00 28.90 211 ALA A C 1
ATOM 1650 O O . ALA A 1 219 ? 26.738 6.593 -5.240 1.00 35.14 211 ALA A O 1
ATOM 1652 N N . PHE A 1 220 ? 25.673 4.743 -4.543 1.00 26.63 212 PHE A N 1
ATOM 1653 C CA . PHE A 1 220 ? 26.924 4.057 -4.273 1.00 26.23 212 PHE A CA 1
ATOM 1654 C C . PHE A 1 220 ? 27.110 2.924 -5.268 1.00 30.62 212 PHE A C 1
ATOM 1655 O O . PHE A 1 220 ? 26.128 2.280 -5.648 1.00 29.25 212 PHE A O 1
ATOM 1663 N N . PRO A 1 221 ? 28.345 2.657 -5.703 1.00 37.51 213 PRO A N 1
ATOM 1664 C CA . PRO A 1 221 ? 28.600 1.405 -6.440 1.00 40.01 213 PRO A CA 1
ATOM 1665 C C . PRO A 1 221 ? 28.058 0.184 -5.713 1.00 41.37 213 PRO A C 1
ATOM 1666 O O . PRO A 1 221 ? 27.428 -0.684 -6.331 1.00 43.20 213 PRO A O 1
ATOM 1670 N N . ARG A 1 222 ? 28.288 0.103 -4.403 1.00 40.66 214 ARG A N 1
ATOM 1671 C CA . ARG A 1 222 ? 27.650 -0.873 -3.531 1.00 39.79 214 ARG A CA 1
ATOM 1672 C C . ARG A 1 222 ? 27.126 -0.123 -2.316 1.00 37.39 214 ARG A C 1
ATOM 1673 O O . ARG A 1 222 ? 27.886 0.592 -1.654 1.00 36.41 214 ARG A O 1
ATOM 1675 N N . HIS A 1 223 ? 25.834 -0.277 -2.031 1.00 34.96 215 HIS A N 1
ATOM 1676 C CA . HIS A 1 223 ? 25.201 0.501 -0.968 1.00 34.51 215 HIS A CA 1
ATOM 1677 C C . HIS A 1 223 ? 25.710 0.041 0.395 1.00 29.34 215 HIS A C 1
ATOM 1678 O O . HIS A 1 223 ? 25.772 -1.168 0.647 1.00 29.89 215 HIS A O 1
ATOM 1685 N N . PRO A 1 224 ? 26.081 0.964 1.293 1.00 23.33 216 PRO A N 1
ATOM 1686 C CA . PRO A 1 224 ? 26.636 0.552 2.589 1.00 20.56 216 PRO A CA 1
ATOM 1687 C C . PRO A 1 224 ? 25.647 -0.267 3.399 1.00 20.25 216 PRO A C 1
ATOM 1688 O O . PRO A 1 224 ? 24.460 0.057 3.494 1.00 22.70 216 PRO A O 1
ATOM 1692 N N . VAL A 1 225 ? 26.152 -1.336 3.972 1.00 16.45 217 VAL A N 1
ATOM 1693 C CA . VAL A 1 225 ? 25.400 -2.129 4.927 1.00 16.80 217 VAL A CA 1
ATOM 1694 C C . VAL A 1 225 ? 25.348 -1.346 6.230 1.00 19.01 217 VAL A C 1
ATOM 1695 O O . VAL A 1 225 ? 26.223 -0.523 6.520 1.00 22.51 217 VAL A O 1
ATOM 1699 N N . GLY A 1 226 ? 24.301 -1.555 7.001 1.00 17.53 218 GLY A N 1
ATOM 1700 C CA . GLY A 1 226 ? 24.215 -0.939 8.305 1.00 12.68 218 GLY A CA 1
ATOM 1701 C C . GLY A 1 226 ? 23.443 0.360 8.375 1.00 9.33 218 GLY A C 1
ATOM 1702 O O . GLY A 1 226 ? 23.219 0.857 9.482 1.00 9.75 218 GLY A O 1
ATOM 1703 N N . VAL A 1 227 ? 23.003 0.924 7.242 1.00 9.18 219 VAL A N 1
ATOM 1704 C CA . VAL A 1 227 ? 22.243 2.173 7.308 1.00 8.83 219 VAL A CA 1
ATOM 1705 C C . VAL A 1 227 ? 20.928 1.961 8.053 1.00 7.96 219 VAL A C 1
ATOM 1706 O O . VAL A 1 227 ? 20.517 2.801 8.868 1.00 10.43 219 VAL A O 1
ATOM 1710 N N . GLY A 1 228 ? 20.251 0.830 7.796 1.00 8.05 220 GLY A N 1
ATOM 1711 C CA . GLY A 1 228 ? 19.013 0.543 8.512 1.00 10.09 220 GLY A CA 1
ATOM 1712 C C . GLY A 1 228 ? 19.227 0.367 10.005 1.00 10.08 220 GLY A C 1
ATOM 1713 O O . GLY A 1 228 ? 18.458 0.892 10.818 1.00 9.74 220 GLY A O 1
ATOM 1714 N N . ASP A 1 229 ? 20.285 -0.362 10.388 1.00 9.44 221 ASP A N 1
ATOM 1715 C CA . ASP A 1 229 ? 20.582 -0.555 11.806 1.00 9.52 221 ASP A CA 1
ATOM 1716 C C . ASP A 1 229 ? 20.897 0.776 12.481 1.00 9.72 221 ASP A C 1
ATOM 1717 O O . ASP A 1 229 ? 20.453 1.041 13.609 1.00 9.66 221 ASP A O 1
ATOM 1722 N N . LEU A 1 230 ? 21.674 1.620 11.802 1.00 8.21 222 LEU A N 1
ATOM 1723 C CA . LEU A 1 230 ? 21.988 2.946 12.319 1.00 7.56 222 LEU A CA 1
ATOM 1724 C C . LEU A 1 230 ? 20.723 3.779 12.493 1.00 6.70 222 LEU A C 1
ATOM 1725 O O . LEU A 1 230 ? 20.556 4.476 13.506 1.00 7.81 222 LEU A O 1
ATOM 1730 N N . THR A 1 231 ? 19.829 3.728 11.506 1.00 7.34 223 THR A N 1
ATOM 1731 C CA . THR A 1 231 ? 18.597 4.507 11.556 1.00 5.70 223 THR A CA 1
ATOM 1732 C C . THR A 1 231 ? 17.751 4.126 12.768 1.00 7.02 223 THR A C 1
ATOM 1733 O O . THR A 1 231 ? 17.299 4.993 13.524 1.00 8.78 223 THR A O 1
ATOM 1737 N N . SER A 1 232 ? 17.516 2.826 12.961 1.00 7.40 224 SER A N 1
ATOM 1738 C CA . SER A 1 232 ? 16.709 2.390 14.098 1.00 7.37 224 SER A CA 1
ATOM 1739 C C . SER A 1 232 ? 17.351 2.809 15.418 1.00 7.53 224 SER A C 1
ATOM 1740 O O . SER A 1 232 ? 16.661 3.246 16.351 1.00 7.68 224 SER A O 1
ATOM 1743 N N . ALA A 1 233 ? 18.675 2.686 15.509 1.00 6.97 225 ALA A N 1
ATOM 1744 C CA . ALA A 1 233 ? 19.363 2.962 16.765 1.00 7.30 225 ALA A CA 1
ATOM 1745 C C . ALA A 1 233 ? 19.264 4.433 17.141 1.00 6.60 225 ALA A C 1
ATOM 1746 O O . ALA A 1 233 ? 19.020 4.763 18.307 1.00 7.28 225 ALA A O 1
ATOM 1748 N N . ILE A 1 234 ? 19.474 5.331 16.178 1.00 6.02 226 ILE A N 1
ATOM 1749 C CA . ILE A 1 234 ? 19.398 6.751 16.496 1.00 6.67 226 ILE A CA 1
ATOM 1750 C C . ILE A 1 234 ? 17.986 7.125 16.924 1.00 6.08 226 ILE A C 1
ATOM 1751 O O . ILE A 1 234 ? 17.792 7.875 17.893 1.00 8.36 226 ILE A O 1
ATOM 1756 N N . PHE A 1 235 ? 16.977 6.604 16.221 1.00 6.86 227 PHE A N 1
ATOM 1757 C CA . PHE A 1 235 ? 15.591 6.880 16.601 1.00 7.00 227 PHE A CA 1
ATOM 1758 C C . PHE A 1 235 ? 15.301 6.425 18.032 1.00 7.05 227 PHE A C 1
ATOM 1759 O O . PHE A 1 235 ? 14.715 7.170 18.826 1.00 8.10 227 PHE A O 1
ATOM 1767 N N . VAL A 1 236 ? 15.720 5.206 18.381 1.00 6.70 228 VAL A N 1
ATOM 1768 C CA . VAL A 1 236 ? 15.524 4.701 19.743 1.00 6.43 228 VAL A CA 1
ATOM 1769 C C . VAL A 1 236 ? 16.205 5.605 20.767 1.00 7.40 228 VAL A C 1
ATOM 1770 O O . VAL A 1 236 ? 15.618 5.961 21.801 1.00 9.13 228 VAL A O 1
ATOM 1774 N N . ALA A 1 237 ? 17.463 5.971 20.511 1.00 7.45 229 ALA A N 1
ATOM 1775 C CA . ALA A 1 237 ? 18.183 6.807 21.468 1.00 7.56 229 ALA A CA 1
ATOM 1776 C C . ALA A 1 237 ? 17.502 8.162 21.636 1.00 8.12 229 ALA A C 1
ATOM 1777 O O . ALA A 1 237 ? 17.362 8.662 22.761 1.00 8.65 229 ALA A O 1
ATOM 1779 N N . ARG A 1 238 ? 17.050 8.766 20.534 1.00 7.91 230 ARG A N 1
ATOM 1780 C CA . ARG A 1 238 ? 16.407 10.073 20.650 1.00 8.54 230 ARG A CA 1
ATOM 1781 C C . ARG A 1 238 ? 15.096 9.985 21.423 1.00 9.76 230 ARG A C 1
ATOM 1782 O O . ARG A 1 238 ? 14.770 10.882 22.210 1.00 10.14 230 ARG A O 1
ATOM 1790 N N . ARG A 1 239 ? 14.322 8.921 21.206 1.00 8.23 231 ARG A N 1
ATOM 1791 C CA . ARG A 1 239 ? 13.122 8.716 22.005 1.00 8.40 231 ARG A CA 1
ATOM 1792 C C . ARG A 1 239 ? 13.466 8.568 23.482 1.00 9.52 231 ARG A C 1
ATOM 1793 O O . ARG A 1 239 ? 12.792 9.148 24.348 1.00 10.85 231 ARG A O 1
ATOM 1801 N N . LEU A 1 240 ? 14.527 7.813 23.792 1.00 9.55 232 LEU A N 1
ATOM 1802 C CA . LEU A 1 240 ? 14.930 7.652 25.187 1.00 9.21 232 LEU A CA 1
ATOM 1803 C C . LEU A 1 240 ? 15.392 8.966 25.795 1.00 10.63 232 LEU A C 1
ATOM 1804 O O . LEU A 1 240 ? 15.234 9.168 27.004 1.00 12.43 232 LEU A O 1
ATOM 1809 N N . ARG A 1 241 ? 15.943 9.874 24.980 1.00 10.67 233 ARG A N 1
ATOM 1810 C CA . ARG A 1 241 ? 16.334 11.202 25.444 1.00 12.12 233 ARG A CA 1
ATOM 1811 C C . ARG A 1 241 ? 15.152 12.152 25.570 1.00 13.96 233 ARG A C 1
ATOM 1812 O O . ARG A 1 241 ? 15.346 13.313 25.945 1.00 16.88 233 ARG A O 1
ATOM 1820 N N . GLY A 1 242 ? 13.939 11.695 25.261 1.00 12.13 234 GLY A N 1
ATOM 1821 C CA . GLY A 1 242 ? 12.746 12.484 25.484 1.00 12.77 234 GLY A CA 1
ATOM 1822 C C . GLY A 1 242 ? 12.158 13.152 24.259 1.00 12.64 234 GLY A C 1
ATOM 1823 O O . GLY A 1 242 ? 11.206 13.932 24.400 1.00 14.47 234 GLY A O 1
ATOM 1824 N N . ASP A 1 243 ? 12.691 12.886 23.070 1.00 12.51 235 ASP A N 1
ATOM 1825 C CA . ASP A 1 243 ? 12.195 13.548 21.870 1.00 11.70 235 ASP A CA 1
ATOM 1826 C C . ASP A 1 243 ? 10.770 13.101 21.545 1.00 10.30 235 ASP A C 1
ATOM 1827 O O . ASP A 1 243 ? 10.407 11.933 21.719 1.00 11.32 235 ASP A O 1
ATOM 1832 N N . SER A 1 244 ? 9.972 14.035 21.031 1.00 10.60 236 SER A N 1
ATOM 1833 C CA . SER A 1 244 ? 8.706 13.684 20.403 1.00 11.53 236 SER A CA 1
ATOM 1834 C C . SER A 1 244 ? 8.963 12.797 19.181 1.00 12.22 236 SER A C 1
ATOM 1835 O O . SER A 1 244 ? 10.100 12.638 18.716 1.00 10.96 236 SER A O 1
ATOM 1838 N N . VAL A 1 245 ? 7.886 12.215 18.647 1.00 11.55 237 VAL A N 1
ATOM 1839 C CA . VAL A 1 245 ? 8.032 11.393 17.445 1.00 11.43 237 VAL A CA 1
ATOM 1840 C C . VAL A 1 245 ? 8.631 12.209 16.306 1.00 10.55 237 VAL A C 1
ATOM 1841 O O . VAL A 1 245 ? 9.581 11.774 15.644 1.00 10.53 237 VAL A O 1
ATOM 1845 N N . ARG A 1 246 ? 8.101 13.415 16.077 1.00 10.82 238 ARG A N 1
ATOM 1846 C CA . ARG A 1 246 ? 8.606 14.237 14.981 1.00 10.37 238 ARG A CA 1
ATOM 1847 C C . ARG A 1 246 ? 10.071 14.614 15.188 1.00 9.60 238 ARG A C 1
ATOM 1848 O O . ARG A 1 246 ? 10.865 14.572 14.243 1.00 10.04 238 ARG A O 1
ATOM 1856 N N . ALA A 1 247 ? 10.438 15.020 16.408 1.00 9.13 239 ALA A N 1
ATOM 1857 C CA . ALA A 1 247 ? 11.815 15.433 16.667 1.00 9.13 239 ALA A CA 1
ATOM 1858 C C . ALA A 1 247 ? 12.777 14.260 16.549 1.00 8.87 239 ALA A C 1
ATOM 1859 O O . ALA A 1 247 ? 13.867 14.400 15.979 1.00 9.55 239 ALA A O 1
ATOM 1861 N N . ALA A 1 248 ? 12.398 13.093 17.084 1.00 7.49 240 ALA A N 1
ATOM 1862 C CA . ALA A 1 248 ? 13.271 11.931 16.955 1.00 7.81 240 ALA A CA 1
ATOM 1863 C C . ALA A 1 248 ? 13.429 11.544 15.492 1.00 6.71 240 ALA A C 1
ATOM 1864 O O . ALA A 1 248 ? 14.528 11.195 15.045 1.00 8.24 240 ALA A O 1
ATOM 1866 N N . PHE A 1 249 ? 12.334 11.624 14.733 1.00 8.13 241 PHE A N 1
ATOM 1867 C CA . PHE A 1 249 ? 12.344 11.340 13.301 1.00 7.47 241 PHE A CA 1
ATOM 1868 C C . PHE A 1 249 ? 13.275 12.294 12.563 1.00 7.86 241 PHE A C 1
ATOM 1869 O O . PHE A 1 249 ? 14.132 11.867 11.780 1.00 7.78 241 PHE A O 1
ATOM 1877 N N . GLU A 1 250 ? 13.134 13.598 12.814 1.00 7.87 242 GLU A N 1
ATOM 1878 C CA . GLU A 1 250 ? 13.977 14.569 12.124 1.00 7.90 242 GLU A CA 1
ATOM 1879 C C . GLU A 1 250 ? 15.446 14.438 12.520 1.00 7.98 242 GLU A C 1
ATOM 1880 O O . GLU A 1 250 ? 16.337 14.608 11.679 1.00 8.76 242 GLU A O 1
ATOM 1886 N N . HIS A 1 251 ? 15.728 14.147 13.791 1.00 6.88 243 HIS A N 1
ATOM 1887 C CA . HIS A 1 251 ? 17.122 13.968 14.184 1.00 6.90 243 HIS A CA 1
ATOM 1888 C C . HIS A 1 251 ? 17.717 12.740 13.503 1.00 7.99 243 HIS A C 1
ATOM 1889 O O . HIS A 1 251 ? 18.858 12.771 13.019 1.00 7.95 243 HIS A O 1
ATOM 1896 N N . THR A 1 252 ? 16.943 11.657 13.438 1.00 7.03 244 THR A N 1
ATOM 1897 C CA . THR A 1 252 ? 17.409 10.451 12.767 1.00 7.25 244 THR A CA 1
ATOM 1898 C C . THR A 1 252 ? 17.709 10.736 11.302 1.00 8.43 244 THR A C 1
ATOM 1899 O O . THR A 1 252 ? 18.778 10.373 10.786 1.00 8.69 244 THR A O 1
ATOM 1903 N N . LEU A 1 253 ? 16.768 11.390 10.615 1.00 8.17 245 LEU A N 1
ATOM 1904 C CA . LEU A 1 253 ? 16.961 11.690 9.204 1.00 8.33 245 LEU A CA 1
ATOM 1905 C C . LEU A 1 253 ? 18.231 12.508 8.993 1.00 9.00 245 LEU A C 1
ATOM 1906 O O . LEU A 1 253 ? 19.043 12.202 8.112 1.00 9.52 245 LEU A O 1
ATOM 1911 N N . ALA A 1 254 ? 18.439 13.531 9.827 1.00 8.95 246 ALA A N 1
ATOM 1912 C CA . ALA A 1 254 ? 19.580 14.425 9.649 1.00 8.94 246 ALA A CA 1
ATOM 1913 C C . ALA A 1 254 ? 20.898 13.756 10.026 1.00 8.17 246 ALA A C 1
ATOM 1914 O O . ALA A 1 254 ? 21.922 13.985 9.364 1.00 9.08 246 ALA A O 1
ATOM 1916 N N . ALA A 1 255 ? 20.902 12.950 11.101 1.00 8.54 247 ALA A N 1
ATOM 1917 C CA . ALA A 1 255 ? 22.126 12.270 11.509 1.00 8.67 247 ALA A CA 1
ATOM 1918 C C . ALA A 1 255 ? 22.526 11.207 10.499 1.00 8.65 247 ALA A C 1
ATOM 1919 O O . ALA A 1 255 ? 23.713 11.079 10.164 1.00 8.88 247 ALA A O 1
ATOM 1921 N N . VAL A 1 256 ? 21.553 10.433 10.001 1.00 7.80 248 VAL A N 1
ATOM 1922 C CA . VAL A 1 256 ? 21.873 9.405 9.012 1.00 7.15 248 VAL A CA 1
ATOM 1923 C C . VAL A 1 256 ? 22.382 10.048 7.732 1.00 7.63 248 VAL A C 1
ATOM 1924 O O . VAL A 1 256 ? 23.344 9.565 7.122 1.00 8.91 248 VAL A O 1
ATOM 1928 N N . HIS A 1 257 ? 21.765 11.160 7.317 1.00 8.99 249 HIS A N 1
ATOM 1929 C CA . HIS A 1 257 ? 22.279 11.892 6.165 1.00 8.32 249 HIS A CA 1
ATOM 1930 C C . HIS A 1 257 ? 23.757 12.232 6.338 1.00 8.19 249 HIS A C 1
ATOM 1931 O O . HIS A 1 257 ? 24.568 12.017 5.430 1.00 10.03 249 HIS A O 1
ATOM 1938 N N . ALA A 1 258 ? 24.124 12.771 7.504 1.00 9.26 250 ALA A N 1
ATOM 1939 C CA . ALA A 1 258 ? 25.513 13.170 7.716 1.00 10.36 250 ALA A CA 1
ATOM 1940 C C . ALA A 1 258 ? 26.461 11.979 7.604 1.00 9.47 250 ALA A C 1
ATOM 1941 O O . ALA A 1 258 ? 27.553 12.090 7.025 1.00 10.72 250 ALA A O 1
ATOM 1943 N N . VAL A 1 259 ? 26.060 10.829 8.143 1.00 7.40 251 VAL A N 1
ATOM 1944 C CA . VAL A 1 259 ? 26.921 9.650 8.088 1.00 8.40 251 VAL A CA 1
ATOM 1945 C C . VAL A 1 259 ? 27.027 9.138 6.660 1.00 8.56 251 VAL A C 1
ATOM 1946 O O . VAL A 1 259 ? 28.119 8.826 6.171 1.00 9.24 251 VAL A O 1
ATOM 1950 N N . VAL A 1 260 ? 25.894 9.043 5.971 1.00 8.87 252 VAL A N 1
ATOM 1951 C CA . VAL A 1 260 ? 25.911 8.525 4.610 1.00 8.32 252 VAL A CA 1
ATOM 1952 C C . VAL A 1 260 ? 26.677 9.462 3.685 1.00 9.08 252 VAL A C 1
ATOM 1953 O O . VAL A 1 260 ? 27.468 9.011 2.847 1.00 10.26 252 VAL A O 1
ATOM 1957 N N . LYS A 1 261 ? 26.454 10.776 3.814 1.00 9.62 253 LYS A N 1
ATOM 1958 C CA . LYS A 1 261 ? 27.202 11.739 3.006 1.00 9.49 253 LYS A CA 1
ATOM 1959 C C . LYS A 1 261 ? 28.699 11.602 3.245 1.00 9.91 253 LYS A C 1
ATOM 1960 O O . LYS A 1 261 ? 29.490 11.594 2.294 1.00 11.51 253 LYS A O 1
ATOM 1966 N N . ALA A 1 262 ? 29.106 11.479 4.517 1.00 8.97 254 ALA A N 1
ATOM 1967 C CA . ALA A 1 262 ? 30.523 11.316 4.824 1.00 10.45 254 ALA A CA 1
ATOM 1968 C C . ALA A 1 262 ? 31.088 10.058 4.178 1.00 9.06 254 ALA A C 1
ATOM 1969 O O . ALA A 1 262 ? 32.216 10.068 3.668 1.00 10.68 254 ALA A O 1
ATOM 1971 N N . THR A 1 263 ? 30.315 8.968 4.195 1.00 9.35 255 THR A N 1
ATOM 1972 C CA . THR A 1 263 ? 30.735 7.719 3.560 1.00 10.99 255 THR A CA 1
ATOM 1973 C C . THR A 1 263 ? 30.892 7.893 2.051 1.00 11.55 255 THR A C 1
ATOM 1974 O O . THR A 1 263 ? 31.892 7.457 1.461 1.00 12.22 255 THR A O 1
ATOM 1978 N N . TYR A 1 264 ? 29.926 8.556 1.421 1.00 9.92 256 TYR A N 1
ATOM 1979 C CA . TYR A 1 264 ? 29.975 8.801 -0.015 1.00 11.61 256 TYR A CA 1
ATOM 1980 C C . TYR A 1 264 ? 31.161 9.689 -0.381 1.00 11.39 256 TYR A C 1
ATOM 1981 O O . TYR A 1 264 ? 31.909 9.398 -1.331 1.00 12.21 256 TYR A O 1
ATOM 1990 N N . ASP A 1 265 ? 31.343 10.787 0.359 1.00 10.77 257 ASP A N 1
ATOM 1991 C CA . ASP A 1 265 ? 32.423 11.724 0.051 1.00 10.57 257 ASP A CA 1
ATOM 1992 C C . ASP A 1 265 ? 33.790 11.084 0.231 1.00 11.83 257 ASP A C 1
ATOM 1993 O O . ASP A 1 265 ? 34.756 11.493 -0.424 1.00 14.27 257 ASP A O 1
ATOM 1998 N N . ALA A 1 266 ? 33.894 10.102 1.125 1.00 12.43 258 ALA A N 1
ATOM 1999 C CA . ALA A 1 266 ? 35.142 9.393 1.366 1.00 12.11 258 ALA A CA 1
ATOM 2000 C C . ALA A 1 266 ? 35.340 8.222 0.419 1.00 13.40 258 ALA A C 1
ATOM 2001 O O . ALA A 1 266 ? 36.391 7.572 0.480 1.00 13.24 258 ALA A O 1
ATOM 2003 N N . ARG A 1 267 ? 34.363 7.947 -0.457 1.00 13.26 259 ARG A N 1
ATOM 2004 C CA . ARG A 1 267 ? 34.444 6.842 -1.417 1.00 12.88 259 ARG A CA 1
ATOM 2005 C C . ARG A 1 267 ? 34.582 5.499 -0.703 1.00 13.23 259 ARG A C 1
ATOM 2006 O O . ARG A 1 267 ? 35.328 4.620 -1.135 1.00 15.61 259 ARG A O 1
ATOM 2014 N N . ARG A 1 268 ? 33.865 5.340 0.408 1.00 13.14 260 ARG A N 1
ATOM 2015 C CA . ARG A 1 268 ? 33.965 4.138 1.219 1.00 14.34 260 ARG A CA 1
ATOM 2016 C C . ARG A 1 268 ? 32.690 3.312 1.113 1.00 13.46 260 ARG A C 1
ATOM 2017 O O . ARG A 1 268 ? 31.631 3.798 0.706 1.00 13.93 260 ARG A O 1
ATOM 2019 N N . TYR A 1 269 ? 32.824 2.037 1.462 1.00 13.43 261 TYR A N 1
ATOM 2020 C CA . TYR A 1 269 ? 31.720 1.092 1.535 1.00 13.34 261 TYR A CA 1
ATOM 2021 C C . TYR A 1 269 ? 31.207 0.924 2.958 1.00 13.95 261 TYR A C 1
ATOM 2022 O O . TYR A 1 269 ? 29.996 0.880 3.174 1.00 15.76 261 TYR A O 1
ATOM 2031 N N . GLU A 1 270 ? 32.103 0.842 3.938 1.00 11.74 262 GLU A N 1
ATOM 2032 C CA . GLU A 1 270 ? 31.687 0.824 5.333 1.00 10.68 262 GLU A CA 1
ATOM 2033 C C . GLU A 1 270 ? 31.372 2.240 5.794 1.00 10.42 262 GLU A C 1
ATOM 2034 O O . GLU A 1 270 ? 32.052 3.200 5.406 1.00 11.53 262 GLU A O 1
ATOM 2040 N N . LEU A 1 271 ? 30.332 2.370 6.619 1.00 10.45 263 LEU A N 1
ATOM 2041 C CA . LEU A 1 271 ? 29.904 3.688 7.076 1.00 10.96 263 LEU A CA 1
ATOM 2042 C C . LEU A 1 271 ? 31.023 4.421 7.805 1.00 12.67 263 LEU A C 1
ATOM 2043 O O . LEU A 1 271 ? 31.784 3.827 8.578 1.00 12.69 263 LEU A O 1
ATOM 2048 N N . GLU A 1 272 ? 31.100 5.733 7.567 1.00 11.07 264 GLU A N 1
ATOM 2049 C CA . GLU A 1 272 ? 32.056 6.613 8.244 1.00 12.38 264 GLU A CA 1
ATOM 2050 C C . GLU A 1 272 ? 31.490 7.034 9.602 1.00 12.01 264 GLU A C 1
ATOM 2051 O O . GLU A 1 272 ? 31.313 8.210 9.919 1.00 12.22 264 GLU A O 1
ATOM 2057 N N . LEU A 1 273 ? 31.193 6.016 10.406 1.00 12.08 265 LEU A N 1
ATOM 2058 C CA . LEU A 1 273 ? 30.454 6.219 11.644 1.00 12.40 265 LEU A CA 1
ATOM 2059 C C . LEU A 1 273 ? 31.248 7.047 12.646 1.00 10.31 265 LEU A C 1
ATOM 2060 O O . LEU A 1 273 ? 30.730 8.025 13.210 1.00 11.26 265 LEU A O 1
ATOM 2065 N N . ILE A 1 274 ? 32.505 6.665 12.889 1.00 9.76 266 ILE A N 1
ATOM 2066 C CA . ILE A 1 274 ? 33.305 7.361 13.892 1.00 10.53 266 ILE A CA 1
ATOM 2067 C C . ILE A 1 274 ? 33.693 8.752 13.399 1.00 9.58 266 ILE A C 1
ATOM 2068 O O . ILE A 1 274 ? 33.672 9.723 14.167 1.00 10.23 266 ILE A O 1
ATOM 2073 N N . ALA A 1 275 ? 34.034 8.872 12.108 1.00 10.69 267 ALA A N 1
ATOM 2074 C CA . ALA A 1 275 ? 34.405 10.170 11.551 1.00 10.85 267 ALA A CA 1
ATOM 2075 C C . ALA A 1 275 ? 33.272 11.179 11.682 1.00 10.29 267 ALA A C 1
ATOM 2076 O O . ALA A 1 275 ? 33.518 12.376 11.894 1.00 11.82 267 ALA A O 1
ATOM 2078 N N . ALA A 1 276 ? 32.024 10.721 11.547 1.00 9.24 268 ALA A N 1
ATOM 2079 C CA . ALA A 1 276 ? 30.861 11.598 11.550 1.00 9.98 268 ALA A CA 1
ATOM 2080 C C . ALA A 1 276 ? 30.195 11.708 12.918 1.00 9.94 268 ALA A C 1
ATOM 2081 O O . ALA A 1 276 ? 29.071 12.208 13.012 1.00 11.36 268 ALA A O 1
ATOM 2083 N N . GLN A 1 277 ? 30.879 11.296 13.986 1.00 8.96 269 GLN A N 1
ATOM 2084 C CA . GLN A 1 277 ? 30.204 11.148 15.274 1.00 8.13 269 GLN A CA 1
ATOM 2085 C C . GLN A 1 277 ? 29.636 12.461 15.806 1.00 7.82 269 GLN A C 1
ATOM 2086 O O . GLN A 1 277 ? 28.588 12.455 16.462 1.00 10.26 269 GLN A O 1
ATOM 2092 N N . ASP A 1 278 ? 30.311 13.589 15.568 1.00 9.21 270 ASP A N 1
ATOM 2093 C CA . ASP A 1 278 ? 29.780 14.850 16.082 1.00 9.37 270 ASP A CA 1
ATOM 2094 C C . ASP A 1 278 ? 28.478 15.222 15.387 1.00 9.27 270 ASP A C 1
ATOM 2095 O O . ASP A 1 278 ? 27.614 15.877 15.991 1.00 13.12 270 ASP A O 1
ATOM 2100 N N . GLU A 1 279 ? 28.329 14.826 14.119 1.00 9.90 271 GLU A N 1
ATOM 2101 C CA . GLU A 1 279 ? 27.094 15.070 13.386 1.00 10.40 271 GLU A CA 1
ATOM 2102 C C . GLU A 1 279 ? 25.988 14.122 13.815 1.00 8.83 271 GLU A C 1
ATOM 2103 O O . GLU A 1 279 ? 24.809 14.463 13.689 1.00 12.48 271 GLU A O 1
ATOM 2109 N N . ILE A 1 280 ? 26.334 12.925 14.298 1.00 8.62 272 ILE A N 1
ATOM 2110 C CA . ILE A 1 280 ? 25.325 12.077 14.927 1.00 9.30 272 ILE A CA 1
ATOM 2111 C C . ILE A 1 280 ? 24.732 12.788 16.137 1.00 10.74 272 ILE A C 1
ATOM 2112 O O . ILE A 1 280 ? 23.508 12.868 16.303 1.00 12.06 272 ILE A O 1
ATOM 2117 N N . ALA A 1 281 ? 25.600 13.329 16.994 1.00 11.07 273 ALA A N 1
ATOM 2118 C CA . ALA A 1 281 ? 25.136 13.995 18.207 1.00 12.02 273 ALA A CA 1
ATOM 2119 C C . ALA A 1 281 ? 24.407 15.298 17.897 1.00 13.07 273 ALA A C 1
ATOM 2120 O O . ALA A 1 281 ? 23.382 15.609 18.524 1.00 14.03 273 ALA A O 1
ATOM 2122 N N . ARG A 1 282 ? 24.938 16.090 16.965 1.00 12.60 274 ARG A N 1
ATOM 2123 C CA . ARG A 1 282 ? 24.392 17.412 16.654 1.00 13.85 274 ARG A CA 1
ATOM 2124 C C . ARG A 1 282 ? 24.480 17.647 15.152 1.00 14.35 274 ARG A C 1
ATOM 2125 O O . ARG A 1 282 ? 25.443 18.252 14.663 1.00 14.30 274 ARG A O 1
ATOM 2133 N N . PRO A 1 283 ? 23.484 17.187 14.383 1.00 13.07 275 PRO A N 1
ATOM 2134 C CA . PRO A 1 283 ? 23.525 17.389 12.926 1.00 12.13 275 PRO A CA 1
ATOM 2135 C C . PRO A 1 283 ? 23.571 18.864 12.549 1.00 13.98 275 PRO A C 1
ATOM 2136 O O . PRO A 1 283 ? 22.933 19.708 13.180 1.00 16.45 275 PRO A O 1
ATOM 2140 N N . SER A 1 284 ? 24.352 19.170 11.512 1.00 13.93 276 SER A N 1
ATOM 2141 C CA . SER A 1 284 ? 24.489 20.546 11.041 1.00 14.97 276 SER A CA 1
ATOM 2142 C C . SER A 1 284 ? 23.445 20.927 10.007 1.00 16.19 276 SER A C 1
ATOM 2143 O O . SER A 1 284 ? 23.045 22.094 9.941 1.00 19.11 276 SER A O 1
ATOM 2146 N N . GLU A 1 285 ? 23.008 19.983 9.188 1.00 15.60 277 GLU A N 1
ATOM 2147 C CA . GLU A 1 285 ? 22.005 20.235 8.164 1.00 16.68 277 GLU A CA 1
ATOM 2148 C C . GLU A 1 285 ? 20.729 19.502 8.548 1.00 12.60 277 GLU A C 1
ATOM 2149 O O . GLU A 1 285 ? 20.773 18.314 8.877 1.00 13.61 277 GLU A O 1
ATOM 2155 N N . TRP A 1 286 ? 19.601 20.202 8.492 1.00 12.15 278 TRP A N 1
ATOM 2156 C CA A TRP A 1 286 ? 18.329 19.652 8.931 0.59 9.61 278 TRP A CA 1
ATOM 2157 C CA B TRP A 1 286 ? 18.320 19.671 8.936 0.41 10.60 278 TRP A CA 1
ATOM 2158 C C . TRP A 1 286 ? 17.353 19.567 7.769 1.00 10.12 278 TRP A C 1
ATOM 2159 O O . TRP A 1 286 ? 17.374 20.396 6.849 1.00 12.57 278 TRP A O 1
ATOM 2180 N N . PHE A 1 287 ? 16.489 18.545 7.830 1.00 8.65 279 PHE A N 1
ATOM 2181 C CA . PHE A 1 287 ? 15.459 18.262 6.825 1.00 9.37 279 PHE A CA 1
ATOM 2182 C C . PHE A 1 287 ? 14.120 18.139 7.550 1.00 9.80 279 PHE A C 1
ATOM 2183 O O . PHE A 1 287 ? 13.747 17.051 8.005 1.00 10.73 279 PHE A O 1
ATOM 2191 N N . GLY A 1 288 ? 13.407 19.256 7.660 1.00 11.65 280 GLY A N 1
ATOM 2192 C CA . GLY A 1 288 ? 12.113 19.235 8.328 1.00 10.71 280 GLY A CA 1
ATOM 2193 C C . GLY A 1 288 ? 11.150 18.264 7.669 1.00 11.42 280 GLY A C 1
ATOM 2194 O O . GLY A 1 288 ? 11.075 18.163 6.441 1.00 11.46 280 GLY A O 1
ATOM 2195 N N . ALA A 1 289 ? 10.409 17.533 8.501 1.00 9.84 281 ALA A N 1
ATOM 2196 C CA . ALA A 1 289 ? 9.384 16.622 8.012 1.00 9.97 281 ALA A CA 1
ATOM 2197 C C . ALA A 1 289 ? 8.083 17.381 7.735 1.00 10.94 281 ALA A C 1
ATOM 2198 O O . ALA A 1 289 ? 7.913 18.545 8.116 1.00 13.48 281 ALA A O 1
ATOM 2200 N N . TRP A 1 290 ? 7.148 16.709 7.064 1.00 11.39 282 TRP A N 1
ATOM 2201 C CA . TRP A 1 290 ? 5.832 17.292 6.824 1.00 11.82 282 TRP A CA 1
ATOM 2202 C C . TRP A 1 290 ? 4.743 16.242 7.000 1.00 10.37 282 TRP A C 1
ATOM 2203 O O . TRP A 1 290 ? 4.989 15.033 6.915 1.00 10.98 282 TRP A O 1
ATOM 2214 N N . VAL A 1 291 ? 3.524 16.731 7.232 1.00 12.69 283 VAL A N 1
ATOM 2215 C CA A VAL A 1 291 ? 2.395 15.873 7.580 0.62 13.59 283 VAL A CA 1
ATOM 2216 C CA B VAL A 1 291 ? 2.388 15.882 7.579 0.38 13.03 283 VAL A CA 1
ATOM 2217 C C . VAL A 1 291 ? 1.869 15.161 6.341 1.00 13.01 283 VAL A C 1
ATOM 2218 O O . VAL A 1 291 ? 1.826 15.726 5.242 1.00 15.94 283 VAL A O 1
ATOM 2225 N N . THR A 1 292 ? 1.452 13.908 6.526 1.00 13.28 284 THR A N 1
ATOM 2226 C CA . THR A 1 292 ? 0.749 13.150 5.504 1.00 14.19 284 THR A CA 1
ATOM 2227 C C . THR A 1 292 ? -0.386 12.392 6.187 1.00 16.37 284 THR A C 1
ATOM 2228 O O . THR A 1 292 ? -0.603 12.525 7.397 1.00 15.46 284 THR A O 1
ATOM 2232 N N . ASP A 1 293 ? -1.113 11.586 5.418 1.00 15.65 285 ASP A N 1
ATOM 2233 C CA . ASP A 1 293 ? -2.240 10.840 5.968 1.00 17.60 285 ASP A CA 1
ATOM 2234 C C . ASP A 1 293 ? -2.603 9.709 5.013 1.00 18.59 285 ASP A C 1
ATOM 2235 O O . ASP A 1 293 ? -2.027 9.571 3.930 1.00 18.77 285 ASP A O 1
ATOM 2240 N N . VAL A 1 294 ? -3.565 8.889 5.434 1.00 18.07 286 VAL A N 1
ATOM 2241 C CA . VAL A 1 294 ? -4.128 7.854 4.571 1.00 19.13 286 VAL A CA 1
ATOM 2242 C C . VAL A 1 294 ? -4.942 8.454 3.430 1.00 19.93 286 VAL A C 1
ATOM 2243 O O . VAL A 1 294 ? -5.206 7.761 2.447 1.00 17.84 286 VAL A O 1
ATOM 2248 N N . HIS B 1 8 ? 42.341 10.885 7.633 1.00 42.76 0 HIS B N 1
ATOM 2249 C CA . HIS B 1 8 ? 43.304 9.858 8.015 1.00 40.06 0 HIS B CA 1
ATOM 2250 C C . HIS B 1 8 ? 42.852 9.080 9.258 1.00 34.43 0 HIS B C 1
ATOM 2251 O O . HIS B 1 8 ? 43.485 9.160 10.309 1.00 34.20 0 HIS B O 1
ATOM 2253 N N . MET B 1 9 ? 41.766 8.320 9.125 1.00 28.13 1 MET B N 1
ATOM 2254 C CA . MET B 1 9 ? 41.207 7.571 10.245 1.00 23.79 1 MET B CA 1
ATOM 2255 C C . MET B 1 9 ? 42.043 6.326 10.522 1.00 17.06 1 MET B C 1
ATOM 2256 O O . MET B 1 9 ? 42.386 5.578 9.601 1.00 20.55 1 MET B O 1
ATOM 2261 N N . LYS B 1 10 ? 42.373 6.102 11.787 1.00 12.09 2 LYS B N 1
ATOM 2262 C CA . LYS B 1 10 ? 43.140 4.932 12.183 1.00 9.55 2 LYS B CA 1
ATOM 2263 C C . LYS B 1 10 ? 42.210 3.831 12.688 1.00 9.57 2 LYS B C 1
ATOM 2264 O O . LYS B 1 10 ? 41.106 4.094 13.165 1.00 10.62 2 LYS B O 1
ATOM 2270 N N . ASN B 1 11 ? 42.679 2.586 12.589 1.00 9.43 3 ASN B N 1
ATOM 2271 C CA . ASN B 1 11 ? 41.906 1.410 12.981 1.00 8.87 3 ASN B CA 1
ATOM 2272 C C . ASN B 1 11 ? 42.706 0.569 13.963 1.00 10.33 3 ASN B C 1
ATOM 2273 O O . ASN B 1 11 ? 43.854 0.204 13.682 1.00 11.01 3 ASN B O 1
ATOM 2278 N N . VAL B 1 12 ? 42.090 0.214 15.086 1.00 8.41 4 VAL B N 1
ATOM 2279 C CA . VAL B 1 12 ? 42.711 -0.672 16.065 1.00 8.01 4 VAL B CA 1
ATOM 2280 C C . VAL B 1 12 ? 41.854 -1.926 16.220 1.00 8.62 4 VAL B C 1
ATOM 2281 O O . VAL B 1 12 ? 40.629 -1.836 16.368 1.00 9.24 4 VAL B O 1
ATOM 2285 N N . LEU B 1 13 ? 42.496 -3.093 16.142 1.00 8.30 5 LEU B N 1
ATOM 2286 C CA . LEU B 1 13 ? 41.862 -4.374 16.436 1.00 7.30 5 LEU B CA 1
ATOM 2287 C C . LEU B 1 13 ? 42.044 -4.632 17.928 1.00 8.04 5 LEU B C 1
ATOM 2288 O O . LEU B 1 13 ? 43.174 -4.769 18.405 1.00 10.01 5 LEU B O 1
ATOM 2293 N N . SER B 1 14 ? 40.939 -4.665 18.675 1.00 8.08 6 SER B N 1
ATOM 2294 C CA . SER B 1 14 ? 40.979 -4.790 20.133 1.00 7.48 6 SER B CA 1
ATOM 2295 C C . SER B 1 14 ? 40.456 -6.166 20.519 1.00 7.72 6 SER B C 1
ATOM 2296 O O . SER B 1 14 ? 39.273 -6.473 20.313 1.00 8.14 6 SER B O 1
ATOM 2299 N N . ILE B 1 15 ? 41.341 -6.985 21.087 1.00 7.71 7 ILE B N 1
ATOM 2300 C CA . ILE B 1 15 ? 41.060 -8.390 21.364 1.00 8.37 7 ILE B CA 1
ATOM 2301 C C . ILE B 1 15 ? 40.907 -8.559 22.869 1.00 8.37 7 ILE B C 1
ATOM 2302 O O . ILE B 1 15 ? 41.907 -8.693 23.584 1.00 8.94 7 ILE B O 1
ATOM 2307 N N . GLN B 1 16 ? 39.667 -8.513 23.365 1.00 9.53 8 GLN B N 1
ATOM 2308 C CA . GLN B 1 16 ? 39.406 -8.547 24.798 1.00 9.45 8 GLN B CA 1
ATOM 2309 C C . GLN B 1 16 ? 38.025 -9.134 25.049 1.00 8.49 8 GLN B C 1
ATOM 2310 O O . GLN B 1 16 ? 37.262 -9.416 24.118 1.00 8.55 8 GLN B O 1
ATOM 2316 N N . SER B 1 17 ? 37.702 -9.293 26.328 1.00 8.79 9 SER B N 1
ATOM 2317 C CA A SER B 1 17 ? 36.390 -9.786 26.709 0.57 9.47 9 SER B CA 1
ATOM 2318 C CA B SER B 1 17 ? 36.389 -9.778 26.729 0.43 9.89 9 SER B CA 1
ATOM 2319 C C . SER B 1 17 ? 35.323 -8.736 26.423 1.00 9.39 9 SER B C 1
ATOM 2320 O O . SER B 1 17 ? 35.581 -7.532 26.428 1.00 11.10 9 SER B O 1
ATOM 2325 N N . HIS B 1 18 ? 34.105 -9.208 26.182 1.00 8.99 10 HIS B N 1
ATOM 2326 C CA . HIS B 1 18 ? 32.943 -8.337 26.079 1.00 10.31 10 HIS B CA 1
ATOM 2327 C C . HIS B 1 18 ? 32.068 -8.609 27.292 1.00 9.43 10 HIS B C 1
ATOM 2328 O O . HIS B 1 18 ? 31.851 -9.769 27.648 1.00 11.54 10 HIS B O 1
ATOM 2335 N N . VAL B 1 19 ? 31.594 -7.552 27.943 1.00 8.81 11 VAL B N 1
ATOM 2336 C CA A VAL B 1 19 ? 30.636 -7.690 29.034 0.39 8.60 11 VAL B CA 1
ATOM 2337 C CA B VAL B 1 19 ? 30.668 -7.644 29.070 0.61 9.43 11 VAL B CA 1
ATOM 2338 C C . VAL B 1 19 ? 29.381 -6.913 28.671 1.00 8.15 11 VAL B C 1
ATOM 2339 O O . VAL B 1 19 ? 29.438 -5.739 28.288 1.00 11.24 11 VAL B O 1
ATOM 2346 N N . ILE B 1 20 ? 28.238 -7.599 28.751 1.00 7.98 12 ILE B N 1
ATOM 2347 C CA . ILE B 1 20 ? 26.984 -7.011 28.275 1.00 7.25 12 ILE B CA 1
ATOM 2348 C C . ILE B 1 20 ? 26.581 -5.838 29.153 1.00 7.28 12 ILE B C 1
ATOM 2349 O O . ILE B 1 20 ? 26.341 -4.726 28.668 1.00 8.24 12 ILE B O 1
ATOM 2354 N N . TYR B 1 21 ? 26.463 -6.085 30.456 1.00 8.02 13 TYR B N 1
ATOM 2355 C CA . TYR B 1 21 ? 26.168 -5.047 31.433 1.00 7.87 13 TYR B CA 1
ATOM 2356 C C . TYR B 1 21 ? 27.477 -4.573 32.054 1.00 8.86 13 TYR B C 1
ATOM 2357 O O . TYR B 1 21 ? 28.282 -5.391 32.511 1.00 11.27 13 TYR B O 1
ATOM 2366 N N . GLY B 1 22 ? 27.672 -3.263 32.101 1.00 9.33 14 GLY B N 1
ATOM 2367 C CA . GLY B 1 22 ? 28.857 -2.713 32.744 1.00 9.96 14 GLY B CA 1
ATOM 2368 C C . GLY B 1 22 ? 30.073 -2.616 31.836 1.00 9.52 14 GLY B C 1
ATOM 2369 O O . GLY B 1 22 ? 30.006 -2.804 30.616 1.00 11.07 14 GLY B O 1
ATOM 2370 N N . HIS B 1 23 ? 31.221 -2.321 32.451 1.00 8.94 15 HIS B N 1
ATOM 2371 C CA . HIS B 1 23 ? 32.398 -1.887 31.690 1.00 9.07 15 HIS B CA 1
ATOM 2372 C C . HIS B 1 23 ? 33.669 -2.596 32.137 1.00 10.61 15 HIS B C 1
ATOM 2373 O O . HIS B 1 23 ? 34.204 -2.312 33.216 1.00 13.23 15 HIS B O 1
ATOM 2380 N N . ALA B 1 24 ? 34.161 -3.492 31.287 1.00 8.28 16 ALA B N 1
ATOM 2381 C CA . ALA B 1 24 ? 35.434 -4.173 31.455 1.00 10.38 16 ALA B CA 1
ATOM 2382 C C . ALA B 1 24 ? 35.825 -4.698 30.085 1.00 9.34 16 ALA B C 1
ATOM 2383 O O . ALA B 1 24 ? 34.971 -4.896 29.217 1.00 9.65 16 ALA B O 1
ATOM 2385 N N . GLY B 1 25 ? 37.124 -4.906 29.893 1.00 9.37 17 GLY B N 1
ATOM 2386 C CA . GLY B 1 25 ? 37.585 -5.402 28.604 1.00 9.77 17 GLY B CA 1
ATOM 2387 C C . GLY B 1 25 ? 37.145 -4.479 27.483 1.00 7.90 17 GLY B C 1
ATOM 2388 O O . GLY B 1 25 ? 37.264 -3.252 27.578 1.00 9.64 17 GLY B O 1
ATOM 2389 N N . ASN B 1 26 ? 36.609 -5.069 26.412 1.00 8.00 18 ASN B N 1
ATOM 2390 C CA . ASN B 1 26 ? 36.143 -4.261 25.288 1.00 8.20 18 ASN B CA 1
ATOM 2391 C C . ASN B 1 26 ? 35.006 -3.331 25.678 1.00 8.28 18 ASN B C 1
ATOM 2392 O O . ASN B 1 26 ? 34.839 -2.270 25.062 1.00 9.36 18 ASN B O 1
ATOM 2397 N N . SER B 1 27 ? 34.219 -3.688 26.694 1.00 7.27 19 SER B N 1
ATOM 2398 C CA A SER B 1 27 ? 33.166 -2.785 27.148 0.77 8.57 19 SER B CA 1
ATOM 2399 C CA B SER B 1 27 ? 33.169 -2.772 27.123 0.23 8.38 19 SER B CA 1
ATOM 2400 C C . SER B 1 27 ? 33.706 -1.585 27.913 1.00 8.38 19 SER B C 1
ATOM 2401 O O . SER B 1 27 ? 32.937 -0.677 28.234 1.00 10.04 19 SER B O 1
ATOM 2406 N N . ALA B 1 28 ? 35.002 -1.562 28.216 1.00 8.22 20 ALA B N 1
ATOM 2407 C CA . ALA B 1 28 ? 35.635 -0.377 28.763 1.00 7.74 20 ALA B CA 1
ATOM 2408 C C . ALA B 1 28 ? 36.554 0.306 27.763 1.00 9.42 20 ALA B C 1
ATOM 2409 O O . ALA B 1 28 ? 36.843 1.494 27.925 1.00 13.35 20 ALA B O 1
ATOM 2411 N N . ALA B 1 29 ? 37.004 -0.406 26.731 1.00 8.42 21 ALA B N 1
ATOM 2412 C CA . ALA B 1 29 ? 38.027 0.079 25.813 1.00 9.15 21 ALA B CA 1
ATOM 2413 C C . ALA B 1 29 ? 37.468 0.610 24.504 1.00 7.82 21 ALA B C 1
ATOM 2414 O O . ALA B 1 29 ? 37.982 1.602 23.982 1.00 8.23 21 ALA B O 1
ATOM 2416 N N . VAL B 1 30 ? 36.452 -0.048 23.940 1.00 7.48 22 VAL B N 1
ATOM 2417 C CA . VAL B 1 30 ? 36.022 0.273 22.582 1.00 7.06 22 VAL B CA 1
ATOM 2418 C C . VAL B 1 30 ? 35.432 1.677 22.514 1.00 7.75 22 VAL B C 1
ATOM 2419 O O . VAL B 1 30 ? 35.861 2.510 21.702 1.00 8.55 22 VAL B O 1
ATOM 2423 N N . PHE B 1 31 ? 34.426 1.962 23.352 1.00 6.98 23 PHE B N 1
ATOM 2424 C CA . PHE B 1 31 ? 33.782 3.275 23.268 1.00 7.52 23 PHE B CA 1
ATOM 2425 C C . PHE B 1 31 ? 34.748 4.429 23.494 1.00 6.78 23 PHE B C 1
ATOM 2426 O O . PHE B 1 31 ? 34.690 5.410 22.732 1.00 8.01 23 PHE B O 1
ATOM 2434 N N . PRO B 1 32 ? 35.627 4.413 24.498 1.00 7.35 24 PRO B N 1
ATOM 2435 C CA . PRO B 1 32 ? 36.538 5.556 24.646 1.00 7.47 24 PRO B CA 1
ATOM 2436 C C . PRO B 1 32 ? 37.422 5.778 23.435 1.00 7.61 24 PRO B C 1
ATOM 2437 O O . PRO B 1 32 ? 37.642 6.932 23.052 1.00 8.11 24 PRO B O 1
ATOM 2441 N N . MET B 1 33 ? 37.938 4.711 22.818 1.00 7.12 25 MET B N 1
ATOM 2442 C CA . MET B 1 33 ? 38.777 4.899 21.635 1.00 7.48 25 MET B CA 1
ATOM 2443 C C . MET B 1 33 ? 37.971 5.486 20.482 1.00 6.87 25 MET B C 1
ATOM 2444 O O . MET B 1 33 ? 38.446 6.389 19.782 1.00 7.19 25 MET B O 1
ATOM 2449 N N . GLN B 1 34 ? 36.752 4.985 20.272 1.00 7.57 26 GLN B N 1
ATOM 2450 C CA . GLN B 1 34 ? 35.880 5.549 19.248 1.00 6.45 26 GLN B CA 1
ATOM 2451 C C . GLN B 1 34 ? 35.573 7.010 19.533 1.00 7.39 26 GLN B C 1
ATOM 2452 O O . GLN B 1 34 ? 35.580 7.847 18.619 1.00 8.77 26 GLN B O 1
ATOM 2458 N N . ARG B 1 35 ? 35.280 7.332 20.797 1.00 7.03 27 ARG B N 1
ATOM 2459 C CA . ARG B 1 35 ? 34.944 8.706 21.158 1.00 7.06 27 ARG B CA 1
ATOM 2460 C C . ARG B 1 35 ? 36.112 9.641 20.896 1.00 8.85 27 ARG B C 1
ATOM 2461 O O . ARG B 1 35 ? 35.911 10.836 20.640 1.00 8.89 27 ARG B O 1
ATOM 2469 N N . LEU B 1 36 ? 37.336 9.116 20.969 1.00 8.44 28 LEU B N 1
ATOM 2470 C CA . LEU B 1 36 ? 38.558 9.860 20.695 1.00 7.73 28 LEU B CA 1
ATOM 2471 C C . LEU B 1 36 ? 38.911 9.894 19.209 1.00 7.52 28 LEU B C 1
ATOM 2472 O O . LEU B 1 36 ? 39.987 10.383 18.849 1.00 10.37 28 LEU B O 1
ATOM 2477 N N . GLY B 1 37 ? 38.037 9.393 18.336 1.00 8.69 29 GLY B N 1
ATOM 2478 C CA . GLY B 1 37 ? 38.259 9.513 16.905 1.00 8.42 29 GLY B CA 1
ATOM 2479 C C . GLY B 1 37 ? 39.056 8.396 16.266 1.00 7.56 29 GLY B C 1
ATOM 2480 O O . GLY B 1 37 ? 39.630 8.603 15.188 1.00 12.40 29 GLY B O 1
ATOM 2481 N N . VAL B 1 38 ? 39.117 7.224 16.893 1.00 8.89 30 VAL B N 1
ATOM 2482 C CA . VAL B 1 38 ? 39.821 6.064 16.358 1.00 9.41 30 VAL B CA 1
ATOM 2483 C C . VAL B 1 38 ? 38.807 4.955 16.115 1.00 10.56 30 VAL B C 1
ATOM 2484 O O . VAL B 1 38 ? 37.978 4.670 16.984 1.00 11.74 30 VAL B O 1
ATOM 2488 N N . ASN B 1 39 ? 38.864 4.333 14.937 1.00 8.78 31 ASN B N 1
ATOM 2489 C CA A ASN B 1 39 ? 37.967 3.228 14.661 0.51 10.39 31 ASN B CA 1
ATOM 2490 C CA B ASN B 1 39 ? 37.990 3.210 14.622 0.49 10.22 31 ASN B CA 1
ATOM 2491 C C . ASN B 1 39 ? 38.463 1.977 15.373 1.00 9.33 31 ASN B C 1
ATOM 2492 O O . ASN B 1 39 ? 39.667 1.726 15.464 1.00 10.61 31 ASN B O 1
ATOM 2501 N N . VAL B 1 40 ? 37.520 1.194 15.898 1.00 8.18 32 VAL B N 1
ATOM 2502 C CA . VAL B 1 40 ? 37.849 -0.007 16.654 1.00 8.13 32 VAL B CA 1
ATOM 2503 C C . VAL B 1 40 ? 37.176 -1.208 16.013 1.00 7.74 32 VAL B C 1
ATOM 2504 O O . VAL B 1 40 ? 35.971 -1.177 15.739 1.00 10.59 32 VAL B O 1
ATOM 2508 N N . TRP B 1 41 ? 37.955 -2.262 15.771 1.00 7.67 33 TRP B N 1
ATOM 2509 C CA . TRP B 1 41 ? 37.420 -3.549 15.345 1.00 7.68 33 TRP B CA 1
ATOM 2510 C C . TRP B 1 41 ? 37.441 -4.434 16.576 1.00 8.05 33 TRP B C 1
ATOM 2511 O O . TRP B 1 41 ? 38.522 -4.914 16.970 1.00 8.23 33 TRP B O 1
ATOM 2522 N N . PRO B 1 42 ? 36.313 -4.667 17.232 1.00 8.72 34 PRO B N 1
ATOM 2523 C CA . PRO B 1 42 ? 36.351 -5.445 18.476 1.00 7.86 34 PRO B CA 1
ATOM 2524 C C . PRO B 1 42 ? 36.231 -6.934 18.221 1.00 7.57 34 PRO B C 1
ATOM 2525 O O . PRO B 1 42 ? 35.223 -7.401 17.680 1.00 9.19 34 PRO B O 1
ATOM 2529 N N . LEU B 1 43 ? 37.264 -7.681 18.588 1.00 7.65 35 LEU B N 1
ATOM 2530 C CA A LEU B 1 43 ? 37.222 -9.136 18.584 0.46 8.13 35 LEU B CA 1
ATOM 2531 C CA B LEU B 1 43 ? 37.218 -9.137 18.584 0.54 8.57 35 LEU B CA 1
ATOM 2532 C C . LEU B 1 43 ? 36.971 -9.554 20.027 1.00 8.15 35 LEU B C 1
ATOM 2533 O O . LEU B 1 43 ? 37.847 -9.396 20.884 1.00 9.56 35 LEU B O 1
ATOM 2542 N N . ASN B 1 44 ? 35.768 -10.049 20.298 1.00 8.33 36 ASN B N 1
ATOM 2543 C CA . ASN B 1 44 ? 35.367 -10.395 21.655 1.00 8.34 36 ASN B CA 1
ATOM 2544 C C . ASN B 1 44 ? 35.719 -11.851 21.946 1.00 9.73 36 ASN B C 1
ATOM 2545 O O . ASN B 1 44 ? 35.161 -12.767 21.330 1.00 10.94 36 ASN B O 1
ATOM 2550 N N . THR B 1 45 ? 36.630 -12.062 22.899 1.00 9.67 37 THR B N 1
ATOM 2551 C CA . THR B 1 45 ? 37.095 -13.411 23.213 1.00 10.42 37 THR B CA 1
ATOM 2552 C C . THR B 1 45 ? 36.073 -14.189 24.027 1.00 10.39 37 THR B C 1
ATOM 2553 O O . THR B 1 45 ? 36.035 -15.426 23.958 1.00 12.25 37 THR B O 1
ATOM 2557 N N . VAL B 1 46 ? 35.273 -13.485 24.827 1.00 9.88 38 VAL B N 1
ATOM 2558 C CA . VAL B 1 46 ? 34.161 -14.061 25.568 1.00 10.46 38 VAL B CA 1
ATOM 2559 C C . VAL B 1 46 ? 33.070 -13.007 25.613 1.00 9.12 38 VAL B C 1
ATOM 2560 O O . VAL B 1 46 ? 33.307 -11.824 25.361 1.00 9.77 38 VAL B O 1
ATOM 2564 N N . GLN B 1 47 ? 31.858 -13.449 25.941 1.00 10.72 39 GLN B N 1
ATOM 2565 C CA . GLN B 1 47 ? 30.742 -12.547 26.211 1.00 9.39 39 GLN B CA 1
ATOM 2566 C C . GLN B 1 47 ? 30.188 -12.909 27.582 1.00 9.81 39 GLN B C 1
ATOM 2567 O O . GLN B 1 47 ? 29.647 -14.002 27.767 1.00 10.69 39 GLN B O 1
ATOM 2573 N N . LEU B 1 48 ? 30.361 -12.018 28.550 1.00 9.89 40 LEU B N 1
ATOM 2574 C CA . LEU B 1 48 ? 29.901 -12.236 29.914 1.00 8.68 40 LEU B CA 1
ATOM 2575 C C . LEU B 1 48 ? 28.670 -11.377 30.170 1.00 8.07 40 LEU B C 1
ATOM 2576 O O . LEU B 1 48 ? 28.539 -10.286 29.615 1.00 10.08 40 LEU B O 1
ATOM 2581 N N . SER B 1 49 ? 27.774 -11.866 31.031 1.00 8.24 41 SER B N 1
ATOM 2582 C CA . SER B 1 49 ? 26.622 -11.055 31.411 1.00 7.71 41 SER B CA 1
ATOM 2583 C C . SER B 1 49 ? 27.069 -9.813 32.166 1.00 8.20 41 SER B C 1
ATOM 2584 O O . SER B 1 49 ? 26.474 -8.738 32.027 1.00 8.56 41 SER B O 1
ATOM 2587 N N . ASN B 1 50 ? 28.122 -9.950 32.962 1.00 9.06 42 ASN B N 1
ATOM 2588 C CA . ASN B 1 50 ? 28.599 -8.914 33.864 1.00 10.38 42 ASN B CA 1
ATOM 2589 C C . ASN B 1 50 ? 29.976 -9.365 34.323 1.00 12.04 42 ASN B C 1
ATOM 2590 O O . ASN B 1 50 ? 30.369 -10.517 34.121 1.00 12.29 42 ASN B O 1
ATOM 2595 N N . HIS B 1 51 ? 30.716 -8.453 34.933 1.00 16.80 43 HIS B N 1
ATOM 2596 C CA . HIS B 1 51 ? 32.075 -8.855 35.239 1.00 17.82 43 HIS B CA 1
ATOM 2597 C C . HIS B 1 51 ? 32.107 -9.826 36.426 1.00 20.27 43 HIS B C 1
ATOM 2598 O O . HIS B 1 51 ? 31.133 -9.982 37.172 1.00 19.34 43 HIS B O 1
ATOM 2605 N N . MET B 1 52 ? 33.227 -10.539 36.554 1.00 22.77 44 MET B N 1
ATOM 2606 C CA . MET B 1 52 ? 33.268 -11.656 37.490 1.00 25.07 44 MET B CA 1
ATOM 2607 C C . MET B 1 52 ? 33.310 -11.214 38.948 1.00 25.36 44 MET B C 1
ATOM 2608 O O . MET B 1 52 ? 33.019 -12.028 39.833 1.00 27.17 44 MET B O 1
ATOM 2613 N N . GLN B 1 53 ? 33.639 -9.950 39.221 1.00 24.07 45 GLN B N 1
ATOM 2614 C CA . GLN B 1 53 ? 33.746 -9.483 40.600 1.00 25.68 45 GLN B CA 1
ATOM 2615 C C . GLN B 1 53 ? 32.402 -9.388 41.314 1.00 23.57 45 GLN B C 1
ATOM 2616 O O . GLN B 1 53 ? 32.388 -9.232 42.537 1.00 26.07 45 GLN B O 1
ATOM 2622 N N . TYR B 1 54 ? 31.281 -9.475 40.594 1.00 20.43 46 TYR B N 1
ATOM 2623 C CA . TYR B 1 54 ? 29.981 -9.562 41.252 1.00 19.79 46 TYR B CA 1
ATOM 2624 C C . TYR B 1 54 ? 29.800 -10.873 41.997 1.00 24.04 46 TYR B C 1
ATOM 2625 O O . TYR B 1 54 ? 28.909 -10.969 42.847 1.00 26.06 46 TYR B O 1
ATOM 2634 N N . GLY B 1 55 ? 30.602 -11.888 41.690 1.00 24.93 47 GLY B N 1
ATOM 2635 C CA . GLY B 1 55 ? 30.510 -13.169 42.338 1.00 26.37 47 GLY B CA 1
ATOM 2636 C C . GLY B 1 55 ? 29.764 -14.216 41.537 1.00 26.69 47 GLY B C 1
ATOM 2637 O O . GLY B 1 55 ? 30.057 -15.408 41.671 1.00 27.97 47 GLY B O 1
ATOM 2638 N N . HIS B 1 56 ? 28.798 -13.801 40.720 1.00 25.42 48 HIS B N 1
ATOM 2639 C CA . HIS B 1 56 ? 28.154 -14.712 39.790 1.00 24.15 48 HIS B CA 1
ATOM 2640 C C . HIS B 1 56 ? 27.999 -14.033 38.439 1.00 18.57 48 HIS B C 1
ATOM 2641 O O . HIS B 1 56 ? 27.901 -12.809 38.342 1.00 16.64 48 HIS B O 1
ATOM 2648 N N . TRP B 1 57 ? 27.988 -14.850 37.396 1.00 15.82 49 TRP B N 1
ATOM 2649 C CA . TRP B 1 57 ? 27.933 -14.340 36.038 1.00 15.42 49 TRP B CA 1
ATOM 2650 C C . TRP B 1 57 ? 27.622 -15.510 35.123 1.00 13.06 49 TRP B C 1
ATOM 2651 O O . TRP B 1 57 ? 27.795 -16.676 35.494 1.00 14.71 49 TRP B O 1
ATOM 2662 N N . ALA B 1 58 ? 27.171 -15.183 33.923 1.00 10.91 50 ALA B N 1
ATOM 2663 C CA . ALA B 1 58 ? 27.019 -16.155 32.856 1.00 10.05 50 ALA B CA 1
ATOM 2664 C C . ALA B 1 58 ? 27.937 -15.747 31.713 1.00 9.43 50 ALA B C 1
ATOM 2665 O O . ALA B 1 58 ? 28.306 -14.579 31.581 1.00 9.59 50 ALA B O 1
ATOM 2667 N N . GLY B 1 59 ? 28.323 -16.705 30.878 1.00 10.60 51 GLY B N 1
ATOM 2668 C CA . GLY B 1 59 ? 29.235 -16.369 29.803 1.00 10.62 51 GLY B CA 1
ATOM 2669 C C . GLY B 1 59 ? 29.190 -17.347 28.657 1.00 10.87 51 GLY B C 1
ATOM 2670 O O . GLY B 1 59 ? 28.869 -18.526 28.831 1.00 12.93 51 GLY B O 1
ATOM 2671 N N . SER B 1 60 ? 29.527 -16.846 27.471 1.00 14.19 52 SER B N 1
ATOM 2672 C CA . SER B 1 60 ? 29.855 -17.656 26.309 1.00 15.15 52 SER B CA 1
ATOM 2673 C C . SER B 1 60 ? 31.300 -17.353 25.929 1.00 14.48 52 SER B C 1
ATOM 2674 O O . SER B 1 60 ? 31.869 -16.341 26.342 1.00 14.28 52 SER B O 1
ATOM 2677 N N . ALA B 1 61 ? 31.914 -18.244 25.162 1.00 15.09 53 ALA B N 1
ATOM 2678 C CA . ALA B 1 61 ? 33.312 -18.025 24.827 1.00 15.75 53 ALA B CA 1
ATOM 2679 C C . ALA B 1 61 ? 33.609 -18.612 23.459 1.00 17.05 53 ALA B C 1
ATOM 2680 O O . ALA B 1 61 ? 32.919 -19.519 22.987 1.00 19.36 53 ALA B O 1
ATOM 2682 N N . ILE B 1 62 ? 34.648 -18.078 22.823 1.00 16.64 54 ILE B N 1
ATOM 2683 C CA . ILE B 1 62 ? 35.205 -18.677 21.621 1.00 15.24 54 ILE B CA 1
ATOM 2684 C C . ILE B 1 62 ? 36.583 -19.237 21.952 1.00 17.11 54 ILE B C 1
ATOM 2685 O O . ILE B 1 62 ? 37.235 -18.831 22.920 1.00 18.29 54 ILE B O 1
ATOM 2690 N N . ASP B 1 63 ? 37.026 -20.198 21.150 1.00 18.56 55 ASP B N 1
ATOM 2691 C CA . ASP B 1 63 ? 38.335 -20.778 21.406 1.00 20.01 55 ASP B CA 1
ATOM 2692 C C . ASP B 1 63 ? 39.405 -20.098 20.558 1.00 16.43 55 ASP B C 1
ATOM 2693 O O . ASP B 1 63 ? 39.125 -19.227 19.728 1.00 16.01 55 ASP B O 1
ATOM 2698 N N . ALA B 1 64 ? 40.655 -20.500 20.789 1.00 18.25 56 ALA B N 1
ATOM 2699 C CA . ALA B 1 64 ? 41.777 -19.912 20.072 1.00 16.97 56 ALA B CA 1
ATOM 2700 C C . ALA B 1 64 ? 41.622 -20.077 18.564 1.00 16.18 56 ALA B C 1
ATOM 2701 O O . ALA B 1 64 ? 41.865 -19.133 17.803 1.00 16.66 56 ALA B O 1
ATOM 2703 N N . ALA B 1 65 ? 41.194 -21.262 18.114 1.00 16.06 57 ALA B N 1
ATOM 2704 C CA . ALA B 1 65 ? 41.035 -21.491 16.679 1.00 16.04 57 ALA B CA 1
ATOM 2705 C C . ALA B 1 65 ? 40.010 -20.542 16.068 1.00 16.54 57 ALA B C 1
ATOM 2706 O O . ALA B 1 65 ? 40.203 -20.044 14.951 1.00 17.89 57 ALA B O 1
ATOM 2708 N N . LYS B 1 66 ? 38.914 -20.279 16.782 1.00 14.94 58 LYS B N 1
ATOM 2709 C CA . LYS B 1 66 ? 37.896 -19.379 16.251 1.00 14.86 58 LYS B CA 1
ATOM 2710 C C . LYS B 1 66 ? 38.407 -17.943 16.180 1.00 11.87 58 LYS B C 1
ATOM 2711 O O . LYS B 1 66 ? 38.089 -17.216 15.232 1.00 12.98 58 LYS B O 1
ATOM 2717 N N . MET B 1 67 ? 39.215 -17.521 17.158 1.00 12.34 59 MET B N 1
ATOM 2718 C CA . MET B 1 67 ? 39.834 -16.197 17.090 1.00 11.32 59 MET B CA 1
ATOM 2719 C C . MET B 1 67 ? 40.636 -16.028 15.802 1.00 12.41 59 MET B C 1
ATOM 2720 O O . MET B 1 67 ? 40.499 -15.021 15.094 1.00 12.24 59 MET B O 1
ATOM 2725 N N . GLU B 1 68 ? 41.482 -17.007 15.483 1.00 11.83 60 GLU B N 1
ATOM 2726 C CA . GLU B 1 68 ? 42.271 -16.919 14.258 1.00 13.41 60 GLU B CA 1
ATOM 2727 C C . GLU B 1 68 ? 41.389 -16.980 13.014 1.00 14.00 60 GLU B C 1
ATOM 2728 O O . GLU B 1 68 ? 41.654 -16.285 12.027 1.00 14.13 60 GLU B O 1
ATOM 2734 N N . GLN B 1 69 ? 40.326 -17.789 13.051 1.00 14.64 61 GLN B N 1
ATOM 2735 C CA . GLN B 1 69 ? 39.438 -17.904 11.897 1.00 14.60 61 GLN B CA 1
ATOM 2736 C C . GLN B 1 69 ? 38.695 -16.597 11.639 1.00 12.95 61 GLN B C 1
ATOM 2737 O O . GLN B 1 69 ? 38.459 -16.227 10.483 1.00 14.22 61 GLN B O 1
ATOM 2743 N N . LEU B 1 70 ? 38.294 -15.899 12.704 1.00 13.57 62 LEU B N 1
ATOM 2744 C CA . LEU B 1 70 ? 37.626 -14.613 12.537 1.00 12.01 62 LEU B CA 1
ATOM 2745 C C . LEU B 1 70 ? 38.552 -13.591 11.886 1.00 11.60 62 LEU B C 1
ATOM 2746 O O . LEU B 1 70 ? 38.147 -12.865 10.972 1.00 12.82 62 LEU B O 1
ATOM 2751 N N . VAL B 1 71 ? 39.805 -13.526 12.331 1.00 11.89 63 VAL B N 1
ATOM 2752 C CA . VAL B 1 71 ? 40.747 -12.600 11.709 1.00 11.89 63 VAL B CA 1
ATOM 2753 C C . VAL B 1 71 ? 41.058 -13.025 10.274 1.00 12.86 63 VAL B C 1
ATOM 2754 O O . VAL B 1 71 ? 41.212 -12.178 9.386 1.00 14.52 63 VAL B O 1
ATOM 2758 N N . ASP B 1 72 ? 41.119 -14.338 10.018 1.00 12.42 64 ASP B N 1
ATOM 2759 C CA . ASP B 1 72 ? 41.262 -14.830 8.649 1.00 13.59 64 ASP B CA 1
ATOM 2760 C C . ASP B 1 72 ? 40.152 -14.299 7.751 1.00 14.01 64 ASP B C 1
ATOM 2761 O O . ASP B 1 72 ? 40.368 -14.056 6.559 1.00 15.38 64 ASP B O 1
ATOM 2766 N N . GLY B 1 73 ? 38.944 -14.150 8.298 1.00 12.06 65 GLY B N 1
ATOM 2767 C CA . GLY B 1 73 ? 37.854 -13.603 7.506 1.00 11.95 65 GLY B CA 1
ATOM 2768 C C . GLY B 1 73 ? 38.085 -12.151 7.130 1.00 12.05 65 GLY B C 1
ATOM 2769 O O . GLY B 1 73 ? 37.797 -11.741 6.000 1.00 14.58 65 GLY B O 1
ATOM 2770 N N . ILE B 1 74 ? 38.604 -11.352 8.071 1.00 10.49 66 ILE B N 1
ATOM 2771 C CA . ILE B 1 74 ? 38.977 -9.975 7.755 1.00 10.56 66 ILE B CA 1
ATOM 2772 C C . ILE B 1 74 ? 40.081 -9.948 6.708 1.00 11.66 66 ILE B C 1
ATOM 2773 O O . ILE B 1 74 ? 40.067 -9.125 5.783 1.00 12.87 66 ILE B O 1
ATOM 2778 N N . ALA B 1 75 ? 41.064 -10.838 6.842 1.00 10.58 67 ALA B N 1
ATOM 2779 C CA . ALA B 1 75 ? 42.142 -10.886 5.864 1.00 13.17 67 ALA B CA 1
ATOM 2780 C C . ALA B 1 75 ? 41.611 -11.268 4.487 1.00 14.45 67 ALA B C 1
ATOM 2781 O O . ALA B 1 75 ? 42.068 -10.736 3.470 1.00 15.62 67 ALA B O 1
ATOM 2783 N N . ALA B 1 76 ? 40.614 -12.160 4.440 1.00 14.65 68 ALA B N 1
ATOM 2784 C CA . ALA B 1 76 ? 40.121 -12.676 3.165 1.00 16.24 68 ALA B CA 1
ATOM 2785 C C . ALA B 1 76 ? 39.419 -11.607 2.332 1.00 18.04 68 ALA B C 1
ATOM 2786 O O . ALA B 1 76 ? 39.376 -11.724 1.102 1.00 21.83 68 ALA B O 1
ATOM 2788 N N . ILE B 1 77 ? 38.859 -10.571 2.963 1.00 16.25 69 ILE B N 1
ATOM 2789 C CA . ILE B 1 77 ? 38.233 -9.491 2.204 1.00 16.88 69 ILE B CA 1
ATOM 2790 C C . ILE B 1 77 ? 39.244 -8.381 1.940 1.00 17.77 69 ILE B C 1
ATOM 2791 O O . ILE B 1 77 ? 38.893 -7.318 1.415 1.00 20.04 69 ILE B O 1
ATOM 2796 N N . GLY B 1 78 ? 40.504 -8.617 2.306 1.00 18.15 70 GLY B N 1
ATOM 2797 C CA . GLY B 1 78 ? 41.558 -7.663 2.026 1.00 18.99 70 GLY B CA 1
ATOM 2798 C C . GLY B 1 78 ? 41.637 -6.480 2.959 1.00 19.56 70 GLY B C 1
ATOM 2799 O O . GLY B 1 78 ? 42.316 -5.499 2.639 1.00 23.28 70 GLY B O 1
ATOM 2800 N N . ALA B 1 79 ? 40.983 -6.544 4.114 1.00 16.88 71 ALA B N 1
ATOM 2801 C CA . ALA B 1 79 ? 40.889 -5.397 5.005 1.00 17.46 71 ALA B CA 1
ATOM 2802 C C . ALA B 1 79 ? 42.000 -5.346 6.046 1.00 18.47 71 ALA B C 1
ATOM 2803 O O . ALA B 1 79 ? 42.176 -4.306 6.691 1.00 17.57 71 ALA B O 1
ATOM 2805 N N . LEU B 1 80 ? 42.757 -6.430 6.223 1.00 18.68 72 LEU B N 1
ATOM 2806 C CA . LEU B 1 80 ? 43.703 -6.476 7.333 1.00 18.08 72 LEU B CA 1
ATOM 2807 C C . LEU B 1 80 ? 44.817 -5.448 7.165 1.00 16.95 72 LEU B C 1
ATOM 2808 O O . LEU B 1 80 ? 45.347 -4.940 8.160 1.00 18.24 72 LEU B O 1
ATOM 2813 N N . LYS B 1 81 ? 45.157 -5.095 5.922 1.00 15.05 73 LYS B N 1
ATOM 2814 C CA . LYS B 1 81 ? 46.166 -4.068 5.697 1.00 15.13 73 LYS B CA 1
ATOM 2815 C C . LYS B 1 81 ? 45.749 -2.713 6.252 1.00 16.13 73 LYS B C 1
ATOM 2816 O O . LYS B 1 81 ? 46.609 -1.841 6.426 1.00 17.91 73 LYS B O 1
ATOM 2822 N N . ARG B 1 82 ? 44.458 -2.518 6.543 1.00 15.60 74 ARG B N 1
ATOM 2823 C CA . ARG B 1 82 ? 43.981 -1.262 7.103 1.00 16.26 74 ARG B CA 1
ATOM 2824 C C . ARG B 1 82 ? 44.109 -1.213 8.614 1.00 13.76 74 ARG B C 1
ATOM 2825 O O . ARG B 1 82 ? 43.813 -0.174 9.209 1.00 12.31 74 ARG B O 1
ATOM 2833 N N . CYS B 1 83 ? 44.533 -2.304 9.243 1.00 12.53 75 CYS B N 1
ATOM 2834 C CA . CYS B 1 83 ? 44.714 -2.330 10.688 1.00 12.27 75 CYS B CA 1
ATOM 2835 C C . CYS B 1 83 ? 46.001 -1.607 11.057 1.00 10.65 75 CYS B C 1
ATOM 2836 O O . CYS B 1 83 ? 47.085 -1.982 10.600 1.00 13.05 75 CYS B O 1
ATOM 2839 N N . ASP B 1 84 ? 45.886 -0.583 11.903 1.00 8.75 76 ASP B N 1
ATOM 2840 C CA . ASP B 1 84 ? 47.039 0.210 12.310 1.00 9.91 76 ASP B CA 1
ATOM 2841 C C . ASP B 1 84 ? 47.622 -0.212 13.651 1.00 10.98 76 ASP B C 1
ATOM 2842 O O . ASP B 1 84 ? 48.779 0.115 13.944 1.00 10.45 76 ASP B O 1
ATOM 2847 N N . ALA B 1 85 ? 46.860 -0.933 14.463 1.00 9.79 77 ALA B N 1
ATOM 2848 C CA . ALA B 1 85 ? 47.355 -1.368 15.756 1.00 8.71 77 ALA B CA 1
ATOM 2849 C C . ALA B 1 85 ? 46.504 -2.530 16.228 1.00 7.65 77 ALA B C 1
ATOM 2850 O O . ALA B 1 85 ? 45.335 -2.669 15.844 1.00 8.79 77 ALA B O 1
ATOM 2852 N N . VAL B 1 86 ? 47.104 -3.357 17.081 1.00 8.14 78 VAL B N 1
ATOM 2853 C CA . VAL B 1 86 ? 46.404 -4.416 17.793 1.00 8.99 78 VAL B CA 1
ATOM 2854 C C . VAL B 1 86 ? 46.568 -4.143 19.277 1.00 8.96 78 VAL B C 1
ATOM 2855 O O . VAL B 1 86 ? 47.676 -3.842 19.733 1.00 10.66 78 VAL B O 1
ATOM 2859 N N . LEU B 1 87 ? 45.467 -4.236 20.019 1.00 8.76 79 LEU B N 1
ATOM 2860 C CA . LEU B 1 87 ? 45.459 -4.049 21.460 1.00 8.02 79 LEU B CA 1
ATOM 2861 C C . LEU B 1 87 ? 44.916 -5.322 22.089 1.00 7.50 79 LEU B C 1
ATOM 2862 O O . LEU B 1 87 ? 43.853 -5.810 21.685 1.00 9.78 79 LEU B O 1
ATOM 2867 N N . SER B 1 88 ? 45.661 -5.884 23.040 1.00 7.72 80 SER B N 1
ATOM 2868 C CA . SER B 1 88 ? 45.212 -7.065 23.756 1.00 10.05 80 SER B CA 1
ATOM 2869 C C . SER B 1 88 ? 45.257 -6.792 25.251 1.00 9.85 80 SER B C 1
ATOM 2870 O O . SER B 1 88 ? 45.972 -5.902 25.722 1.00 10.77 80 SER B O 1
ATOM 2873 N N . GLY B 1 89 ? 44.469 -7.568 25.987 1.00 11.82 81 GLY B N 1
ATOM 2874 C CA . GLY B 1 89 ? 44.423 -7.467 27.434 1.00 12.44 81 GLY B CA 1
ATOM 2875 C C . GLY B 1 89 ? 44.424 -8.827 28.105 1.00 13.47 81 GLY B C 1
ATOM 2876 O O . GLY B 1 89 ? 45.326 -9.643 27.872 1.00 15.45 81 GLY B O 1
ATOM 2877 N N . PHE B 1 90 ? 43.408 -9.087 28.926 1.00 14.00 82 PHE B N 1
ATOM 2878 C CA . PHE B 1 90 ? 43.339 -10.332 29.681 1.00 15.42 82 PHE B CA 1
ATOM 2879 C C . PHE B 1 90 ? 43.245 -11.538 28.753 1.00 16.15 82 PHE B C 1
ATOM 2880 O O . PHE B 1 90 ? 42.499 -11.530 27.769 1.00 18.05 82 PHE B O 1
ATOM 2888 N N . ALA B 1 91 ? 44.001 -12.586 29.085 1.00 17.36 83 ALA B N 1
ATOM 2889 C CA . ALA B 1 91 ? 43.953 -13.865 28.384 1.00 17.47 83 ALA B CA 1
ATOM 2890 C C . ALA B 1 91 ? 43.662 -14.975 29.388 1.00 19.58 83 ALA B C 1
ATOM 2891 O O . ALA B 1 91 ? 44.370 -15.117 30.391 1.00 19.96 83 ALA B O 1
ATOM 2893 N N . GLY B 1 92 ? 42.629 -15.772 29.112 1.00 21.62 84 GLY B N 1
ATOM 2894 C CA . GLY B 1 92 ? 42.232 -16.803 30.054 1.00 22.75 84 GLY B CA 1
ATOM 2895 C C . GLY B 1 92 ? 43.031 -18.083 29.973 1.00 26.09 84 GLY B C 1
ATOM 2896 O O . GLY B 1 92 ? 42.957 -18.904 30.894 1.00 28.52 84 GLY B O 1
ATOM 2897 N N . SER B 1 93 ? 43.791 -18.276 28.898 1.00 21.35 85 SER B N 1
ATOM 2898 C CA . SER B 1 93 ? 44.511 -19.522 28.694 1.00 19.18 85 SER B CA 1
ATOM 2899 C C . SER B 1 93 ? 45.756 -19.227 27.876 1.00 15.32 85 SER B C 1
ATOM 2900 O O . SER B 1 93 ? 45.780 -18.252 27.117 1.00 15.60 85 SER B O 1
ATOM 2903 N N . PRO B 1 94 ? 46.800 -20.041 28.017 1.00 15.75 86 PRO B N 1
ATOM 2904 C CA . PRO B 1 94 ? 47.955 -19.887 27.117 1.00 16.16 86 PRO B CA 1
ATOM 2905 C C . PRO B 1 94 ? 47.585 -19.985 25.648 1.00 16.25 86 PRO B C 1
ATOM 2906 O O . PRO B 1 94 ? 48.164 -19.264 24.828 1.00 16.51 86 PRO B O 1
ATOM 2910 N N . ALA B 1 95 ? 46.615 -20.837 25.290 1.00 15.54 87 ALA B N 1
ATOM 2911 C CA . ALA B 1 95 ? 46.236 -20.963 23.884 1.00 15.79 87 ALA B CA 1
ATOM 2912 C C . ALA B 1 95 ? 45.678 -19.652 23.336 1.00 15.94 87 ALA B C 1
ATOM 2913 O O . ALA B 1 95 ? 45.977 -19.271 22.196 1.00 15.88 87 ALA B O 1
ATOM 2915 N N . GLN B 1 96 ? 44.865 -18.949 24.130 1.00 15.20 88 GLN B N 1
ATOM 2916 C CA . GLN B 1 96 ? 44.343 -17.660 23.686 1.00 14.84 88 GLN B CA 1
ATOM 2917 C C . GLN B 1 96 ? 45.464 -16.648 23.496 1.00 14.51 88 GLN B C 1
ATOM 2918 O O . GLN B 1 96 ? 45.465 -15.891 22.517 1.00 14.21 88 GLN B O 1
ATOM 2924 N N . ALA B 1 97 ? 46.419 -16.603 24.433 1.00 14.75 89 ALA B N 1
ATOM 2925 C CA . ALA B 1 97 ? 47.552 -15.695 24.283 1.00 14.50 89 ALA B CA 1
ATOM 2926 C C . ALA B 1 97 ? 48.348 -16.015 23.023 1.00 14.89 89 ALA B C 1
ATOM 2927 O O . ALA B 1 97 ? 48.819 -15.105 22.329 1.00 14.96 89 ALA B O 1
ATOM 2929 N N . ARG B 1 98 ? 48.500 -17.305 22.705 1.00 15.04 90 ARG B N 1
ATOM 2930 C CA A ARG B 1 98 ? 49.233 -17.661 21.498 0.50 15.67 90 ARG B CA 1
ATOM 2931 C CA B ARG B 1 98 ? 49.219 -17.705 21.496 0.50 15.08 90 ARG B CA 1
ATOM 2932 C C . ARG B 1 98 ? 48.446 -17.319 20.237 1.00 14.91 90 ARG B C 1
ATOM 2933 O O . ARG B 1 98 ? 49.043 -16.916 19.229 1.00 16.12 90 ARG B O 1
ATOM 2948 N N . ALA B 1 99 ? 47.114 -17.438 20.275 1.00 13.04 91 ALA B N 1
ATOM 2949 C CA . ALA B 1 99 ? 46.305 -17.011 19.135 1.00 11.54 91 ALA B CA 1
ATOM 2950 C C . ALA B 1 99 ? 46.437 -15.508 18.906 1.00 11.70 91 ALA B C 1
ATOM 2951 O O . ALA B 1 99 ? 46.501 -15.042 17.758 1.00 12.18 91 ALA B O 1
ATOM 2953 N N . THR B 1 100 ? 46.478 -14.730 19.989 1.00 12.03 92 THR B N 1
ATOM 2954 C CA . THR B 1 100 ? 46.677 -13.292 19.845 1.00 12.30 92 THR B CA 1
ATOM 2955 C C . THR B 1 100 ? 48.009 -12.990 19.164 1.00 11.74 92 THR B C 1
ATOM 2956 O O . THR B 1 100 ? 48.075 -12.135 18.275 1.00 13.53 92 THR B O 1
ATOM 2960 N N . VAL B 1 101 ? 49.072 -13.705 19.550 1.00 11.93 93 VAL B N 1
ATOM 2961 C CA . VAL B 1 101 ? 50.373 -13.552 18.903 1.00 13.98 93 VAL B CA 1
ATOM 2962 C C . VAL B 1 101 ? 50.277 -13.853 17.414 1.00 11.41 93 VAL B C 1
ATOM 2963 O O . VAL B 1 101 ? 50.848 -13.135 16.584 1.00 12.90 93 VAL B O 1
ATOM 2967 N N . GLU B 1 102 ? 49.559 -14.920 17.045 1.00 13.19 94 GLU B N 1
ATOM 2968 C CA . GLU B 1 102 ? 49.442 -15.253 15.627 1.00 14.29 94 GLU B CA 1
ATOM 2969 C C . GLU B 1 102 ? 48.671 -14.180 14.879 1.00 12.21 94 GLU B C 1
ATOM 2970 O O . GLU B 1 102 ? 48.979 -13.877 13.718 1.00 12.12 94 GLU B O 1
ATOM 2976 N N . ILE B 1 103 ? 47.654 -13.605 15.525 1.00 11.62 95 ILE B N 1
ATOM 2977 C CA . ILE B 1 103 ? 46.891 -12.531 14.902 1.00 9.55 95 ILE B CA 1
ATOM 2978 C C . ILE B 1 103 ? 47.778 -11.321 14.661 1.00 9.39 95 ILE B C 1
ATOM 2979 O O . ILE B 1 103 ? 47.719 -10.694 13.595 1.00 10.32 95 ILE B O 1
ATOM 2984 N N . VAL B 1 104 ? 48.616 -10.972 15.644 1.00 9.21 96 VAL B N 1
ATOM 2985 C CA . VAL B 1 104 ? 49.537 -9.849 15.466 1.00 9.64 96 VAL B CA 1
ATOM 2986 C C . VAL B 1 104 ? 50.465 -10.103 14.286 1.00 9.94 96 VAL B C 1
ATOM 2987 O O . VAL B 1 104 ? 50.712 -9.210 13.468 1.00 11.15 96 VAL B O 1
ATOM 2991 N N . ARG B 1 105 ? 50.974 -11.331 14.166 1.00 11.22 97 ARG B N 1
ATOM 2992 C CA . ARG B 1 105 ? 51.847 -11.653 13.044 1.00 12.26 97 ARG B CA 1
ATOM 2993 C C . ARG B 1 105 ? 51.109 -11.499 11.721 1.00 12.82 97 ARG B C 1
ATOM 2994 O O . ARG B 1 105 ? 51.663 -10.973 10.748 1.00 13.16 97 ARG B O 1
ATOM 3002 N N . ALA B 1 106 ? 49.848 -11.941 11.672 1.00 11.50 98 ALA B N 1
ATOM 3003 C CA . ALA B 1 106 ? 49.067 -11.826 10.444 1.00 10.45 98 ALA B CA 1
ATOM 3004 C C . ALA B 1 106 ? 48.807 -10.366 10.090 1.00 10.81 98 ALA B C 1
ATOM 3005 O O . ALA B 1 106 ? 48.871 -9.985 8.913 1.00 13.29 98 ALA B O 1
ATOM 3007 N N . VAL B 1 107 ? 48.522 -9.534 11.097 1.00 10.90 99 VAL B N 1
ATOM 3008 C CA . VAL B 1 107 ? 48.314 -8.106 10.854 1.00 10.70 99 VAL B CA 1
ATOM 3009 C C . VAL B 1 107 ? 49.594 -7.457 10.333 1.00 10.62 99 VAL B C 1
ATOM 3010 O O . VAL B 1 107 ? 49.578 -6.703 9.352 1.00 10.63 99 VAL B O 1
ATOM 3014 N N . LYS B 1 108 ? 50.722 -7.726 10.995 1.00 11.60 100 LYS B N 1
ATOM 3015 C CA . LYS B 1 108 ? 51.974 -7.092 10.592 1.00 11.66 100 LYS B CA 1
ATOM 3016 C C . LYS B 1 108 ? 52.432 -7.551 9.213 1.00 11.85 100 LYS B C 1
ATOM 3017 O O . LYS B 1 108 ? 53.151 -6.818 8.529 1.00 14.01 100 LYS B O 1
ATOM 3023 N N . ALA B 1 109 ? 52.032 -8.747 8.782 1.00 12.71 101 ALA B N 1
ATOM 3024 C CA . ALA B 1 109 ? 52.350 -9.153 7.416 1.00 12.28 101 ALA B CA 1
ATOM 3025 C C . ALA B 1 109 ? 51.624 -8.275 6.404 1.00 12.52 101 ALA B C 1
ATOM 3026 O O . ALA B 1 109 ? 52.183 -7.928 5.357 1.00 14.44 101 ALA B O 1
ATOM 3028 N N . MET B 1 110 ? 50.379 -7.897 6.703 1.00 13.49 102 MET B N 1
ATOM 3029 C CA . MET B 1 110 ? 49.604 -7.083 5.776 1.00 12.26 102 MET B CA 1
ATOM 3030 C C . MET B 1 110 ? 49.879 -5.598 5.931 1.00 14.01 102 MET B C 1
ATOM 3031 O O . MET B 1 110 ? 49.697 -4.838 4.974 1.00 15.76 102 MET B O 1
ATOM 3036 N N . ASN B 1 111 ? 50.311 -5.167 7.114 1.00 12.48 103 ASN B N 1
ATOM 3037 C CA . ASN B 1 111 ? 50.690 -3.776 7.350 1.00 10.81 103 ASN B CA 1
ATOM 3038 C C . ASN B 1 111 ? 51.927 -3.778 8.233 1.00 12.09 103 ASN B C 1
ATOM 3039 O O . ASN B 1 111 ? 51.813 -3.848 9.468 1.00 12.41 103 ASN B O 1
ATOM 3044 N N . PRO B 1 112 ? 53.122 -3.679 7.644 1.00 16.90 104 PRO B N 1
ATOM 3045 C CA . PRO B 1 112 ? 54.349 -3.675 8.456 1.00 16.35 104 PRO B CA 1
ATOM 3046 C C . PRO B 1 112 ? 54.476 -2.486 9.393 1.00 15.61 104 PRO B C 1
ATOM 3047 O O . PRO B 1 112 ? 55.346 -2.517 10.274 1.00 18.97 104 PRO B O 1
ATOM 3051 N N . ASN B 1 113 ? 53.655 -1.447 9.238 1.00 14.11 105 ASN B N 1
ATOM 3052 C CA . ASN B 1 113 ? 53.674 -0.310 10.149 1.00 14.75 105 ASN B CA 1
ATOM 3053 C C . ASN B 1 113 ? 52.766 -0.498 11.353 1.00 11.03 105 ASN B C 1
ATOM 3054 O O . ASN B 1 113 ? 52.818 0.323 12.275 1.00 12.06 105 ASN B O 1
ATOM 3059 N N . ALA B 1 114 ? 51.936 -1.540 11.367 1.00 11.31 106 ALA B N 1
ATOM 3060 C CA . ALA B 1 114 ? 51.055 -1.764 12.507 1.00 10.79 106 ALA B CA 1
ATOM 3061 C C . ALA B 1 114 ? 51.874 -2.054 13.757 1.00 11.02 106 ALA B C 1
ATOM 3062 O O . ALA B 1 114 ? 52.939 -2.680 13.700 1.00 12.88 106 ALA B O 1
ATOM 3064 N N . TRP B 1 115 ? 51.368 -1.610 14.904 1.00 10.05 107 TRP B N 1
ATOM 3065 C CA . TRP B 1 115 ? 52.033 -1.926 16.160 1.00 10.70 107 TRP B CA 1
ATOM 3066 C C . TRP B 1 115 ? 51.108 -2.648 17.130 1.00 11.22 107 TRP B C 1
ATOM 3067 O O . TRP B 1 115 ? 49.881 -2.537 17.063 1.00 12.14 107 TRP B O 1
ATOM 3078 N N . TYR B 1 116 ? 51.723 -3.397 18.037 1.00 9.90 108 TYR B N 1
ATOM 3079 C CA . TYR B 1 116 ? 51.007 -4.246 18.978 1.00 10.26 108 TYR B CA 1
ATOM 3080 C C . TYR B 1 116 ? 51.202 -3.678 20.374 1.00 10.03 108 TYR B C 1
ATOM 3081 O O . TYR B 1 116 ? 52.340 -3.532 20.839 1.00 10.02 108 TYR B O 1
ATOM 3090 N N . PHE B 1 117 ? 50.093 -3.355 21.035 1.00 10.43 109 PHE B N 1
ATOM 3091 C CA . PHE B 1 117 ? 50.114 -2.845 22.396 1.00 9.01 109 PHE B CA 1
ATOM 3092 C C . PHE B 1 117 ? 49.504 -3.896 23.314 1.00 8.24 109 PHE 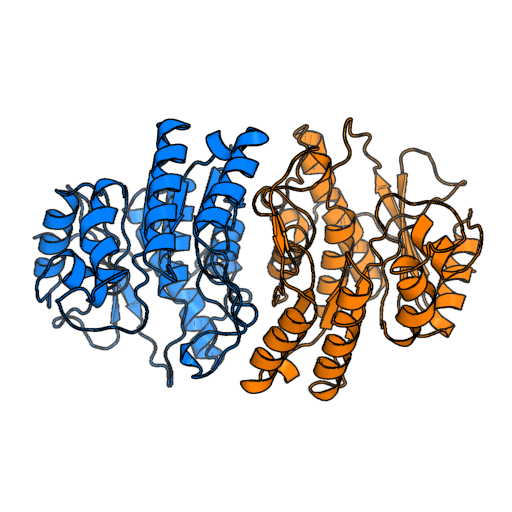B C 1
ATOM 3093 O O . PHE B 1 117 ? 48.327 -4.247 23.167 1.00 10.76 109 PHE B O 1
ATOM 3101 N N . CYS B 1 118 ? 50.306 -4.399 24.248 1.00 9.61 110 CYS B N 1
ATOM 3102 C CA . CYS B 1 118 ? 49.895 -5.461 25.154 1.00 10.44 110 CYS B CA 1
ATOM 3103 C C . CYS B 1 118 ? 49.651 -4.878 26.539 1.00 9.92 110 CYS B C 1
ATOM 3104 O O . CYS B 1 118 ? 50.576 -4.349 27.164 1.00 10.72 110 CYS B O 1
ATOM 3107 N N . ASP B 1 119 ? 48.414 -4.984 27.024 1.00 10.53 111 ASP B N 1
ATOM 3108 C CA . ASP B 1 119 ? 48.140 -4.760 28.437 1.00 10.52 111 ASP B CA 1
ATOM 3109 C C . ASP B 1 119 ? 48.256 -6.112 29.133 1.00 11.55 111 ASP B C 1
ATOM 3110 O O . ASP B 1 119 ? 47.435 -7.002 28.867 1.00 12.71 111 ASP B O 1
ATOM 3115 N N . PRO B 1 120 ? 49.248 -6.322 30.008 1.00 12.11 112 PRO B N 1
ATOM 3116 C CA . PRO B 1 120 ? 49.421 -7.664 30.604 1.00 14.61 112 PRO B CA 1
ATOM 3117 C C . PRO B 1 120 ? 48.192 -8.184 31.336 1.00 14.90 112 PRO B C 1
ATOM 3118 O O . PRO B 1 120 ? 47.928 -9.395 31.296 1.00 18.05 112 PRO B O 1
ATOM 3122 N N . ALA B 1 121 ? 47.452 -7.315 32.021 1.00 16.04 113 ALA B N 1
ATOM 3123 C CA . ALA B 1 121 ? 46.149 -7.648 32.608 1.00 16.43 113 ALA B CA 1
ATOM 3124 C C . ALA B 1 121 ? 46.173 -8.985 33.351 1.00 17.27 113 ALA B C 1
ATOM 3125 O O . ALA B 1 121 ? 45.385 -9.897 33.080 1.00 20.14 113 ALA B O 1
ATOM 3127 N N . MET B 1 122 ? 47.102 -9.091 34.303 1.00 16.71 114 MET B N 1
ATOM 3128 C CA . MET B 1 122 ? 47.217 -10.315 35.084 1.00 15.31 114 MET B CA 1
ATOM 3129 C C . MET B 1 122 ? 46.183 -10.421 36.193 1.00 17.65 114 MET B C 1
ATOM 3130 O O . MET B 1 122 ? 46.039 -11.501 36.777 1.00 20.52 114 MET B O 1
ATOM 3135 N N . GLY B 1 123 ? 45.459 -9.346 36.488 1.00 20.96 115 GLY B N 1
ATOM 3136 C CA . GLY B 1 123 ? 44.426 -9.430 37.498 1.00 24.35 115 GLY B CA 1
ATOM 3137 C C . GLY B 1 123 ? 45.012 -9.470 38.898 1.00 26.08 115 GLY B C 1
ATOM 3138 O O . GLY B 1 123 ? 46.103 -8.956 39.164 1.00 26.90 115 GLY B O 1
ATOM 3139 N N . GLN B 1 124 ? 44.268 -10.093 39.808 1.00 28.39 116 GLN B N 1
ATOM 3140 C CA . GLN B 1 124 ? 44.706 -10.228 41.195 1.00 28.85 116 GLN B CA 1
ATOM 3141 C C . GLN B 1 124 ? 45.849 -11.231 41.256 1.00 29.32 116 GLN B C 1
ATOM 3142 O O . GLN B 1 124 ? 45.649 -12.433 41.049 1.00 31.28 116 GLN B O 1
ATOM 3144 N N . THR B 1 125 ? 47.051 -10.741 41.529 1.00 24.81 117 THR B N 1
ATOM 3145 C CA . THR B 1 125 ? 48.231 -11.592 41.588 1.00 25.53 117 THR B CA 1
ATOM 3146 C C . THR B 1 125 ? 49.259 -10.907 42.479 1.00 25.82 117 THR B C 1
ATOM 3147 O O . THR B 1 125 ? 49.037 -9.803 42.983 1.00 27.30 117 THR B O 1
ATOM 3151 N N . GLY B 1 126 ? 50.384 -11.578 42.679 1.00 23.89 118 GLY B N 1
ATOM 3152 C CA . GLY B 1 126 ? 51.435 -11.042 43.523 1.00 23.42 118 GLY B CA 1
ATOM 3153 C C . GLY B 1 126 ? 52.694 -11.844 43.307 1.00 21.53 118 GLY B C 1
ATOM 3154 O O . GLY B 1 126 ? 52.695 -12.860 42.605 1.00 21.48 118 GLY B O 1
ATOM 3155 N N . GLY B 1 127 ? 53.774 -11.364 43.910 1.00 19.16 119 GLY B N 1
ATOM 3156 C CA . GLY B 1 127 ? 55.060 -12.023 43.812 1.00 16.78 119 GLY B CA 1
ATOM 3157 C C . GLY B 1 127 ? 55.858 -11.574 42.601 1.00 14.27 119 GLY B C 1
ATOM 3158 O O . GLY B 1 127 ? 55.332 -11.045 41.623 1.00 14.95 119 GLY B O 1
ATOM 3159 N N . ILE B 1 128 ? 57.165 -11.806 42.677 1.00 12.76 120 ILE B N 1
ATOM 3160 C CA . ILE B 1 128 ? 58.038 -11.497 41.551 1.00 14.05 120 ILE B CA 1
ATOM 3161 C C . ILE B 1 128 ? 57.970 -12.594 40.498 1.00 12.64 120 ILE B C 1
ATOM 3162 O O . ILE B 1 128 ? 57.963 -12.317 39.294 1.00 13.89 120 ILE B O 1
ATOM 3167 N N . ARG B 1 129 ? 57.922 -13.850 40.930 1.00 12.56 121 ARG B N 1
ATOM 3168 C CA A ARG B 1 129 ? 57.863 -14.977 40.006 0.53 14.06 121 ARG B CA 1
ATOM 3169 C CA B ARG B 1 129 ? 57.879 -14.950 39.988 0.47 14.20 121 ARG B CA 1
ATOM 3170 C C . ARG B 1 129 ? 56.575 -14.911 39.191 1.00 14.00 121 ARG B C 1
ATOM 3171 O O . ARG B 1 129 ? 55.501 -14.721 39.774 1.00 14.33 121 ARG B O 1
ATOM 3186 N N . PRO B 1 130 ? 56.631 -15.082 37.874 1.00 14.29 122 PRO B N 1
ATOM 3187 C CA . PRO B 1 130 ? 55.392 -15.254 37.111 1.00 14.66 122 PRO B CA 1
ATOM 3188 C C . PRO B 1 130 ? 54.821 -16.633 37.392 1.00 14.78 122 PRO B C 1
ATOM 3189 O O . PRO B 1 130 ? 55.558 -17.617 37.508 1.00 17.04 122 PRO B O 1
ATOM 3193 N N . GLU B 1 131 ? 53.504 -16.700 37.511 1.00 16.06 123 GLU B N 1
ATOM 3194 C CA . GLU B 1 131 ? 52.853 -17.995 37.620 1.00 16.81 123 GLU B CA 1
ATOM 3195 C C . GLU B 1 131 ? 53.047 -18.774 36.322 1.00 14.58 123 GLU B C 1
ATOM 3196 O O . GLU B 1 131 ? 53.060 -18.182 35.235 1.00 15.42 123 GLU B O 1
ATOM 3202 N N . PRO B 1 132 ? 53.221 -20.091 36.384 1.00 15.25 124 PRO B N 1
ATOM 3203 C CA . PRO B 1 132 ? 53.285 -20.881 35.151 1.00 14.35 124 PRO B CA 1
ATOM 3204 C C . PRO B 1 132 ? 52.062 -20.640 34.279 1.00 14.53 124 PRO B C 1
ATOM 3205 O O . PRO B 1 132 ? 50.954 -20.414 34.770 1.00 15.76 124 PRO B O 1
ATOM 3209 N N . GLY B 1 133 ? 52.273 -20.701 32.967 1.00 13.23 125 GLY B N 1
ATOM 3210 C CA . GLY B 1 133 ? 51.174 -20.502 32.043 1.00 12.78 125 GLY B CA 1
ATOM 3211 C C . GLY B 1 133 ? 51.125 -19.090 31.490 1.00 13.38 125 GLY B C 1
ATOM 3212 O O . GLY B 1 133 ? 52.103 -18.620 30.901 1.00 14.39 125 GLY B O 1
ATOM 3213 N N . VAL B 1 134 ? 49.997 -18.399 31.677 1.00 13.61 126 VAL B N 1
ATOM 3214 C CA . VAL B 1 134 ? 49.806 -17.106 31.025 1.00 12.80 126 VAL B CA 1
ATOM 3215 C C . VAL B 1 134 ? 50.807 -16.069 31.530 1.00 11.23 126 VAL B C 1
ATOM 3216 O O . VAL B 1 134 ? 51.399 -15.326 30.738 1.00 11.89 126 VAL B O 1
ATOM 3220 N N . GLU B 1 135 ? 50.989 -15.967 32.851 1.00 11.25 127 GLU B N 1
ATOM 3221 C CA . GLU B 1 135 ? 51.919 -14.959 33.365 1.00 11.10 127 GLU B CA 1
ATOM 3222 C C . GLU B 1 135 ? 53.318 -15.202 32.826 1.00 10.23 127 GLU B C 1
ATOM 3223 O O . GLU B 1 135 ? 53.998 -14.274 32.374 1.00 11.31 127 GLU B O 1
ATOM 3229 N N . GLU B 1 136 ? 53.752 -16.462 32.851 1.00 9.96 128 GLU B N 1
ATOM 3230 C CA . GLU B 1 136 ? 55.055 -16.832 32.317 1.00 10.21 128 GLU B CA 1
ATOM 3231 C C . GLU B 1 136 ? 55.190 -16.436 30.851 1.00 10.28 128 GLU B C 1
ATOM 3232 O O . GLU B 1 136 ? 56.233 -15.921 30.435 1.00 11.77 128 GLU B O 1
ATOM 3238 N N . PHE B 1 137 ? 54.146 -16.672 30.051 1.00 10.27 129 PHE B N 1
ATOM 3239 C CA . PHE B 1 137 ? 54.185 -16.303 28.640 1.00 11.81 129 PHE B CA 1
ATOM 3240 C C . PHE B 1 137 ? 54.330 -14.794 28.470 1.00 11.50 129 PHE B C 1
ATOM 3241 O O . PHE B 1 137 ? 55.123 -14.328 27.643 1.00 14.28 129 PHE B O 1
ATOM 3249 N N . ILE B 1 138 ? 53.579 -14.016 29.253 1.00 12.66 130 ILE B N 1
ATOM 3250 C CA . ILE B 1 138 ? 53.688 -12.560 29.185 1.00 13.34 130 ILE B CA 1
ATOM 3251 C C . ILE B 1 138 ? 55.104 -12.110 29.508 1.00 14.98 130 ILE B C 1
ATOM 3252 O O . ILE B 1 138 ? 55.663 -11.233 28.840 1.00 17.47 130 ILE B O 1
ATOM 3257 N N . VAL B 1 139 ? 55.704 -12.694 30.544 1.00 13.01 131 VAL B N 1
ATOM 3258 C CA . VAL B 1 139 ? 57.025 -12.253 30.972 1.00 13.80 131 VAL B CA 1
ATOM 3259 C C . VAL B 1 139 ? 58.088 -12.705 29.984 1.00 13.70 131 VAL B C 1
ATOM 3260 O O . VAL B 1 139 ? 59.002 -11.945 29.651 1.00 14.39 131 VAL B O 1
ATOM 3264 N N . ASN B 1 140 ? 57.985 -13.940 29.490 1.00 11.97 132 ASN B N 1
ATOM 3265 C CA . ASN B 1 140 ? 59.088 -14.522 28.733 1.00 12.94 132 ASN B CA 1
ATOM 3266 C C . ASN B 1 140 ? 59.006 -14.271 27.233 1.00 14.55 132 ASN B C 1
ATOM 3267 O O . ASN B 1 140 ? 60.044 -14.114 26.579 1.00 18.40 132 ASN B O 1
ATOM 3272 N N . GLU B 1 141 ? 57.804 -14.256 26.662 1.00 13.95 133 GLU B N 1
ATOM 3273 C CA . GLU B 1 141 ? 57.652 -14.240 25.213 1.00 15.23 133 GLU B CA 1
ATOM 3274 C C . GLU B 1 141 ? 57.046 -12.958 24.676 1.00 15.05 133 GLU B C 1
ATOM 3275 O O . GLU B 1 141 ? 57.327 -12.587 23.535 1.00 16.63 133 GLU B O 1
ATOM 3281 N N . MET B 1 142 ? 56.237 -12.273 25.464 1.00 15.70 134 MET B N 1
ATOM 3282 C CA . MET B 1 142 ? 55.531 -11.086 24.999 1.00 17.79 134 MET B CA 1
ATOM 3283 C C . MET B 1 142 ? 56.437 -9.896 24.675 1.00 15.76 134 MET B C 1
ATOM 3284 O O . MET B 1 142 ? 56.189 -9.206 23.680 1.00 15.59 134 MET B O 1
ATOM 3289 N N . PRO B 1 143 ? 57.450 -9.576 25.493 1.00 14.79 135 PRO B N 1
ATOM 3290 C CA . PRO B 1 143 ? 58.243 -8.370 25.191 1.00 15.54 135 PRO B CA 1
ATOM 3291 C C . PRO B 1 143 ? 58.872 -8.371 23.807 1.00 14.31 135 PRO B C 1
ATOM 3292 O O . PRO B 1 143 ? 58.945 -7.312 23.169 1.00 14.78 135 PRO B O 1
ATOM 3296 N N . ALA B 1 144 ? 59.308 -9.529 23.306 1.00 13.79 136 ALA B N 1
ATOM 3297 C CA . ALA B 1 144 ? 59.910 -9.561 21.976 1.00 14.96 136 ALA B CA 1
ATOM 3298 C C . ALA B 1 144 ? 58.901 -9.257 20.876 1.00 15.68 136 ALA B C 1
ATOM 3299 O O . ALA B 1 144 ? 59.303 -8.906 19.757 1.00 18.08 136 ALA B O 1
ATOM 3301 N N . LEU B 1 145 ? 57.603 -9.379 21.167 1.00 13.95 137 LEU B N 1
ATOM 3302 C CA . LEU B 1 145 ? 56.559 -9.182 20.175 1.00 15.61 137 LEU B CA 1
ATOM 3303 C C . LEU B 1 145 ? 55.794 -7.876 20.329 1.00 14.34 137 LEU B C 1
ATOM 3304 O O . LEU B 1 145 ? 55.225 -7.392 19.346 1.00 16.15 137 LEU B O 1
ATOM 3309 N N . ALA B 1 146 ? 55.755 -7.302 21.520 1.00 13.02 138 ALA B N 1
ATOM 3310 C CA . ALA B 1 146 ? 54.959 -6.111 21.765 1.00 13.59 138 ALA B CA 1
ATOM 3311 C C . ALA B 1 146 ? 55.758 -4.849 21.466 1.00 11.15 138 ALA B C 1
ATOM 3312 O O . ALA B 1 146 ? 56.933 -4.737 21.822 1.00 16.17 138 ALA B O 1
ATOM 3314 N N . ASP B 1 147 ? 55.108 -3.894 20.811 1.00 11.06 139 ASP B N 1
ATOM 3315 C CA . ASP B 1 147 ? 55.683 -2.574 20.605 1.00 11.96 139 ASP B CA 1
ATOM 3316 C C . ASP B 1 147 ? 55.407 -1.618 21.753 1.00 11.33 139 ASP B C 1
ATOM 3317 O O . ASP B 1 147 ? 56.170 -0.668 21.941 1.00 13.35 139 ASP B O 1
ATOM 3322 N N . GLY B 1 148 ? 54.345 -1.846 22.512 1.00 9.46 140 GLY B N 1
ATOM 3323 C CA . GLY B 1 148 ? 54.118 -1.121 23.746 1.00 10.43 140 GLY B CA 1
ATOM 3324 C C . GLY B 1 148 ? 53.479 -2.061 24.743 1.00 9.79 140 GLY B C 1
ATOM 3325 O O . GLY B 1 148 ? 52.825 -3.035 24.368 1.00 10.45 140 GLY B O 1
ATOM 3326 N N . MET B 1 149 ? 53.707 -1.781 26.022 1.00 8.93 141 MET B N 1
ATOM 3327 C CA . MET B 1 149 ? 53.086 -2.558 27.087 1.00 8.54 141 MET B CA 1
ATOM 3328 C C . MET B 1 149 ? 52.624 -1.617 28.189 1.00 7.34 141 MET B C 1
ATOM 3329 O O . MET B 1 149 ? 53.249 -0.584 28.446 1.00 8.36 141 MET B O 1
ATOM 3334 N N . SER B 1 150 ? 51.539 -1.993 28.868 1.00 7.99 142 SER B N 1
ATOM 3335 C CA . SER B 1 150 ? 50.988 -1.184 29.953 1.00 7.42 142 SER B CA 1
ATOM 3336 C C . SER B 1 150 ? 50.865 -1.953 31.270 1.00 7.89 142 SER B C 1
ATOM 3337 O O . SER B 1 150 ? 49.778 -2.034 31.845 1.00 10.20 142 SER B O 1
ATOM 3340 N N . PRO B 1 151 ? 51.971 -2.450 31.815 1.00 8.34 143 PRO B N 1
ATOM 3341 C CA . PRO B 1 151 ? 51.901 -3.145 33.110 1.00 8.71 143 PRO B CA 1
ATOM 3342 C C . PRO B 1 151 ? 51.487 -2.208 34.236 1.00 9.15 143 PRO B C 1
ATOM 3343 O O . PRO B 1 151 ? 51.827 -1.023 34.245 1.00 10.01 143 PRO B O 1
ATOM 3347 N N . ASN B 1 152 ? 50.758 -2.757 35.212 1.00 10.26 144 ASN B N 1
ATOM 3348 C CA . ASN B 1 152 ? 50.693 -2.088 36.506 1.00 10.40 144 ASN B CA 1
ATOM 3349 C C . ASN B 1 152 ? 51.970 -2.414 37.284 1.00 10.34 144 ASN B C 1
ATOM 3350 O O . ASN B 1 152 ? 52.890 -3.072 36.784 1.00 10.82 144 ASN B O 1
ATOM 3355 N N . HIS B 1 153 ? 52.026 -1.981 38.540 1.00 12.42 145 HIS B N 1
ATOM 3356 C CA . HIS B 1 153 ? 53.253 -2.139 39.308 1.00 12.65 145 HIS B CA 1
ATOM 3357 C C . HIS B 1 153 ? 53.596 -3.611 39.521 1.00 10.90 145 HIS B C 1
ATOM 3358 O O . HIS B 1 153 ? 54.752 -4.027 39.350 1.00 11.37 145 HIS B O 1
ATOM 3365 N N . THR B 1 154 ? 52.607 -4.412 39.911 1.00 11.97 146 THR B N 1
ATOM 3366 C CA . THR B 1 154 ? 52.848 -5.833 40.122 1.00 12.79 146 THR B CA 1
ATOM 3367 C C . THR B 1 154 ? 53.326 -6.508 38.843 1.00 10.86 146 THR B C 1
ATOM 3368 O O . THR B 1 154 ? 54.239 -7.346 38.870 1.00 12.01 146 THR B O 1
ATOM 3372 N N . GLU B 1 155 ? 52.722 -6.147 37.714 1.00 10.62 147 GLU B N 1
ATOM 3373 C CA . GLU B 1 155 ? 53.095 -6.745 36.441 1.00 9.29 147 GLU B CA 1
ATOM 3374 C C . GLU B 1 155 ? 54.493 -6.312 36.019 1.00 9.33 147 GLU B C 1
ATOM 3375 O O . GLU B 1 155 ? 55.249 -7.104 35.442 1.00 10.91 147 GLU B O 1
ATOM 3381 N N . LEU B 1 156 ? 54.860 -5.064 36.315 1.00 8.94 148 LEU B N 1
ATOM 3382 C CA . LEU B 1 156 ? 56.199 -4.583 35.981 1.00 8.71 148 LEU B CA 1
ATOM 3383 C C . LEU B 1 156 ? 57.265 -5.339 36.771 1.00 9.09 148 LEU B C 1
ATOM 3384 O O . LEU B 1 156 ? 58.320 -5.693 36.228 1.00 9.81 148 LEU B O 1
ATOM 3389 N N . GLN B 1 157 ? 57.013 -5.593 38.058 1.00 9.64 149 GLN B N 1
ATOM 3390 C CA . GLN B 1 157 ? 57.949 -6.397 38.845 1.00 9.74 149 GLN B CA 1
ATOM 3391 C C . GLN B 1 157 ? 58.140 -7.785 38.235 1.00 9.76 149 GLN B C 1
ATOM 3392 O O . GLN B 1 157 ? 59.259 -8.306 38.191 1.00 11.05 149 GLN B O 1
ATOM 3398 N N . LYS B 1 158 ? 57.056 -8.404 37.762 1.00 9.57 150 LYS B N 1
ATOM 3399 C CA . LYS B 1 158 ? 57.185 -9.719 37.141 1.00 8.39 150 LYS B CA 1
ATOM 3400 C C . LYS B 1 158 ? 57.931 -9.627 35.816 1.00 7.97 150 LYS B C 1
ATOM 3401 O O . LYS B 1 158 ? 58.799 -10.457 35.528 1.00 11.18 150 LYS B O 1
ATOM 3407 N N . LEU B 1 159 ? 57.612 -8.618 35.001 1.00 9.01 151 LEU B N 1
ATOM 3408 C CA . LEU B 1 159 ? 58.332 -8.438 33.745 1.00 9.96 151 LEU B CA 1
ATOM 3409 C C . LEU B 1 159 ? 59.821 -8.213 33.974 1.00 11.33 151 LEU B C 1
ATOM 3410 O O . LEU B 1 159 ? 60.651 -8.691 33.190 1.00 13.61 151 LEU B O 1
ATOM 3415 N N . ALA B 1 160 ? 60.181 -7.487 35.040 1.00 11.75 152 ALA B N 1
ATOM 3416 C CA . ALA B 1 160 ? 61.568 -7.134 35.312 1.00 12.75 152 ALA B CA 1
ATOM 3417 C C . ALA B 1 160 ? 62.295 -8.160 36.173 1.00 15.09 152 ALA B C 1
ATOM 3418 O O . ALA B 1 160 ? 63.530 -8.132 36.234 1.00 17.62 152 ALA B O 1
ATOM 3420 N N . GLY B 1 161 ? 61.562 -9.062 36.825 1.00 13.09 153 GLY B N 1
ATOM 3421 C CA . GLY B 1 161 ? 62.147 -9.974 37.795 1.00 14.02 153 GLY B CA 1
ATOM 3422 C C . GLY B 1 161 ? 62.768 -9.282 38.988 1.00 15.47 153 GLY B C 1
ATOM 3423 O O . GLY B 1 161 ? 63.744 -9.795 39.547 1.00 18.83 153 GLY B O 1
ATOM 3424 N N . ARG B 1 162 ? 62.216 -8.139 39.412 1.00 15.43 154 ARG B N 1
ATOM 3425 C CA A ARG B 1 162 ? 62.813 -7.316 40.456 0.51 16.30 154 ARG B CA 1
ATOM 3426 C CA B ARG B 1 162 ? 62.813 -7.322 40.458 0.49 16.60 154 ARG B CA 1
ATOM 3427 C C . ARG B 1 162 ? 61.730 -6.731 41.350 1.00 15.52 154 ARG B C 1
ATOM 3428 O O . ARG B 1 162 ? 60.614 -6.455 40.902 1.00 14.54 154 ARG B O 1
ATOM 3443 N N . ARG B 1 163 ? 62.080 -6.515 42.620 1.00 17.50 155 ARG B N 1
ATOM 3444 C CA . ARG B 1 163 ? 61.287 -5.629 43.462 1.00 18.37 155 ARG B CA 1
ATOM 3445 C C . ARG B 1 163 ? 61.581 -4.187 43.054 1.00 18.68 155 ARG B C 1
ATOM 3446 O O . ARG B 1 163 ? 62.740 -3.817 42.842 1.00 19.86 155 ARG B O 1
ATOM 3454 N N . ILE B 1 164 ? 60.529 -3.372 42.956 1.00 17.71 156 ILE B N 1
ATOM 3455 C CA . ILE B 1 164 ? 60.616 -1.985 42.508 1.00 16.58 156 ILE B CA 1
ATOM 3456 C C . ILE B 1 164 ? 59.875 -1.106 43.511 1.00 18.49 156 ILE B C 1
ATOM 3457 O O . ILE B 1 164 ? 58.700 -1.347 43.799 1.00 19.58 156 ILE B O 1
ATOM 3462 N N . GLU B 1 165 ? 60.542 -0.070 44.028 1.00 22.83 157 GLU B N 1
ATOM 3463 C CA . GLU B 1 165 ? 59.892 0.743 45.056 1.00 26.83 157 GLU B CA 1
ATOM 3464 C C . GLU B 1 165 ? 59.914 2.245 44.777 1.00 25.31 157 GLU B C 1
ATOM 3465 O O . GLU B 1 165 ? 59.054 2.985 45.274 1.00 23.53 157 GLU B O 1
ATOM 3471 N N . THR B 1 166 ? 60.888 2.708 44.001 1.00 21.44 158 THR B N 1
ATOM 3472 C CA . THR B 1 166 ? 61.035 4.124 43.702 1.00 20.00 158 THR B CA 1
ATOM 3473 C C . THR B 1 166 ? 60.727 4.389 42.236 1.00 17.07 158 THR B C 1
ATOM 3474 O O . THR B 1 166 ? 60.696 3.474 41.403 1.00 17.86 158 THR B O 1
ATOM 3478 N N . VAL B 1 167 ? 60.499 5.667 41.930 1.00 16.51 159 VAL B N 1
ATOM 3479 C CA . VAL B 1 167 ? 60.273 6.068 40.545 1.00 14.52 159 VAL B CA 1
ATOM 3480 C C . VAL B 1 167 ? 61.493 5.746 39.693 1.00 13.12 159 VAL B C 1
ATOM 3481 O O . VAL B 1 167 ? 61.378 5.183 38.599 1.00 12.61 159 VAL B O 1
ATOM 3485 N N . ALA B 1 168 ? 62.686 6.075 40.190 1.00 12.94 160 ALA B N 1
ATOM 3486 C CA . ALA B 1 168 ? 63.883 5.841 39.391 1.00 11.11 160 ALA B CA 1
ATOM 3487 C C . ALA B 1 168 ? 64.124 4.350 39.166 1.00 11.49 160 ALA B C 1
ATOM 3488 O O . ALA B 1 168 ? 64.564 3.948 38.080 1.00 10.72 160 ALA B O 1
ATOM 3490 N N . GLU B 1 169 ? 63.830 3.515 40.171 1.00 12.21 161 GLU B N 1
ATOM 3491 C CA . GLU B 1 169 ? 63.905 2.069 39.963 1.00 13.79 161 GLU B CA 1
ATOM 3492 C C . GLU B 1 169 ? 62.925 1.622 38.891 1.00 12.19 161 GLU B C 1
ATOM 3493 O O . GLU B 1 169 ? 63.233 0.735 38.083 1.00 12.54 161 GLU B O 1
ATOM 3499 N N . ALA B 1 170 ? 61.732 2.214 38.879 1.00 10.91 162 ALA B N 1
ATOM 3500 C CA . ALA B 1 170 ? 60.744 1.846 37.875 1.00 9.81 162 ALA B CA 1
ATOM 3501 C C . ALA B 1 170 ? 61.183 2.271 36.482 1.00 9.71 162 ALA B C 1
ATOM 3502 O O . ALA B 1 170 ? 60.992 1.521 35.518 1.00 10.20 162 ALA B O 1
ATOM 3504 N N . VAL B 1 171 ? 61.777 3.463 36.350 1.00 9.51 163 VAL B N 1
ATOM 3505 C CA . VAL B 1 171 ? 62.299 3.878 35.047 1.00 8.49 163 VAL B CA 1
ATOM 3506 C C . VAL B 1 171 ? 63.359 2.899 34.563 1.00 10.07 163 VAL B C 1
ATOM 3507 O O . VAL B 1 171 ? 63.358 2.480 33.400 1.00 11.43 163 VAL B O 1
ATOM 3511 N N . ASP B 1 172 ? 64.276 2.513 35.452 1.00 10.77 164 ASP B N 1
ATOM 3512 C CA . ASP B 1 172 ? 65.313 1.578 35.042 1.00 11.65 164 ASP B CA 1
ATOM 3513 C C . ASP B 1 172 ? 64.718 0.239 34.619 1.00 11.56 164 ASP B C 1
ATOM 3514 O O . ASP B 1 172 ? 65.136 -0.339 33.611 1.00 13.40 164 ASP B O 1
ATOM 3519 N N . ALA B 1 173 ? 63.718 -0.255 35.356 1.00 11.06 165 ALA B N 1
ATOM 3520 C CA . ALA B 1 173 ? 63.075 -1.506 34.968 1.00 10.59 165 ALA B CA 1
ATOM 3521 C C . ALA B 1 173 ? 62.410 -1.378 33.602 1.00 11.63 165 ALA B C 1
ATOM 3522 O O . ALA B 1 173 ? 62.467 -2.307 32.783 1.00 12.60 165 ALA B O 1
ATOM 3524 N N . CYS B 1 174 ? 61.776 -0.232 33.338 1.00 11.31 166 CYS B N 1
ATOM 3525 C CA . CYS B 1 174 ? 61.173 -0.015 32.027 1.00 10.52 166 CYS B CA 1
ATOM 3526 C C . CYS B 1 174 ? 62.224 -0.006 30.930 1.00 9.13 166 CYS B C 1
ATOM 3527 O O . CYS B 1 174 ? 61.996 -0.552 29.851 1.00 10.36 166 CYS B O 1
ATOM 3530 N N . ARG B 1 175 ? 63.369 0.647 31.178 1.00 10.81 167 ARG B N 1
ATOM 3531 C CA . ARG B 1 175 ? 64.421 0.728 30.166 1.00 13.27 167 ARG B CA 1
ATOM 3532 C C . ARG B 1 175 ? 65.004 -0.645 29.867 1.00 13.84 167 ARG B C 1
ATOM 3533 O O . ARG B 1 175 ? 65.342 -0.951 28.715 1.00 14.51 167 ARG B O 1
ATOM 3541 N N . THR B 1 176 ? 65.134 -1.485 30.894 1.00 13.11 168 THR B N 1
ATOM 3542 C CA . THR B 1 176 ? 65.625 -2.844 30.691 1.00 14.44 168 THR B CA 1
ATOM 3543 C C . THR B 1 176 ? 64.622 -3.659 29.888 1.00 14.45 168 THR B C 1
ATOM 3544 O O . THR B 1 176 ? 65.004 -4.473 29.036 1.00 15.70 168 THR B O 1
ATOM 3548 N N . LEU B 1 177 ? 63.330 -3.444 30.144 1.00 14.11 169 LEU B N 1
ATOM 3549 C CA . LEU B 1 177 ? 62.296 -4.118 29.371 1.00 14.27 169 LEU B CA 1
ATOM 3550 C C . LEU B 1 177 ? 62.289 -3.622 27.931 1.00 13.18 169 LEU B C 1
ATOM 3551 O O . LEU B 1 177 ? 62.166 -4.418 26.996 1.00 15.65 169 LEU B O 1
ATOM 3556 N N . ILE B 1 178 ? 62.446 -2.308 27.736 1.00 13.06 170 ILE B N 1
ATOM 3557 C CA . ILE B 1 178 ? 62.490 -1.734 26.389 1.00 14.20 170 ILE B CA 1
ATOM 3558 C C . ILE B 1 178 ? 63.634 -2.337 25.574 1.00 15.45 170 ILE B C 1
ATOM 3559 O O . ILE B 1 178 ? 63.497 -2.591 24.366 1.00 17.86 170 ILE B O 1
ATOM 3564 N N . ALA B 1 179 ? 64.771 -2.602 26.221 1.00 16.05 171 ALA B N 1
ATOM 3565 C CA . ALA B 1 179 ? 65.880 -3.242 25.527 1.00 17.34 171 ALA B CA 1
ATOM 3566 C C . ALA B 1 179 ? 65.531 -4.654 25.062 1.00 19.27 171 ALA B C 1
ATOM 3567 O O . ALA B 1 179 ? 66.246 -5.214 24.222 1.00 23.46 171 ALA B O 1
ATOM 3569 N N . ARG B 1 180 ? 64.447 -5.234 25.583 1.00 20.08 172 ARG B N 1
ATOM 3570 C CA . ARG B 1 180 ? 63.967 -6.547 25.171 1.00 21.83 172 ARG B CA 1
ATOM 3571 C C . ARG B 1 180 ? 63.020 -6.495 23.979 1.00 22.10 172 ARG B C 1
ATOM 3572 O O . ARG B 1 180 ? 62.687 -7.552 23.434 1.00 24.35 172 ARG B O 1
ATOM 3580 N N . GLY B 1 181 ? 62.553 -5.317 23.571 1.00 21.31 173 GLY B N 1
ATOM 3581 C CA . GLY B 1 181 ? 61.631 -5.252 22.459 1.00 20.00 173 GLY B CA 1
ATOM 3582 C C . GLY B 1 181 ? 60.728 -4.032 22.403 1.00 17.88 173 GLY B C 1
ATOM 3583 O O . GLY B 1 181 ? 60.734 -3.290 21.419 1.00 19.28 173 GLY B O 1
ATOM 3584 N N . PRO B 1 182 ? 59.918 -3.807 23.440 1.00 15.90 174 PRO B N 1
ATOM 3585 C CA . PRO B 1 182 ? 58.923 -2.727 23.365 1.00 14.92 174 PRO B CA 1
ATOM 3586 C C . PRO B 1 182 ? 59.588 -1.369 23.219 1.00 14.50 174 PRO B C 1
ATOM 3587 O O . PRO B 1 182 ? 60.688 -1.139 23.720 1.00 17.60 174 PRO B O 1
ATOM 3591 N N . LYS B 1 183 ? 58.905 -0.461 22.523 1.00 12.37 175 LYS B N 1
ATOM 3592 C CA . LYS B 1 183 ? 59.383 0.911 22.415 1.00 12.40 175 LYS B CA 1
ATOM 3593 C C . LYS B 1 183 ? 58.861 1.808 23.528 1.00 10.81 175 LYS B C 1
ATOM 3594 O O . LYS B 1 183 ? 59.484 2.833 23.831 1.00 14.63 175 LYS B O 1
ATOM 3596 N N . ILE B 1 184 ? 57.740 1.458 24.147 1.00 9.63 176 ILE B N 1
ATOM 3597 C CA . ILE B 1 184 ? 57.112 2.349 25.118 1.00 11.04 176 ILE B CA 1
ATOM 3598 C C . ILE B 1 184 ? 56.483 1.501 26.214 1.00 10.31 176 ILE B C 1
ATOM 3599 O O . ILE B 1 184 ? 55.855 0.476 25.935 1.00 9.47 176 ILE B O 1
ATOM 3604 N N . ILE B 1 185 ? 56.692 1.902 27.467 1.00 9.82 177 ILE B N 1
ATOM 3605 C CA . ILE B 1 185 ? 56.043 1.276 28.610 1.00 9.17 177 ILE B CA 1
ATOM 3606 C C . ILE B 1 185 ? 55.191 2.327 29.300 1.00 9.24 177 ILE B C 1
ATOM 3607 O O . ILE B 1 185 ? 55.689 3.401 29.656 1.00 9.47 177 ILE B O 1
ATOM 3612 N N . LEU B 1 186 ? 53.913 2.021 29.487 1.00 7.56 178 LEU B N 1
ATOM 3613 C CA . LEU B 1 186 ? 53.029 2.832 30.312 1.00 7.18 178 LEU B CA 1
ATOM 3614 C C . LEU B 1 186 ? 52.825 2.049 31.598 1.00 8.04 178 LEU B C 1
ATOM 3615 O O . LEU B 1 186 ? 52.224 0.975 31.578 1.00 9.47 178 LEU B O 1
ATOM 3620 N N . VAL B 1 187 ? 53.381 2.534 32.707 1.00 7.90 179 VAL B N 1
ATOM 3621 C CA . VAL B 1 187 ? 53.107 1.894 33.990 1.00 7.99 179 VAL B CA 1
ATOM 3622 C C . VAL B 1 187 ? 51.774 2.467 34.456 1.00 9.12 179 VAL B C 1
ATOM 3623 O O . VAL B 1 187 ? 51.701 3.611 34.912 1.00 9.60 179 VAL B O 1
ATOM 3627 N N . LYS B 1 188 ? 50.703 1.690 34.283 1.00 10.68 180 LYS B N 1
ATOM 3628 C CA . LYS B 1 188 ? 49.358 2.227 34.419 1.00 12.39 180 LYS B CA 1
ATOM 3629 C C . LYS B 1 188 ? 48.957 2.461 35.867 1.00 12.52 180 LYS B C 1
ATOM 3630 O O . LYS B 1 188 ? 47.956 3.146 36.111 1.00 13.97 180 LYS B O 1
ATOM 3636 N N . HIS B 1 189 ? 49.724 1.933 36.817 1.00 12.28 181 HIS B N 1
ATOM 3637 C CA . HIS B 1 189 ? 49.583 2.279 38.228 1.00 11.59 181 HIS B CA 1
ATOM 3638 C C . HIS B 1 189 ? 50.929 1.983 38.870 1.00 13.73 181 HIS B C 1
ATOM 3639 O O . HIS B 1 189 ? 51.344 0.821 38.940 1.00 14.96 181 HIS B O 1
ATOM 3646 N N . LEU B 1 190 ? 51.608 3.027 39.321 1.00 12.54 182 LEU B N 1
ATOM 3647 C CA . LEU B 1 190 ? 52.950 2.917 39.863 1.00 13.67 182 LEU B CA 1
ATOM 3648 C C . LEU B 1 190 ? 52.878 3.065 41.371 1.00 13.69 182 LEU B C 1
ATOM 3649 O O . LEU B 1 190 ? 52.208 3.972 41.879 1.00 14.58 182 LEU B O 1
ATOM 3654 N N . HIS B 1 191 ? 53.556 2.171 42.082 1.00 16.68 183 HIS B N 1
ATOM 3655 C CA . HIS B 1 191 ? 53.663 2.261 43.533 1.00 19.82 183 HIS B CA 1
ATOM 3656 C C . HIS B 1 191 ? 54.951 3.006 43.865 1.00 22.73 183 HIS B C 1
ATOM 3657 O O . HIS B 1 191 ? 56.049 2.464 43.703 1.00 27.78 183 HIS B O 1
ATOM 3664 N N . ASP B 1 192 ? 54.813 4.252 44.325 1.00 19.71 184 ASP B N 1
ATOM 3665 C CA . ASP B 1 192 ? 55.933 5.123 44.672 1.00 20.73 184 ASP B CA 1
ATOM 3666 C C . ASP B 1 192 ? 55.920 5.336 46.182 1.00 23.32 184 ASP B C 1
ATOM 3667 O O . ASP B 1 192 ? 55.076 6.075 46.703 1.00 24.01 184 ASP B O 1
ATOM 3672 N N . ARG B 1 193 ? 56.874 4.714 46.882 1.00 22.74 185 ARG B N 1
ATOM 3673 C CA . ARG B 1 193 ? 56.904 4.836 48.336 1.00 25.51 185 ARG B CA 1
ATOM 3674 C C . ARG B 1 193 ? 57.182 6.262 48.805 1.00 27.82 185 ARG B C 1
ATOM 3675 O O . ARG B 1 193 ? 56.928 6.576 49.972 1.00 30.39 185 ARG B O 1
ATOM 3683 N N . ASN B 1 194 ? 57.684 7.131 47.930 1.00 26.55 186 ASN B N 1
ATOM 3684 C CA . ASN B 1 194 ? 57.938 8.522 48.277 1.00 26.77 186 ASN B CA 1
ATOM 3685 C C . ASN B 1 194 ? 56.762 9.436 47.964 1.00 27.05 186 ASN B C 1
ATOM 3686 O O . ASN B 1 194 ? 56.857 10.646 48.194 1.00 27.80 186 ASN B O 1
ATOM 3691 N N . SER B 1 195 ? 55.669 8.896 47.444 1.00 26.68 187 SER B N 1
ATOM 3692 C CA . SER B 1 195 ? 54.510 9.695 47.098 1.00 26.68 187 SER B CA 1
ATOM 3693 C C . SER B 1 195 ? 53.491 9.678 48.233 1.00 29.75 187 SER B C 1
ATOM 3694 O O . SER B 1 195 ? 53.386 8.690 48.966 1.00 30.66 187 SER B O 1
ATOM 3697 N N . PRO B 1 196 ? 52.734 10.764 48.405 1.00 31.16 188 PRO B N 1
ATOM 3698 C CA . PRO B 1 196 ? 51.627 10.744 49.368 1.00 32.06 188 PRO B CA 1
ATOM 3699 C C . PRO B 1 196 ? 50.628 9.644 49.043 1.00 30.58 188 PRO B C 1
ATOM 3700 O O . PRO B 1 196 ? 50.425 9.271 47.883 1.00 28.89 188 PRO B O 1
ATOM 3704 N N . ALA B 1 197 ? 49.989 9.130 50.096 1.00 30.91 189 ALA B N 1
ATOM 3705 C CA . ALA B 1 197 ? 49.072 8.007 49.948 1.00 31.73 189 ALA B CA 1
ATOM 3706 C C . ALA B 1 197 ? 47.852 8.344 49.101 1.00 30.34 189 ALA B C 1
ATOM 3707 O O . ALA B 1 197 ? 47.219 7.432 48.560 1.00 31.70 189 ALA B O 1
ATOM 3709 N N . ASP B 1 198 ? 47.501 9.621 48.973 1.00 28.75 190 ASP B N 1
ATOM 3710 C CA . ASP B 1 198 ? 46.292 10.017 48.263 1.00 27.54 190 ASP B CA 1
ATOM 3711 C C . ASP B 1 198 ? 46.526 10.302 46.781 1.00 23.40 190 ASP B C 1
ATOM 3712 O O . ASP B 1 198 ? 45.644 10.871 46.131 1.00 21.63 190 ASP B O 1
ATOM 3717 N N . ARG B 1 199 ? 47.683 9.923 46.239 1.00 19.95 191 ARG B N 1
ATOM 3718 C CA . ARG B 1 199 ? 48.010 10.128 44.832 1.00 17.91 191 ARG B CA 1
ATOM 3719 C C . ARG B 1 199 ? 48.016 8.800 44.086 1.00 14.14 191 ARG B C 1
ATOM 3720 O O . ARG B 1 199 ? 48.558 7.803 44.579 1.00 15.70 191 ARG B O 1
ATOM 3728 N N . PHE B 1 200 ? 47.442 8.810 42.880 1.00 12.51 192 PHE B N 1
ATOM 3729 C CA . PHE B 1 200 ? 47.516 7.700 41.932 1.00 11.00 192 PHE B CA 1
ATOM 3730 C C . PHE B 1 200 ? 48.593 8.058 40.908 1.00 10.53 192 PHE B C 1
ATOM 3731 O O . PHE B 1 200 ? 48.415 8.990 40.113 1.00 11.11 192 PHE B O 1
ATOM 3739 N N . ASN B 1 201 ? 49.695 7.308 40.914 1.00 10.11 193 ASN B N 1
ATOM 3740 C CA . ASN B 1 201 ? 50.856 7.599 40.076 1.00 10.02 193 ASN B CA 1
ATOM 3741 C C . ASN B 1 201 ? 50.833 6.752 38.812 1.00 8.75 193 ASN B C 1
ATOM 3742 O O . ASN B 1 201 ? 50.450 5.580 38.849 1.00 8.68 193 ASN B O 1
ATOM 3747 N N . MET B 1 202 ? 51.241 7.359 37.694 1.00 7.90 194 MET B N 1
ATOM 3748 C CA . MET B 1 202 ? 51.489 6.653 36.443 1.00 8.65 194 MET B CA 1
ATOM 3749 C C . MET B 1 202 ? 52.821 7.119 35.879 1.00 8.62 194 MET B C 1
ATOM 3750 O O . MET B 1 202 ? 53.314 8.199 36.206 1.00 10.10 194 MET B O 1
ATOM 3755 N N . LEU B 1 203 ? 53.386 6.312 34.990 1.00 8.60 195 LEU B N 1
ATOM 3756 C CA . LEU B 1 203 ? 54.690 6.611 34.415 1.00 8.78 195 LEU B CA 1
ATOM 3757 C C . LEU B 1 203 ? 54.654 6.211 32.952 1.00 8.59 195 LEU B C 1
ATOM 3758 O O . LEU B 1 203 ? 54.070 5.184 32.610 1.00 11.06 195 LEU B O 1
ATOM 3763 N N . ALA B 1 204 ? 55.256 7.021 32.082 1.00 8.41 196 ALA B N 1
ATOM 3764 C CA . ALA B 1 204 ? 55.441 6.640 30.683 1.00 8.67 196 ALA B CA 1
ATOM 3765 C C . ALA B 1 204 ? 56.919 6.726 30.344 1.00 8.99 196 ALA B C 1
ATOM 3766 O O . ALA B 1 204 ? 57.550 7.755 30.594 1.00 10.54 196 ALA B O 1
ATOM 3768 N N . VAL B 1 205 ? 57.470 5.660 29.766 1.00 8.66 197 VAL B N 1
ATOM 3769 C CA . VAL B 1 205 ? 58.909 5.568 29.535 1.00 9.62 197 VAL B CA 1
ATOM 3770 C C . VAL B 1 205 ? 59.178 5.087 28.113 1.00 10.14 197 VAL B C 1
ATOM 3771 O O . VAL B 1 205 ? 58.574 4.112 27.657 1.00 11.01 197 VAL B O 1
ATOM 3775 N N . THR B 1 206 ? 60.098 5.763 27.422 1.00 9.81 198 THR B N 1
ATOM 3776 C CA . THR B 1 206 ? 60.696 5.259 26.194 1.00 10.73 198 THR B CA 1
ATOM 3777 C C . THR B 1 206 ? 62.202 5.205 26.400 1.00 12.04 198 THR B C 1
ATOM 3778 O O . THR B 1 206 ? 62.707 5.492 27.490 1.00 13.09 198 THR B O 1
ATOM 3782 N N . GLU B 1 207 ? 62.931 4.832 25.346 1.00 13.89 199 GLU B N 1
ATOM 3783 C CA . GLU B 1 207 ? 64.386 4.810 25.463 1.00 15.43 199 GLU B CA 1
ATOM 3784 C C . GLU B 1 207 ? 64.942 6.184 25.812 1.00 15.37 199 GLU B C 1
ATOM 3785 O O . GLU B 1 207 ? 65.962 6.281 26.505 1.00 18.31 199 GLU B O 1
ATOM 3791 N N . THR B 1 208 ? 64.266 7.261 25.385 1.00 15.33 200 THR B N 1
ATOM 3792 C CA . THR B 1 208 ? 64.793 8.609 25.569 1.00 17.20 200 THR B CA 1
ATOM 3793 C C . THR B 1 208 ? 63.949 9.521 26.452 1.00 14.88 200 THR B C 1
ATOM 3794 O O . THR B 1 208 ? 64.426 10.600 26.818 1.00 17.90 200 THR B O 1
ATOM 3798 N N . GLU B 1 209 ? 62.717 9.149 26.787 1.00 12.27 201 GLU B N 1
ATOM 3799 C CA . GLU B 1 209 ? 61.853 9.997 27.592 1.00 14.66 201 GLU B CA 1
ATOM 3800 C C . GLU B 1 209 ? 61.354 9.230 28.807 1.00 11.52 201 GLU B C 1
ATOM 3801 O O . GLU B 1 209 ? 61.242 8.000 28.787 1.00 11.86 201 GLU B O 1
ATOM 3807 N N . ALA B 1 210 ? 61.044 9.974 29.866 1.00 11.52 202 ALA B N 1
ATOM 3808 C CA . ALA B 1 210 ? 60.378 9.401 31.028 1.00 10.65 202 ALA B CA 1
ATOM 3809 C C . ALA B 1 210 ? 59.545 10.495 31.674 1.00 9.75 202 ALA B C 1
ATOM 3810 O O . ALA B 1 210 ? 60.070 11.564 32.008 1.00 12.26 202 ALA B O 1
ATOM 3812 N N . TRP B 1 211 ? 58.252 10.234 31.833 1.00 9.73 203 TRP B N 1
ATOM 3813 C CA . TRP B 1 211 ? 57.309 11.206 32.362 1.00 10.35 203 TRP B CA 1
ATOM 3814 C C . TRP B 1 211 ? 56.543 10.555 33.497 1.00 10.36 203 TRP B C 1
ATOM 3815 O O . TRP B 1 211 ? 56.026 9.448 33.333 1.00 11.90 203 TRP B O 1
ATOM 3826 N N . ILE B 1 212 ? 56.482 11.233 34.644 1.00 9.50 204 ILE B N 1
ATOM 3827 C CA . ILE B 1 212 ? 55.717 10.774 35.798 1.00 10.72 204 ILE B CA 1
ATOM 3828 C C . ILE B 1 212 ? 54.553 11.736 35.993 1.00 9.72 204 ILE B C 1
ATOM 3829 O O . ILE B 1 212 ? 54.677 12.937 35.730 1.00 10.68 204 ILE B O 1
ATOM 3834 N N . GLY B 1 213 ? 53.408 11.209 36.415 1.00 9.40 205 GLY B N 1
ATOM 3835 C CA . GLY B 1 213 ? 52.255 12.060 36.633 1.00 10.72 205 GLY B CA 1
ATOM 3836 C C . GLY B 1 213 ? 51.365 11.459 37.696 1.00 9.30 205 GLY B C 1
ATOM 3837 O O . GLY B 1 213 ? 51.511 10.290 38.065 1.00 10.24 205 GLY B O 1
ATOM 3838 N N . GLN B 1 214 ? 50.441 12.279 38.199 1.00 10.89 206 GLN B N 1
ATOM 3839 C CA . GLN B 1 214 ? 49.573 11.864 39.291 1.00 10.89 206 GLN B CA 1
ATOM 3840 C C . GLN B 1 214 ? 48.178 12.422 39.090 1.00 10.14 206 GLN B C 1
ATOM 3841 O O . GLN B 1 214 ? 48.013 13.561 38.647 1.00 12.54 206 GLN B O 1
ATOM 3847 N N . ARG B 1 215 ? 47.182 11.626 39.449 1.00 10.39 207 ARG B N 1
ATOM 3848 C CA . ARG B 1 215 ? 45.815 12.084 39.628 1.00 11.78 207 ARG B CA 1
ATOM 3849 C C . ARG B 1 215 ? 45.362 11.658 41.014 1.00 11.87 207 ARG B C 1
ATOM 3850 O O . ARG B 1 215 ? 46.027 10.855 41.676 1.00 11.75 207 ARG B O 1
ATOM 3858 N N . PRO B 1 216 ? 44.253 12.208 41.511 1.00 13.63 208 PRO B N 1
ATOM 3859 C CA . PRO B 1 216 ? 43.808 11.841 42.863 1.00 14.48 208 PRO B CA 1
ATOM 3860 C C . PRO B 1 216 ? 43.449 10.365 42.973 1.00 13.11 208 PRO B C 1
ATOM 3861 O O . PRO B 1 216 ? 42.866 9.768 42.062 1.00 13.74 208 PRO B O 1
ATOM 3865 N N . LEU B 1 217 ? 43.812 9.771 44.107 1.00 14.02 209 LEU B N 1
ATOM 3866 C CA . LEU B 1 217 ? 43.439 8.394 44.405 1.00 16.39 209 LEU B CA 1
ATOM 3867 C C . LEU B 1 217 ? 42.153 8.412 45.226 1.00 16.69 209 LEU B C 1
ATOM 3868 O O . LEU B 1 217 ? 42.125 8.978 46.326 1.00 21.19 209 LEU B O 1
ATOM 3873 N N . TYR B 1 218 ? 41.090 7.817 44.685 1.00 15.06 210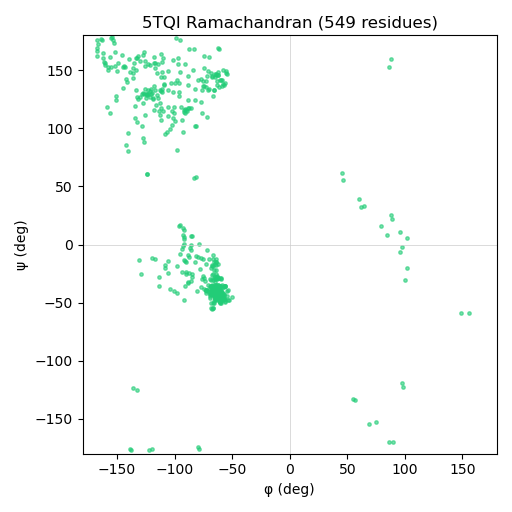 TYR B N 1
ATOM 3874 C CA . TYR B 1 218 ? 39.796 7.764 45.355 1.00 14.07 210 TYR B CA 1
ATOM 3875 C C . TYR B 1 218 ? 39.638 6.444 46.096 1.00 15.56 210 TYR B C 1
ATOM 3876 O O . TYR B 1 218 ? 40.000 5.385 45.580 1.00 19.61 210 TYR B O 1
ATOM 3885 N N . ALA B 1 219 ? 39.081 6.509 47.304 1.00 16.13 211 ALA B N 1
ATOM 3886 C CA . ALA B 1 219 ? 38.934 5.326 48.151 1.00 16.67 211 ALA B CA 1
ATOM 3887 C C . ALA B 1 219 ? 37.514 4.775 48.015 1.00 14.76 211 ALA B C 1
ATOM 3888 O O . ALA B 1 219 ? 36.636 5.019 48.842 1.00 20.02 211 ALA B O 1
ATOM 3890 N N . PHE B 1 220 ? 37.294 4.008 46.948 1.00 15.38 212 PHE B N 1
ATOM 3891 C CA . PHE B 1 220 ? 35.994 3.388 46.745 1.00 14.64 212 PHE B CA 1
ATOM 3892 C C . PHE B 1 220 ? 35.786 2.262 47.755 1.00 17.85 212 PHE B C 1
ATOM 3893 O O . PHE B 1 220 ? 36.730 1.544 48.099 1.00 18.87 212 PHE B O 1
ATOM 3901 N N . PRO B 1 221 ? 34.549 2.062 48.216 1.00 20.98 213 PRO B N 1
ATOM 3902 C CA . PRO B 1 221 ? 34.266 0.877 49.040 1.00 23.51 213 PRO B CA 1
ATOM 3903 C C . PRO B 1 221 ? 34.463 -0.416 48.275 1.00 25.52 213 PRO B C 1
ATOM 3904 O O . PRO B 1 221 ? 34.893 -1.420 48.856 1.00 28.37 213 PRO B O 1
ATOM 3908 N N . ARG B 1 222 ? 34.154 -0.418 46.984 1.00 26.36 214 ARG B N 1
ATOM 3909 C CA . ARG B 1 222 ? 34.488 -1.510 46.081 1.00 28.53 214 ARG B CA 1
ATOM 3910 C C . ARG B 1 222 ? 35.056 -0.861 44.829 1.00 28.96 214 ARG B C 1
ATOM 3911 O O . ARG B 1 222 ? 34.368 -0.067 44.176 1.00 28.08 214 ARG B O 1
ATOM 3913 N N . HIS B 1 223 ? 36.302 -1.176 44.505 1.00 29.44 215 HIS B N 1
ATOM 3914 C CA . HIS B 1 223 ? 36.972 -0.466 43.421 1.00 28.66 215 HIS B CA 1
ATOM 3915 C C . HIS B 1 223 ? 36.380 -0.862 42.074 1.00 22.98 215 HIS B C 1
ATOM 3916 O O . HIS B 1 223 ? 36.202 -2.058 41.807 1.00 21.42 215 HIS B O 1
ATOM 3923 N N . PRO B 1 224 ? 36.065 0.099 41.202 1.00 18.73 216 PRO B N 1
ATOM 3924 C CA . PRO B 1 224 ? 35.466 -0.248 39.912 1.00 17.17 216 PRO B CA 1
ATOM 3925 C C . PRO B 1 224 ? 36.400 -1.104 39.080 1.00 16.23 216 PRO B C 1
ATOM 3926 O O . PRO B 1 224 ? 37.624 -0.969 39.127 1.00 19.72 216 PRO B O 1
ATOM 3930 N N . VAL B 1 225 ? 35.799 -1.990 38.332 1.00 14.53 217 VAL B N 1
ATOM 3931 C CA . VAL B 1 225 ? 36.508 -2.807 37.368 1.00 11.45 217 VAL B CA 1
ATOM 3932 C C . VAL B 1 225 ? 36.654 -1.998 36.088 1.00 11.33 217 VAL B C 1
ATOM 3933 O O . VAL B 1 225 ? 35.853 -1.101 35.799 1.00 13.52 217 VAL B O 1
ATOM 3937 N N . GLY B 1 226 ? 37.719 -2.258 35.348 1.00 12.63 218 GLY B N 1
ATOM 3938 C CA . GLY B 1 226 ? 37.861 -1.686 34.028 1.00 9.40 218 GLY B CA 1
ATOM 3939 C C . GLY B 1 226 ? 38.704 -0.434 33.934 1.00 7.89 218 GLY B C 1
ATOM 3940 O O . GLY B 1 226 ? 38.884 0.077 32.821 1.00 8.86 218 GLY B O 1
ATOM 3941 N N . VAL B 1 227 ? 39.225 0.083 35.054 1.00 8.58 219 VAL B N 1
ATOM 3942 C CA . VAL B 1 227 ? 40.061 1.285 34.988 1.00 8.75 219 VAL B CA 1
ATOM 3943 C C . VAL B 1 227 ? 41.348 1.011 34.216 1.00 9.66 219 VAL B C 1
ATOM 3944 O O . VAL B 1 227 ? 41.803 1.847 33.428 1.00 10.79 219 VAL B O 1
ATOM 3948 N N . GLY B 1 228 ? 41.961 -0.160 34.430 1.00 9.32 220 GLY B N 1
ATOM 3949 C CA . GLY B 1 228 ? 43.161 -0.488 33.677 1.00 9.29 220 GLY B CA 1
ATOM 3950 C C . GLY B 1 228 ? 42.892 -0.617 32.190 1.00 9.81 220 GLY B C 1
ATOM 3951 O O . GLY B 1 228 ? 43.686 -0.158 31.362 1.00 10.58 220 GLY B O 1
ATOM 3952 N N . ASP B 1 229 ? 41.767 -1.245 31.831 1.00 9.27 221 ASP B N 1
ATOM 3953 C CA . ASP B 1 229 ? 41.410 -1.377 30.421 1.00 8.17 221 ASP B CA 1
ATOM 3954 C C . ASP B 1 229 ? 41.157 -0.010 29.805 1.00 6.89 221 ASP B C 1
ATOM 3955 O O . ASP B 1 229 ? 41.573 0.262 28.672 1.00 8.99 221 ASP B O 1
ATOM 3960 N N . LEU B 1 230 ? 40.472 0.861 30.544 1.00 7.97 222 LEU B N 1
ATOM 3961 C CA . LEU B 1 230 ? 40.207 2.215 30.075 1.00 7.31 222 LEU B CA 1
ATOM 3962 C C . LEU B 1 230 ? 41.503 2.986 29.871 1.00 7.13 222 LEU B C 1
ATOM 3963 O O . LEU B 1 230 ? 41.672 3.681 28.865 1.00 9.30 222 LEU B O 1
ATOM 3968 N N . THR B 1 231 ? 42.424 2.872 30.828 1.00 8.07 223 THR B N 1
ATOM 3969 C CA . THR B 1 231 ? 43.701 3.571 30.756 1.00 5.78 223 THR B CA 1
ATOM 3970 C C . THR B 1 231 ? 44.493 3.165 29.518 1.00 6.20 223 THR B C 1
ATOM 3971 O O . THR B 1 231 ? 44.975 4.024 28.765 1.00 8.54 223 THR B O 1
ATOM 3975 N N . SER B 1 232 ? 44.654 1.854 29.295 1.00 6.98 224 SER B N 1
ATOM 3976 C CA . SER B 1 232 ? 45.421 1.398 28.139 1.00 7.29 224 SER B CA 1
ATOM 3977 C C . SER B 1 232 ? 44.765 1.839 26.838 1.00 5.93 224 SER B C 1
ATOM 3978 O O . SER B 1 232 ? 45.454 2.256 25.895 1.00 8.22 224 SER B O 1
ATOM 3981 N N . ALA B 1 233 ? 43.429 1.749 26.768 1.00 7.31 225 ALA B N 1
ATOM 3982 C CA . ALA B 1 233 ? 42.717 2.091 25.540 1.00 7.28 225 ALA B CA 1
ATOM 3983 C C . ALA B 1 233 ? 42.873 3.566 25.201 1.00 7.46 225 ALA B C 1
ATOM 3984 O O . ALA B 1 233 ? 43.138 3.925 24.048 1.00 8.63 225 ALA B O 1
ATOM 3986 N N . ILE B 1 234 ? 42.696 4.444 26.190 1.00 6.79 226 ILE B N 1
ATOM 3987 C CA . ILE B 1 234 ? 42.849 5.871 25.918 1.00 7.50 226 ILE B CA 1
ATOM 3988 C C . ILE B 1 234 ? 44.264 6.179 25.446 1.00 6.99 226 ILE B C 1
ATOM 3989 O O . ILE B 1 234 ? 44.464 6.948 24.495 1.00 8.44 226 ILE B O 1
ATOM 3994 N N . PHE B 1 235 ? 45.268 5.590 26.099 1.00 7.28 227 PHE B N 1
ATOM 3995 C CA . PHE B 1 235 ? 46.649 5.842 25.700 1.00 8.00 227 PHE B CA 1
ATOM 3996 C C . PHE B 1 235 ? 46.890 5.389 24.263 1.00 7.79 227 PHE B C 1
ATOM 3997 O O . PHE B 1 235 ? 47.514 6.104 23.467 1.00 8.81 227 PHE B O 1
ATOM 4005 N N . VAL B 1 236 ? 46.412 4.191 23.920 1.00 6.96 228 VAL B N 1
ATOM 4006 C CA . VAL B 1 236 ? 46.555 3.683 22.559 1.00 8.39 228 VAL B CA 1
ATOM 4007 C C . VAL B 1 236 ? 45.894 4.625 21.556 1.00 8.89 228 VAL B C 1
ATOM 4008 O O . VAL B 1 236 ? 46.479 4.963 20.518 1.00 9.16 228 VAL B O 1
ATOM 4012 N N . ALA B 1 237 ? 44.670 5.072 21.858 1.00 8.35 229 ALA B N 1
ATOM 4013 C CA . ALA B 1 237 ? 43.959 5.967 20.947 1.00 7.58 229 ALA B CA 1
ATOM 4014 C C . ALA B 1 237 ? 44.706 7.284 20.760 1.00 7.95 229 ALA B C 1
ATOM 4015 O O . ALA B 1 237 ? 44.821 7.781 19.632 1.00 10.05 229 ALA B O 1
ATOM 4017 N N . ARG B 1 238 ? 45.225 7.866 21.852 1.00 7.48 230 ARG B N 1
ATOM 4018 C CA . ARG B 1 238 ? 45.952 9.129 21.731 1.00 9.26 230 ARG B CA 1
ATOM 4019 C C . ARG B 1 238 ? 47.225 8.958 20.915 1.00 9.76 230 ARG B C 1
ATOM 4020 O O . ARG B 1 238 ? 47.603 9.852 20.151 1.00 10.88 230 ARG B O 1
ATOM 4028 N N . ARG B 1 239 ? 47.905 7.821 21.068 1.00 9.91 231 ARG B N 1
ATOM 4029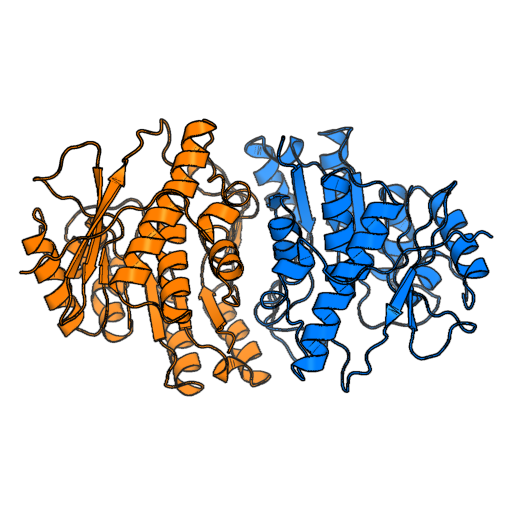 C CA . ARG B 1 239 ? 49.087 7.574 20.249 1.00 10.21 231 ARG B CA 1
ATOM 4030 C C . ARG B 1 239 ? 48.713 7.434 18.776 1.00 9.51 231 ARG B C 1
ATOM 4031 O O . ARG B 1 239 ? 49.414 7.956 17.895 1.00 12.26 231 ARG B O 1
ATOM 4039 N N . LEU B 1 240 ? 47.597 6.751 18.488 1.00 10.01 232 LEU B N 1
ATOM 4040 C CA . LEU B 1 240 ? 47.140 6.636 17.104 1.00 10.20 232 LEU B CA 1
ATOM 4041 C C . LEU B 1 240 ? 46.731 7.983 16.525 1.00 12.22 232 LEU B C 1
ATOM 4042 O O . LEU B 1 240 ? 46.911 8.216 15.323 1.00 14.62 232 LEU B O 1
ATOM 4047 N N . ARG B 1 241 ? 46.196 8.883 17.354 1.00 11.92 233 ARG B N 1
ATOM 4048 C CA . ARG B 1 241 ? 45.903 10.236 16.890 1.00 13.41 233 ARG B CA 1
ATOM 4049 C C . ARG B 1 241 ? 47.157 11.072 16.669 1.00 14.52 233 ARG B C 1
ATOM 4050 O O . ARG B 1 241 ? 47.036 12.211 16.208 1.00 16.40 233 ARG B O 1
ATOM 4058 N N . GLY B 1 242 ? 48.339 10.555 16.992 1.00 13.24 234 GLY B N 1
ATOM 4059 C CA . GLY B 1 242 ? 49.581 11.253 16.737 1.00 12.68 234 GLY B CA 1
ATOM 4060 C C . GLY B 1 242 ? 50.142 12.046 17.895 1.00 13.46 234 GLY B C 1
ATOM 4061 O O . GLY B 1 242 ? 51.079 12.828 17.687 1.00 15.65 234 GLY B O 1
ATOM 4062 N N . ASP B 1 243 ? 49.605 11.876 19.101 1.00 13.04 235 ASP B N 1
ATOM 4063 C CA . ASP B 1 243 ? 50.127 12.589 20.262 1.00 12.60 235 ASP B CA 1
ATOM 4064 C C . ASP B 1 243 ? 51.560 12.167 20.565 1.00 12.87 235 ASP B C 1
ATOM 4065 O O . ASP B 1 243 ? 51.944 11.006 20.396 1.00 13.25 235 ASP B O 1
ATOM 4070 N N . SER B 1 244 ? 52.343 13.123 21.055 1.00 13.29 236 SER B N 1
ATOM 4071 C CA . SER B 1 244 ? 53.628 12.820 21.661 1.00 12.37 236 SER B CA 1
ATOM 4072 C C . SER B 1 244 ? 53.436 11.922 22.886 1.00 11.78 236 SER B C 1
ATOM 4073 O O . SER B 1 244 ? 52.319 11.722 23.386 1.00 11.67 236 SER B O 1
ATOM 4076 N N . VAL B 1 245 ? 54.552 11.375 23.379 1.00 12.30 237 VAL B N 1
ATOM 4077 C CA . VAL B 1 245 ? 54.487 10.557 24.587 1.00 12.53 237 VAL B CA 1
ATOM 4078 C C . VAL B 1 245 ? 53.859 11.351 25.723 1.00 10.49 237 VAL B C 1
ATOM 4079 O O . VAL B 1 245 ? 52.922 10.891 26.388 1.00 10.03 237 VAL B O 1
ATOM 4083 N N . ARG B 1 246 ? 54.355 12.567 25.950 1.00 10.35 238 ARG B N 1
ATOM 4084 C CA . ARG B 1 246 ? 53.844 13.370 27.053 1.00 10.17 238 ARG B CA 1
ATOM 4085 C C . ARG B 1 246 ? 52.370 13.720 26.863 1.00 10.51 238 ARG B C 1
ATOM 4086 O O . ARG B 1 246 ? 51.580 13.635 27.811 1.00 10.94 238 ARG B O 1
ATOM 4094 N N . ALA B 1 247 ? 51.979 14.128 25.650 1.00 10.21 239 ALA B N 1
ATOM 4095 C CA . ALA B 1 247 ? 50.590 14.521 25.430 1.00 10.07 239 ALA B CA 1
ATOM 4096 C C . ALA B 1 247 ? 49.654 13.332 25.581 1.00 9.10 239 ALA B C 1
ATOM 4097 O O . ALA B 1 247 ? 48.574 13.452 26.182 1.00 9.60 239 ALA B O 1
ATOM 4099 N N . ALA B 1 248 ? 50.048 12.175 25.044 1.00 9.29 240 ALA B N 1
ATOM 4100 C CA . ALA B 1 248 ? 49.214 10.984 25.194 1.00 8.11 240 ALA B CA 1
ATOM 4101 C C . ALA B 1 248 ? 49.098 10.606 26.659 1.00 8.25 240 ALA B C 1
ATOM 4102 O O . ALA B 1 248 ? 48.014 10.251 27.141 1.00 8.99 240 ALA B O 1
ATOM 4104 N N . PHE B 1 249 ? 50.213 10.692 27.378 1.00 9.03 241 PHE B N 1
ATOM 4105 C CA . PHE B 1 249 ? 50.241 10.386 28.801 1.00 8.22 241 PHE B CA 1
ATOM 4106 C C . PHE B 1 249 ? 49.327 11.324 29.583 1.00 8.27 241 PHE B C 1
ATOM 4107 O O . PHE B 1 249 ? 48.526 10.880 30.412 1.00 9.31 241 PHE B O 1
ATOM 4115 N N . GLU B 1 250 ? 49.443 12.634 29.341 1.00 8.23 242 GLU B N 1
ATOM 4116 C CA . GLU B 1 250 ? 48.643 13.599 30.093 1.00 8.53 242 GLU B CA 1
ATOM 4117 C C . GLU B 1 250 ? 47.158 13.483 29.763 1.00 7.40 242 GLU B C 1
ATOM 4118 O O . GLU B 1 250 ? 46.305 13.607 30.657 1.00 9.48 242 GLU B O 1
ATOM 4124 N N . HIS B 1 251 ? 46.817 13.264 28.485 1.00 6.77 243 HIS B N 1
ATOM 4125 C CA . HIS B 1 251 ? 45.408 13.103 28.154 1.00 6.46 243 HIS B CA 1
ATOM 4126 C C . HIS B 1 251 ? 44.832 11.865 28.834 1.00 6.30 243 HIS B C 1
ATOM 4127 O O . HIS B 1 251 ? 43.689 11.880 29.309 1.00 8.91 243 HIS B O 1
ATOM 4134 N N . THR B 1 252 ? 45.603 10.776 28.868 1.00 6.53 244 THR B N 1
ATOM 4135 C CA . THR B 1 252 ? 45.154 9.560 29.535 1.00 7.36 244 THR B CA 1
ATOM 4136 C C . THR B 1 252 ? 44.883 9.819 31.011 1.00 7.65 244 THR B C 1
ATOM 4137 O O . THR B 1 252 ? 43.818 9.472 31.538 1.00 8.07 244 THR B O 1
ATOM 4141 N N . LEU B 1 253 ? 45.825 10.473 31.683 1.00 6.17 245 LEU B N 1
ATOM 4142 C CA . LEU B 1 253 ? 45.678 10.736 33.107 1.00 6.64 245 LEU B CA 1
ATOM 4143 C C . LEU B 1 253 ? 44.433 11.573 33.372 1.00 7.12 245 LEU B C 1
ATOM 4144 O O . LEU B 1 253 ? 43.646 11.271 34.275 1.00 8.69 245 LEU B O 1
ATOM 4149 N N . ALA B 1 254 ? 44.229 12.618 32.571 1.00 7.97 246 ALA B N 1
ATOM 4150 C CA . ALA B 1 254 ? 43.123 13.540 32.805 1.00 7.50 246 ALA B CA 1
ATOM 4151 C C . ALA B 1 254 ? 41.787 12.902 32.440 1.00 7.56 246 ALA B C 1
ATOM 4152 O O . ALA B 1 254 ? 40.780 13.114 33.131 1.00 8.12 246 ALA B O 1
ATOM 4154 N N . ALA B 1 255 ? 41.751 12.142 31.339 1.00 7.07 247 ALA B N 1
ATOM 4155 C CA . ALA B 1 255 ? 40.503 11.498 30.929 1.00 7.68 247 ALA B CA 1
ATOM 4156 C C . ALA B 1 255 ? 40.106 10.390 31.898 1.00 7.44 247 ALA B C 1
ATOM 4157 O O . ALA B 1 255 ? 38.921 10.244 32.235 1.00 8.04 247 ALA B O 1
ATOM 4159 N N . VAL B 1 256 ? 41.074 9.594 32.357 1.00 6.44 248 VAL B N 1
ATOM 4160 C CA . VAL B 1 256 ? 40.755 8.558 33.335 1.00 5.66 248 VAL B CA 1
ATOM 4161 C C . VAL B 1 256 ? 40.276 9.189 34.634 1.00 6.30 248 VAL B C 1
ATOM 4162 O O . VAL B 1 256 ? 39.286 8.740 35.229 1.00 8.48 248 VAL B O 1
ATOM 4166 N N . HIS B 1 257 ? 40.954 10.250 35.084 1.00 6.49 249 HIS B N 1
ATOM 4167 C CA . HIS B 1 257 ? 40.481 10.966 36.265 1.00 6.33 249 HIS B CA 1
ATOM 4168 C C . HIS B 1 257 ? 39.018 11.369 36.120 1.00 7.58 249 HIS B C 1
ATOM 4169 O O . HIS B 1 257 ? 38.210 11.164 37.031 1.00 8.84 249 HIS B O 1
ATOM 4176 N N . ALA B 1 258 ? 38.658 11.948 34.971 1.00 7.98 250 ALA B N 1
ATOM 4177 C CA . ALA B 1 258 ? 37.288 12.417 34.797 1.00 7.34 250 ALA B CA 1
ATOM 4178 C C . ALA B 1 258 ? 36.287 11.276 34.932 1.00 8.06 250 ALA B C 1
ATOM 4179 O O . ALA B 1 258 ? 35.225 11.445 35.545 1.00 9.65 250 ALA B O 1
ATOM 4181 N N . VAL B 1 259 ? 36.600 10.109 34.361 1.00 7.22 251 VAL B N 1
ATOM 4182 C CA . VAL B 1 259 ? 35.674 8.983 34.452 1.00 7.26 251 VAL B CA 1
ATOM 4183 C C . VAL B 1 259 ? 35.605 8.455 35.879 1.00 7.15 251 VAL B C 1
ATOM 4184 O O . VAL B 1 259 ? 34.519 8.163 36.400 1.00 8.57 251 VAL B O 1
ATOM 4188 N N . VAL B 1 260 ? 36.760 8.305 36.528 1.00 6.65 252 VAL B N 1
ATOM 4189 C CA . VAL B 1 260 ? 36.785 7.783 37.892 1.00 7.71 252 VAL B CA 1
ATOM 4190 C C . VAL B 1 260 ? 36.081 8.737 38.854 1.00 7.89 252 VAL B C 1
ATOM 4191 O O . VAL B 1 260 ? 35.288 8.309 39.708 1.00 8.17 252 VAL B O 1
ATOM 4195 N N . LYS B 1 261 ? 36.361 10.040 38.729 1.00 7.82 253 LYS B N 1
ATOM 4196 C CA . LYS B 1 261 ? 35.701 11.045 39.560 1.00 7.86 253 LYS B CA 1
ATO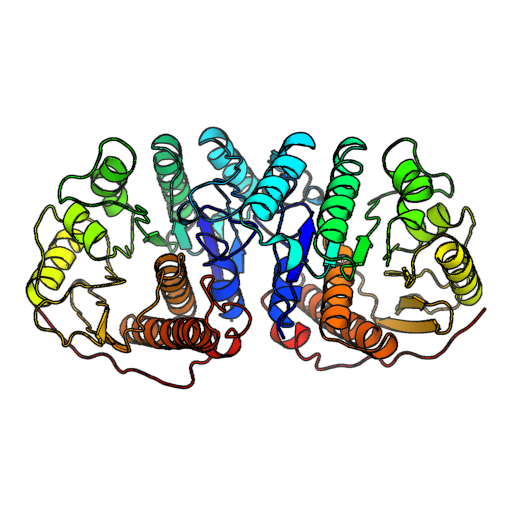M 4197 C C . LYS B 1 261 ? 34.189 11.008 39.369 1.00 8.11 253 LYS B C 1
ATOM 4198 O O . LYS B 1 261 ? 33.427 11.056 40.346 1.00 9.76 253 LYS B O 1
ATOM 4204 N N . ALA B 1 262 ? 33.728 10.929 38.113 1.00 9.05 254 ALA B N 1
ATOM 4205 C CA . ALA B 1 262 ? 32.289 10.855 37.875 1.00 8.98 254 ALA B CA 1
ATOM 4206 C C . ALA B 1 262 ? 31.696 9.631 38.557 1.00 9.83 254 ALA B C 1
ATOM 4207 O O . ALA B 1 262 ? 30.615 9.703 39.155 1.00 10.66 254 ALA B O 1
ATOM 4209 N N . THR B 1 263 ? 32.411 8.502 38.498 1.00 7.72 255 THR B N 1
ATOM 4210 C CA . THR B 1 263 ? 31.931 7.277 39.128 1.00 7.09 255 THR B CA 1
ATOM 4211 C C . THR B 1 263 ? 31.891 7.434 40.642 1.00 7.17 255 THR B C 1
ATOM 4212 O O . THR B 1 263 ? 30.917 7.033 41.291 1.00 9.35 255 THR B O 1
ATOM 4216 N N . TYR B 1 264 ? 32.940 8.032 41.213 1.00 7.07 256 TYR B N 1
ATOM 4217 C CA . TYR B 1 264 ? 33.009 8.230 42.653 1.00 7.73 256 TYR B CA 1
ATOM 4218 C C . TYR B 1 264 ? 31.919 9.186 43.132 1.00 8.48 256 TYR B C 1
ATOM 4219 O O . TYR B 1 264 ? 31.238 8.921 44.135 1.00 9.43 256 TYR B O 1
ATOM 4228 N N . ASP B 1 265 ? 31.755 10.314 42.431 1.00 8.43 257 ASP B N 1
ATOM 4229 C CA . ASP B 1 265 ? 30.770 11.325 42.820 1.00 8.70 257 ASP B CA 1
ATOM 4230 C C . ASP B 1 265 ? 29.355 10.769 42.822 1.00 9.04 257 ASP B C 1
ATOM 4231 O O . ASP B 1 265 ? 28.506 11.242 43.582 1.00 11.68 257 ASP B O 1
ATOM 4236 N N . ALA B 1 266 ? 29.076 9.771 41.986 1.00 8.48 258 ALA B N 1
ATOM 4237 C CA . ALA B 1 266 ? 27.749 9.176 41.944 1.00 8.48 258 ALA B CA 1
ATOM 4238 C C . ALA B 1 266 ? 27.631 7.969 42.861 1.00 9.78 258 ALA B C 1
ATOM 4239 O O . ALA B 1 266 ? 26.548 7.381 42.945 1.00 9.62 258 ALA B O 1
ATOM 4241 N N . ARG B 1 267 ? 28.720 7.603 43.549 1.00 10.67 259 ARG B N 1
ATOM 4242 C CA A ARG B 1 267 ? 28.754 6.420 44.417 0.52 10.89 259 ARG B CA 1
ATOM 4243 C CA B ARG B 1 267 ? 28.769 6.417 44.412 0.48 10.99 259 ARG B CA 1
ATOM 4244 C C . ARG B 1 267 ? 28.336 5.159 43.662 1.00 11.64 259 ARG B C 1
ATOM 4245 O O . ARG B 1 267 ? 27.647 4.287 44.200 1.00 12.98 259 ARG B O 1
ATOM 4260 N N . ARG B 1 268 ? 28.757 5.063 42.405 1.00 11.41 260 ARG B N 1
ATOM 4261 C CA . ARG B 1 268 ? 28.467 3.902 41.579 1.00 12.55 260 ARG B CA 1
ATOM 4262 C C . ARG B 1 268 ? 29.645 2.931 41.595 1.00 12.25 260 ARG B C 1
ATOM 4263 O O . ARG B 1 268 ? 30.775 3.287 41.928 1.00 11.71 260 ARG B O 1
ATOM 4271 N N . TYR B 1 269 ? 29.355 1.684 41.231 1.00 11.67 261 TYR B N 1
ATOM 4272 C CA . TYR B 1 269 ? 30.354 0.633 41.073 1.00 10.72 261 TYR B CA 1
ATOM 4273 C C . TYR B 1 269 ? 30.866 0.545 39.637 1.00 10.59 261 TYR B C 1
ATOM 4274 O O . TYR B 1 269 ? 32.078 0.485 39.406 1.00 12.77 261 TYR B O 1
ATOM 4283 N N . GLU B 1 270 ? 29.963 0.543 38.661 1.00 9.14 262 GLU B N 1
ATOM 4284 C CA . GLU B 1 270 ? 30.364 0.542 37.261 1.00 8.10 262 GLU B CA 1
ATOM 4285 C C . GLU B 1 270 ? 30.824 1.937 36.848 1.00 7.73 262 GLU B C 1
ATOM 4286 O O . GLU B 1 270 ? 30.264 2.949 37.286 1.00 9.58 262 GLU B O 1
ATOM 4292 N N . LEU B 1 271 ? 31.857 1.991 36.012 1.00 8.15 263 LEU B N 1
ATOM 4293 C CA . LEU B 1 271 ? 32.351 3.280 35.536 1.00 8.15 263 LEU B CA 1
ATOM 4294 C C . LEU B 1 271 ? 31.246 4.079 34.851 1.00 9.40 263 LEU B C 1
ATOM 4295 O O . LEU B 1 271 ? 30.444 3.536 34.078 1.00 9.82 263 LEU B O 1
ATOM 4300 N N . GLU B 1 272 ? 31.224 5.386 35.131 1.00 8.86 264 GLU B N 1
ATOM 4301 C CA . GLU B 1 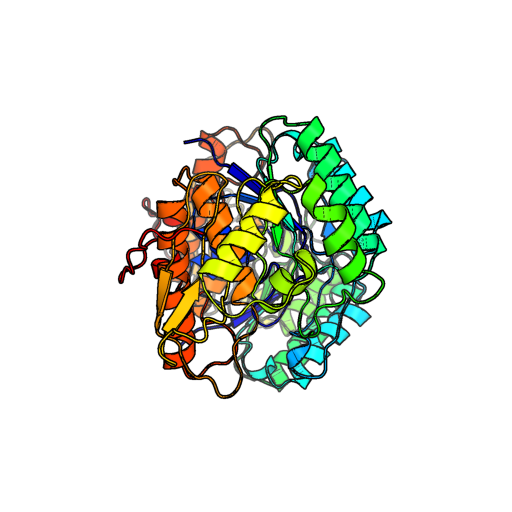272 ? 30.302 6.330 34.495 1.00 9.59 264 GLU B CA 1
ATOM 4302 C C . GLU B 1 272 ? 30.835 6.737 33.118 1.00 8.90 264 GLU B C 1
ATOM 4303 O O . GLU B 1 272 ? 31.059 7.908 32.809 1.00 9.35 264 GLU B O 1
ATOM 4309 N N . LEU B 1 273 ? 31.028 5.721 32.279 1.00 10.33 265 LEU B N 1
ATOM 4310 C CA . LEU B 1 273 ? 31.770 5.899 31.039 1.00 11.10 265 LEU B CA 1
ATOM 4311 C C . LEU B 1 273 ? 31.008 6.775 30.046 1.00 9.54 265 LEU B C 1
ATOM 4312 O O . LEU B 1 273 ? 31.568 7.730 29.490 1.00 12.12 265 LEU B O 1
ATOM 4317 N N . ILE B 1 274 ? 29.731 6.466 29.801 1.00 9.57 266 ILE B N 1
ATOM 4318 C CA . ILE B 1 274 ? 28.971 7.233 28.816 1.00 10.13 266 ILE B CA 1
ATOM 4319 C C . ILE B 1 274 ? 28.638 8.622 29.350 1.00 9.89 266 ILE B C 1
ATOM 4320 O O . ILE B 1 274 ? 28.684 9.615 28.610 1.00 10.45 266 ILE B O 1
ATOM 4325 N N . ALA B 1 275 ? 28.304 8.717 30.642 1.00 9.15 267 ALA B N 1
ATOM 4326 C CA . ALA B 1 275 ? 28.016 10.023 31.231 1.00 9.66 267 ALA B CA 1
ATOM 4327 C C . ALA B 1 275 ? 29.200 10.971 31.115 1.00 11.22 267 ALA B C 1
ATOM 4328 O O . ALA B 1 275 ? 29.011 12.180 30.935 1.00 12.92 267 ALA B O 1
ATOM 4330 N N . ALA B 1 276 ? 30.421 10.446 31.210 1.00 9.65 268 ALA B N 1
ATOM 4331 C CA . ALA B 1 276 ? 31.630 11.258 31.207 1.00 8.93 268 ALA B CA 1
ATOM 4332 C C . ALA B 1 276 ? 32.264 11.370 29.824 1.00 9.21 268 ALA B C 1
ATOM 4333 O O . ALA B 1 276 ? 33.419 11.786 29.713 1.00 9.89 268 ALA B O 1
ATOM 4335 N N . GLN B 1 277 ? 31.522 11.041 28.763 1.00 8.75 269 GLN B N 1
ATOM 4336 C CA . GLN B 1 277 ? 32.156 10.910 27.455 1.00 8.02 269 GLN B CA 1
ATOM 4337 C C . GLN B 1 277 ? 32.769 12.219 26.965 1.00 8.94 269 GLN B C 1
ATOM 4338 O O . GLN B 1 277 ? 33.802 12.203 26.285 1.00 9.68 269 GLN B O 1
ATOM 4344 N N . ASP B 1 278 ? 32.142 13.359 27.268 1.00 9.54 270 ASP B N 1
ATOM 4345 C CA . ASP B 1 278 ? 32.695 14.619 26.778 1.00 10.34 270 ASP B CA 1
ATOM 4346 C C . ASP B 1 278 ? 34.016 14.936 27.455 1.00 10.39 270 ASP B C 1
ATOM 4347 O O . ASP B 1 278 ? 34.885 15.582 26.851 1.00 11.53 270 ASP B O 1
ATOM 4352 N N . GLU B 1 279 ? 34.173 14.496 28.706 1.00 10.38 271 GLU B N 1
ATOM 4353 C CA . GLU B 1 279 ? 35.421 14.677 29.430 1.00 11.06 271 GLU B CA 1
ATOM 4354 C C . GLU B 1 279 ? 36.499 13.725 28.931 1.00 10.02 271 GLU B C 1
ATOM 4355 O O . GLU B 1 279 ? 37.690 14.030 29.043 1.00 12.46 271 GLU B O 1
ATOM 4361 N N . ILE B 1 280 ? 36.117 12.551 28.422 1.00 8.23 272 ILE B N 1
ATOM 4362 C CA . ILE B 1 280 ? 37.104 11.695 27.769 1.00 8.35 272 ILE B CA 1
ATOM 4363 C C . ILE B 1 280 ? 37.725 12.430 26.587 1.00 10.06 272 ILE B C 1
ATOM 4364 O O . ILE B 1 280 ? 38.951 12.450 26.416 1.00 11.45 272 ILE B O 1
ATOM 4369 N N . ALA B 1 281 ? 36.881 13.065 25.764 1.00 10.29 273 ALA B N 1
ATOM 4370 C CA . ALA B 1 281 ? 37.381 13.766 24.587 1.00 11.77 273 ALA B CA 1
ATOM 4371 C C . ALA B 1 281 ? 38.107 15.054 24.960 1.00 12.21 273 ALA B C 1
ATOM 4372 O O . ALA B 1 281 ? 39.127 15.398 24.350 1.00 14.54 273 ALA B O 1
ATOM 4374 N N . ARG B 1 282 ? 37.591 15.791 25.943 1.00 12.08 274 ARG B N 1
ATOM 4375 C CA . ARG B 1 282 ? 38.120 17.106 26.305 1.00 11.44 274 ARG B CA 1
ATOM 4376 C C . ARG B 1 282 ? 38.097 17.234 27.821 1.00 11.45 274 ARG B C 1
ATOM 4377 O O . ARG B 1 282 ? 37.186 17.846 28.394 1.00 14.09 274 ARG B O 1
ATOM 4385 N N . PRO B 1 283 ? 39.088 16.661 28.511 1.00 12.43 275 PRO B N 1
ATOM 4386 C CA . PRO B 1 283 ? 39.110 16.772 29.978 1.00 11.81 275 PRO B CA 1
ATOM 4387 C C . PRO B 1 283 ? 39.151 18.230 30.411 1.00 15.33 275 PRO B C 1
ATOM 4388 O O . PRO B 1 283 ? 39.874 19.047 29.839 1.00 20.02 275 PRO B O 1
ATOM 4392 N N . SER B 1 284 ? 38.349 18.554 31.420 1.00 14.82 276 SER B N 1
ATOM 4393 C CA A SER B 1 284 ? 38.248 19.921 31.916 0.31 15.62 276 SER B CA 1
ATOM 4394 C CA B SER B 1 284 ? 38.272 19.929 31.890 0.69 16.22 276 SER B CA 1
ATOM 4395 C C . SER B 1 284 ? 39.263 20.241 33.004 1.00 15.56 276 SER B C 1
ATOM 4396 O O . SER B 1 284 ? 39.501 21.419 33.283 1.00 19.00 276 SER B O 1
ATOM 4401 N N . GLU B 1 285 ? 39.839 19.231 33.643 1.00 13.74 277 GLU B N 1
ATOM 4402 C CA . GLU B 1 285 ? 40.888 19.412 34.635 1.00 14.53 277 GLU B CA 1
ATOM 4403 C C . GLU B 1 285 ? 42.114 18.650 34.153 1.00 9.40 277 GLU B C 1
ATOM 4404 O O . GLU B 1 285 ? 42.004 17.489 33.739 1.00 11.60 277 GLU B O 1
ATOM 4410 N N . TRP B 1 286 ? 43.273 19.304 34.196 1.00 10.56 278 TRP B N 1
ATOM 4411 C CA . TRP B 1 286 ? 44.503 18.760 33.642 1.00 9.22 278 TRP B CA 1
ATOM 4412 C C . TRP B 1 286 ? 45.510 18.517 34.752 1.00 9.00 278 TRP B C 1
ATOM 4413 O O . TRP B 1 286 ? 45.562 19.259 35.741 1.00 12.43 278 TRP B O 1
ATOM 4424 N N . PHE B 1 287 ? 46.330 17.477 34.565 1.00 8.94 279 PHE B N 1
ATOM 4425 C CA . PHE B 1 287 ? 47.371 17.085 35.519 1.00 9.13 279 PHE B CA 1
ATOM 4426 C C . PHE B 1 287 ? 48.686 17.002 34.748 1.00 10.29 279 PHE B C 1
ATOM 4427 O O . PHE B 1 287 ? 49.050 15.939 34.247 1.00 11.95 279 PHE B O 1
ATOM 4435 N N . GLY B 1 288 ? 49.394 18.124 34.647 1.00 12.44 280 GLY B N 1
ATOM 4436 C CA . GLY B 1 288 ? 50.640 18.122 33.897 1.00 10.40 280 GLY B CA 1
ATOM 4437 C C . GLY B 1 288 ? 51.646 17.151 34.494 1.00 10.33 280 GLY B C 1
ATOM 4438 O O . GLY B 1 288 ? 51.761 17.014 35.716 1.00 11.55 280 GLY B O 1
ATOM 4439 N N . ALA B 1 289 ? 52.385 16.478 33.614 1.00 10.61 281 ALA B N 1
ATOM 4440 C CA . ALA B 1 289 ? 53.417 15.525 33.991 1.00 9.60 281 ALA B CA 1
ATOM 4441 C C . ALA B 1 289 ? 54.747 16.244 34.192 1.00 11.59 281 ALA B C 1
ATOM 4442 O O . ALA B 1 289 ? 54.911 17.415 33.839 1.00 12.92 281 ALA B O 1
ATOM 4444 N N . TRP B 1 290 ? 55.705 15.533 34.778 1.00 11.38 282 TRP B N 1
ATOM 4445 C CA . TRP B 1 290 ? 57.045 16.081 34.932 1.00 11.19 282 TRP B CA 1
ATOM 4446 C C . TRP B 1 290 ? 58.091 15.042 34.559 1.00 8.60 282 TRP B C 1
ATOM 4447 O O . TRP B 1 290 ? 57.845 13.832 34.597 1.00 10.23 282 TRP B O 1
ATOM 4458 N N . VAL B 1 291 ? 59.271 15.547 34.193 1.00 11.52 283 VAL B N 1
ATOM 4459 C CA A VAL B 1 291 ? 60.338 14.682 33.713 0.47 12.83 283 VAL B CA 1
ATOM 4460 C CA B VAL B 1 291 ? 60.369 14.708 33.718 0.53 12.70 283 VAL B CA 1
ATOM 4461 C C . VAL B 1 291 ? 60.947 13.902 34.873 1.00 13.12 283 VAL B C 1
ATOM 4462 O O . VAL B 1 291 ? 61.067 14.401 36.005 1.00 14.50 283 VAL B O 1
ATOM 4469 N N . THR B 1 292 ? 61.315 12.651 34.594 1.00 12.11 284 THR B N 1
ATOM 4470 C CA . THR B 1 292 ? 62.075 11.833 35.527 1.00 11.69 284 THR B CA 1
ATOM 4471 C C . THR B 1 292 ? 63.134 11.069 34.732 1.00 13.29 284 THR B C 1
ATOM 4472 O O . THR B 1 292 ? 63.287 11.262 33.519 1.00 13.23 284 THR B O 1
ATOM 4476 N N . ASP B 1 293 ? 63.876 10.199 35.406 1.00 13.80 285 ASP B N 1
ATOM 4477 C CA . ASP B 1 293 ? 65.005 9.535 34.755 1.00 14.35 285 ASP B CA 1
ATOM 4478 C C . ASP B 1 293 ? 65.473 8.386 35.642 1.00 14.07 285 ASP B C 1
ATOM 4479 O O . ASP B 1 293 ? 64.968 8.186 36.752 1.00 15.34 285 ASP B O 1
ATOM 4484 N N . VAL B 1 294 ? 66.445 7.626 35.134 1.00 14.13 286 VAL B N 1
ATOM 4485 C CA . VAL B 1 294 ? 67.112 6.592 35.925 1.00 15.17 286 VAL B CA 1
ATOM 4486 C C . VAL B 1 294 ? 68.101 7.222 36.901 1.00 17.67 286 VAL B C 1
ATOM 4487 O O . VAL B 1 294 ? 68.474 8.393 36.756 1.00 20.23 286 VAL B O 1
#

CATH classification: 3.40.1190.20

InterPro domains:
  IPR004625 Pyridoxine kinase [PTHR10534] (2-276)
  IPR004625 Pyridoxine kinase [TIGR00687] (1-280)
  IPR004625 Pyridoxine kinase [cd01173] (3-257)
  IPR013749 Pyridoxamine kinase/Phosphomethylpyrimidine kinase [PF08543] (92-257)
  IPR023685 Pyridoxal kinase PdxY [MF_01639] (1-284)
  IPR029056 Ribokinase-like [G3DSA:3.40.1190.20] (1-286)
  IPR029056 Ribokinase-like [SSF53613] (1-275)

Organism: Burkholderia multivorans (strain ATCC 17616 / 249) (NCBI:txid395019)

Sequence (575 aa):
HHMKNVLSIQSHVVIYGHAGNSSAAVFPMQRLGVNVWPLLNTVQLSNHHMQYGHWAGSSAIDAAKMEQLVDGIAAIGALKRCDAVLSGFFAGSPAQARATVEIVRAVKAMNPNAWYFCDPAMGQTGGIRPEPGVEEFIVNEMPALADGMSPNHTELQKLAGRRIETVAEAVDACRTLIARRGPKIIILVKHLHDRNSPADRFNMLLAVTETEAWIGQRPLYAFPRHPVGVGDLTSAIFVARRLRGDSVRAAFEHTLAAVHAVVKATYDARRYELELIAAQDEIARPSEWWFGAWVVTDVHMKNVLSIQSSHVVIYGHAGNSSAAVFPMQRLGVNNVWPLLNTVQLSNHMQYGHWAGSAIDAAKMEQLVDGIAAIGALKRCDAVLSGFAGSPAQARRATVEIVRAVKAMNPNAWYFCDPAMGQTGGIRRPEPGVEEFIVNEMPALADGMSPNHTELQKLAGRRRIETVAEAVDACRTLIARGPKIILVKHLHDRNSPADRFNMLAVTETEAWIGQRPLYAFPRHPVGVGDLTSAIFVARRLRGDSVRAAFEHTLAAVHAVVKATYDARRRYELELIAAQDEIARPSSEWFGAWVVTDV